Protein AF-0000000079001314 (afdb_homodimer)

Solvent-accessible surface area (backbone atoms only — not comparable to full-atom values): 26825 Å² total; per-residue (Å²): 100,40,27,44,71,84,37,84,48,52,70,33,57,57,55,19,25,17,44,61,21,8,33,34,30,48,52,64,33,30,22,50,70,30,35,58,54,63,48,69,60,52,53,49,49,49,47,51,37,23,56,69,69,70,30,73,66,70,63,62,67,59,51,51,50,52,53,44,58,62,20,52,87,32,61,68,25,26,41,36,39,38,42,26,35,18,52,51,60,88,71,52,57,62,71,84,38,78,56,52,38,44,36,42,34,42,47,78,53,71,70,63,51,61,54,33,44,73,70,30,32,34,27,32,72,43,92,54,43,38,39,38,30,58,84,54,26,31,41,51,48,16,56,32,51,62,39,29,51,33,36,52,56,40,71,75,50,90,43,74,44,29,38,26,28,31,66,85,48,30,40,42,29,35,61,84,32,38,49,38,36,24,48,88,60,37,31,38,30,43,48,39,64,37,29,49,57,64,44,67,33,52,52,51,49,51,56,55,36,75,73,48,91,45,46,74,44,72,38,83,39,50,64,70,58,62,75,69,34,44,24,40,35,34,22,21,61,76,46,48,64,27,45,34,37,24,48,73,80,47,72,33,83,52,57,64,65,55,65,68,44,51,81,76,59,111,100,42,26,44,72,85,36,83,48,53,70,33,56,58,55,18,25,17,45,63,21,9,31,35,30,48,50,66,34,28,23,48,71,31,36,58,55,61,48,68,59,49,53,48,48,49,46,52,38,22,57,69,68,69,31,74,68,70,62,62,67,60,50,51,49,54,53,44,59,62,22,52,87,31,60,66,24,26,40,37,39,37,41,25,38,17,50,51,60,86,72,53,57,62,71,86,38,77,56,51,39,44,36,40,35,44,48,79,50,71,71,62,50,61,53,32,42,73,70,28,34,35,27,33,72,44,92,53,43,38,38,37,30,58,84,54,25,31,41,51,48,16,55,32,53,61,39,29,50,33,37,52,54,40,71,76,49,91,42,75,44,29,37,26,28,30,65,86,50,30,40,42,28,36,60,83,32,39,49,39,37,25,47,88,61,38,31,38,31,43,47,37,66,39,30,50,59,64,44,67,34,51,54,53,49,51,56,54,37,73,74,50,92,45,45,71,45,72,38,83,39,49,65,68,59,61,74,68,32,44,25,39,34,33,23,22,60,75,44,48,63,27,44,33,37,25,48,74,80,47,71,33,84,52,54,65,67,55,64,67,47,51,81,75,60,111

pLDDT: mean 97.27, std 2.68, range [77.88, 98.94]

Structure (mmCIF, N/CA/C/O backbone):
data_AF-0000000079001314-model_v1
#
loop_
_entity.id
_entity.type
_entity.pdbx_description
1 polymer 'Aminodeoxychorismate lyase'
#
loop_
_atom_site.group_PDB
_atom_site.id
_atom_site.type_symbol
_atom_site.label_atom_id
_atom_site.label_alt_id
_atom_site.label_comp_id
_atom_site.label_asym_id
_atom_site.label_entity_id
_atom_site.label_seq_id
_atom_site.pdbx_PDB_ins_code
_atom_site.Cartn_x
_atom_site.Cartn_y
_atom_site.Cartn_z
_atom_site.occupancy
_atom_site.B_iso_or_equiv
_atom_site.auth_seq_id
_atom_site.auth_comp_id
_atom_site.auth_asym_id
_atom_site.auth_atom_id
_atom_site.pdbx_PDB_model_num
ATOM 1 N N . MET A 1 1 ? 23.062 -11.195 -10.227 1 90.19 1 MET A N 1
ATOM 2 C CA . MET A 1 1 ? 23 -10.125 -11.219 1 90.19 1 MET A CA 1
ATOM 3 C C . MET A 1 1 ? 21.875 -9.141 -10.891 1 90.19 1 MET A C 1
ATOM 5 O O . MET A 1 1 ? 20.797 -9.547 -10.469 1 90.19 1 MET A O 1
ATOM 9 N N . LEU A 1 2 ? 22.203 -7.91 -11 1 95.12 2 LEU A N 1
ATOM 10 C CA . LEU A 1 2 ? 21.234 -6.832 -10.805 1 95.12 2 LEU A CA 1
ATOM 11 C C . LEU A 1 2 ? 21.484 -5.707 -11.812 1 95.12 2 LEU A C 1
ATOM 13 O O . LEU A 1 2 ? 22.578 -5.152 -11.883 1 95.12 2 LEU A O 1
ATOM 17 N N . LEU A 1 3 ? 20.484 -5.492 -12.602 1 97.75 3 LEU A N 1
ATOM 18 C CA . LEU A 1 3 ? 20.531 -4.422 -13.594 1 97.75 3 LEU A CA 1
ATOM 19 C C . LEU A 1 3 ? 19.578 -3.293 -13.219 1 97.75 3 LEU A C 1
ATOM 21 O O . LEU A 1 3 ? 18.406 -3.541 -12.891 1 97.75 3 LEU A O 1
ATOM 25 N N . ILE A 1 4 ? 20.094 -2.113 -13.258 1 97.94 4 ILE A N 1
ATOM 26 C CA . ILE A 1 4 ? 19.25 -0.919 -13.164 1 97.94 4 ILE A CA 1
ATOM 27 C C . ILE A 1 4 ? 19.375 -0.107 -14.453 1 97.94 4 ILE A C 1
ATOM 29 O O . ILE A 1 4 ? 20.453 0.367 -14.797 1 97.94 4 ILE A O 1
ATOM 33 N N . ASN A 1 5 ? 18.344 -0.019 -15.141 1 97.56 5 ASN A N 1
ATOM 34 C CA . ASN A 1 5 ? 18.328 0.616 -16.453 1 97.56 5 ASN A CA 1
ATOM 35 C C . ASN A 1 5 ? 19.422 0.059 -17.375 1 97.56 5 ASN A C 1
ATOM 37 O O . ASN A 1 5 ? 20.141 0.82 -18.016 1 97.56 5 ASN A O 1
ATOM 41 N N . GLY A 1 6 ? 19.547 -1.183 -17.281 1 97.31 6 GLY A N 1
ATOM 42 C CA . GLY A 1 6 ? 20.422 -1.881 -18.203 1 97.31 6 GLY A CA 1
ATOM 43 C C . GLY A 1 6 ? 21.875 -1.896 -17.75 1 97.31 6 GLY A C 1
ATOM 44 O O . GLY A 1 6 ? 22.734 -2.482 -18.422 1 97.31 6 GLY A O 1
ATOM 45 N N . ILE A 1 7 ? 22.109 -1.28 -16.609 1 97.19 7 ILE A N 1
ATOM 46 C CA . ILE A 1 7 ? 23.484 -1.191 -16.109 1 97.19 7 ILE A CA 1
ATOM 47 C C . ILE A 1 7 ? 23.625 -2.047 -14.852 1 97.19 7 ILE A C 1
ATOM 49 O O . ILE A 1 7 ? 22.797 -1.968 -13.945 1 97.19 7 ILE A O 1
ATOM 53 N N . GLU A 1 8 ? 24.703 -2.824 -14.812 1 96.94 8 GLU A N 1
ATOM 54 C CA . GLU A 1 8 ? 24.953 -3.629 -13.617 1 96.94 8 GLU A CA 1
ATOM 55 C C . GLU A 1 8 ? 25.359 -2.75 -12.438 1 96.94 8 GLU A C 1
ATOM 57 O O . GLU A 1 8 ? 26.469 -2.234 -12.398 1 96.94 8 GLU A O 1
ATOM 62 N N . GLN A 1 9 ? 24.453 -2.518 -11.523 1 95.62 9 GLN A N 1
ATOM 63 C CA . GLN A 1 9 ? 24.609 -1.728 -10.305 1 95.62 9 GLN A CA 1
ATOM 64 C C . GLN A 1 9 ? 23.5 -2.025 -9.305 1 95.62 9 GLN A C 1
ATOM 66 O O . GLN A 1 9 ? 22.484 -2.627 -9.656 1 95.62 9 GLN A O 1
ATOM 71 N N . ASP A 1 10 ? 23.719 -1.596 -8.148 1 92.38 10 ASP A N 1
ATOM 72 C CA . ASP A 1 10 ? 22.703 -1.897 -7.152 1 92.38 10 ASP A CA 1
ATOM 73 C C . ASP A 1 10 ? 22.219 -0.626 -6.453 1 92.38 10 ASP A C 1
ATOM 75 O O . ASP A 1 10 ? 21.438 -0.689 -5.512 1 92.38 10 ASP A O 1
ATOM 79 N N . CYS A 1 11 ? 22.641 0.53 -6.938 1 91.62 11 CYS A N 1
ATOM 80 C CA . CYS A 1 11 ? 22.328 1.81 -6.309 1 91.62 11 CYS A CA 1
ATOM 81 C C . CYS A 1 11 ? 21.125 2.471 -6.98 1 91.62 11 CYS A C 1
ATOM 83 O O . CYS A 1 11 ? 21.141 2.688 -8.195 1 91.62 11 CYS A O 1
ATOM 85 N N . LEU A 1 12 ? 20.172 2.729 -6.254 1 94.38 12 LEU A N 1
ATOM 86 C CA . LEU A 1 12 ? 18.984 3.467 -6.672 1 94.38 12 LEU A CA 1
ATOM 87 C C . LEU A 1 12 ? 18.875 4.793 -5.922 1 94.38 12 LEU A C 1
ATOM 89 O O . LEU A 1 12 ? 19.25 4.879 -4.75 1 94.38 12 LEU A O 1
ATOM 93 N N . SER A 1 13 ? 18.438 5.832 -6.582 1 94.81 13 SER A N 1
ATOM 94 C CA . SER A 1 13 ? 18.234 7.102 -5.898 1 94.81 13 SER A CA 1
ATOM 95 C C . SER A 1 13 ? 17.219 6.961 -4.766 1 94.81 13 SER A C 1
ATOM 97 O O . SER A 1 13 ? 16.172 6.316 -4.93 1 94.81 13 SER A O 1
ATOM 99 N N . ALA A 1 14 ? 17.5 7.566 -3.633 1 95.44 14 ALA A N 1
ATOM 100 C CA . ALA A 1 14 ? 16.562 7.555 -2.51 1 95.44 14 ALA A CA 1
ATOM 101 C C . ALA A 1 14 ? 15.297 8.336 -2.842 1 95.44 14 ALA A C 1
ATOM 103 O O . ALA A 1 14 ? 14.281 8.219 -2.148 1 95.44 14 ALA A O 1
ATOM 104 N N . THR A 1 15 ? 15.336 9.141 -3.916 1 95.12 15 THR A N 1
ATOM 105 C CA . THR A 1 15 ? 14.172 9.938 -4.297 1 95.12 15 THR A CA 1
ATOM 106 C C . THR A 1 15 ? 13.305 9.18 -5.297 1 95.12 15 THR A C 1
ATOM 108 O O . THR A 1 15 ? 12.242 9.664 -5.688 1 95.12 15 THR A O 1
ATOM 111 N N . ASP A 1 16 ? 13.812 7.988 -5.738 1 97.38 16 ASP A N 1
ATOM 112 C CA . ASP A 1 16 ? 12.961 7.145 -6.57 1 97.38 16 ASP A CA 1
ATOM 113 C C . ASP A 1 16 ? 11.625 6.867 -5.883 1 97.38 16 ASP A C 1
ATOM 115 O O . ASP A 1 16 ? 11.586 6.594 -4.68 1 97.38 16 ASP A O 1
ATOM 119 N N . ARG A 1 17 ? 10.633 6.863 -6.59 1 98.19 17 ARG A N 1
ATOM 120 C CA . ARG A 1 17 ? 9.289 6.805 -6.016 1 98.19 17 ARG A CA 1
ATOM 121 C C . ARG A 1 17 ? 8.945 5.391 -5.57 1 98.19 17 ARG A C 1
ATOM 123 O O . ARG A 1 17 ? 7.977 5.184 -4.832 1 98.19 17 ARG A O 1
ATOM 130 N N . ALA A 1 18 ? 9.688 4.352 -5.992 1 98.25 18 ALA A N 1
ATOM 131 C CA . ALA A 1 18 ? 9.586 3.057 -5.328 1 98.25 18 ALA A CA 1
ATOM 132 C C . ALA A 1 18 ? 9.969 3.164 -3.855 1 98.25 18 ALA A C 1
ATOM 134 O O . ALA A 1 18 ? 9.359 2.514 -3.002 1 98.25 18 ALA A O 1
ATOM 135 N N . VAL A 1 19 ? 10.953 4.008 -3.564 1 97.94 19 VAL A N 1
ATOM 136 C CA . VAL A 1 19 ? 11.422 4.207 -2.197 1 97.94 19 VAL A CA 1
ATOM 137 C C . VAL A 1 19 ? 10.414 5.066 -1.429 1 97.94 19 VAL A C 1
ATOM 139 O O . VAL A 1 19 ? 10.133 4.801 -0.259 1 97.94 19 VAL A O 1
ATOM 142 N N . GLN A 1 20 ? 9.852 6.027 -2.1 1 97.81 20 GLN A N 1
ATOM 143 C CA . GLN A 1 20 ? 9.07 7.07 -1.445 1 97.81 20 GLN A CA 1
ATOM 144 C C . GLN A 1 20 ? 7.641 6.598 -1.18 1 97.81 20 GLN A C 1
ATOM 146 O O . GLN A 1 20 ? 7.031 6.977 -0.175 1 97.81 20 GLN A O 1
ATOM 151 N N . PHE A 1 21 ? 7.113 5.734 -2.115 1 98.62 21 PHE A N 1
ATOM 152 C CA . PHE A 1 21 ? 5.68 5.488 -2.064 1 98.62 21 PHE A CA 1
ATOM 153 C C . PHE A 1 21 ? 5.355 4.074 -2.523 1 98.62 21 PHE A C 1
ATOM 155 O O . PHE A 1 21 ? 4.184 3.711 -2.652 1 98.62 21 PHE A O 1
ATOM 162 N N . GLY A 1 22 ? 6.352 3.225 -2.793 1 98.62 22 GLY A N 1
ATOM 163 C CA . GLY A 1 22 ? 6.074 1.957 -3.449 1 98.62 22 GLY A CA 1
ATOM 164 C C . GLY A 1 22 ? 5.434 2.119 -4.812 1 98.62 22 GLY A C 1
ATOM 165 O O . GLY A 1 22 ? 4.594 1.309 -5.211 1 98.62 22 GLY A O 1
ATOM 166 N N . ASP A 1 23 ? 5.789 3.141 -5.484 1 98.75 23 ASP A N 1
ATOM 167 C CA . ASP A 1 23 ? 5.168 3.51 -6.754 1 98.75 23 ASP A CA 1
ATOM 168 C C . ASP A 1 23 ? 5.801 2.746 -7.914 1 98.75 23 ASP A C 1
ATOM 170 O O . ASP A 1 23 ? 6.758 3.219 -8.531 1 98.75 23 ASP A O 1
ATOM 174 N N . GLY A 1 24 ? 5.176 1.602 -8.172 1 98.88 24 GLY A N 1
ATOM 175 C CA . GLY A 1 24 ? 5.664 0.711 -9.211 1 98.88 24 GLY A CA 1
ATOM 176 C C . GLY A 1 24 ? 4.949 -0.626 -9.234 1 98.88 24 GLY A C 1
ATOM 177 O O . GLY A 1 24 ? 4.012 -0.849 -8.469 1 98.88 24 GLY A O 1
ATOM 178 N N . CYS A 1 25 ? 5.375 -1.468 -10.141 1 98.94 25 CYS A N 1
ATOM 179 C CA . CYS A 1 25 ? 4.867 -2.828 -10.289 1 98.94 25 CYS A CA 1
ATOM 180 C C . CYS A 1 25 ? 6 -3.801 -10.594 1 98.94 25 CYS A C 1
ATOM 182 O O . CYS A 1 25 ? 7.133 -3.381 -10.852 1 98.94 25 CYS A O 1
ATOM 184 N N . PHE A 1 26 ? 5.711 -5.109 -10.492 1 98.88 26 PHE A N 1
ATOM 185 C CA . PHE A 1 26 ? 6.801 -6.059 -10.688 1 98.88 26 PHE A CA 1
ATOM 186 C C . PHE A 1 26 ? 6.273 -7.395 -11.195 1 98.88 26 PHE A C 1
ATOM 188 O O . PHE A 1 26 ? 5.059 -7.598 -11.273 1 98.88 26 PHE A O 1
ATOM 195 N N . THR A 1 27 ? 7.129 -8.203 -11.602 1 98.75 27 THR A N 1
ATOM 196 C CA . THR A 1 27 ? 6.883 -9.602 -11.953 1 98.75 27 THR A CA 1
ATOM 197 C C . THR A 1 27 ? 8.055 -10.477 -11.523 1 98.75 27 THR A C 1
ATOM 199 O O . THR A 1 27 ? 9.164 -9.984 -11.312 1 98.75 27 THR A O 1
ATOM 202 N N . THR A 1 28 ? 7.781 -11.664 -11.273 1 98.31 28 THR A N 1
ATOM 203 C CA . THR A 1 28 ? 8.773 -12.688 -10.953 1 98.31 28 THR A CA 1
ATOM 204 C C . THR A 1 28 ? 8.594 -13.914 -11.844 1 98.31 28 THR A C 1
ATOM 206 O O . THR A 1 28 ? 7.531 -14.531 -11.852 1 98.31 28 THR A O 1
ATOM 209 N N . ALA A 1 29 ? 9.641 -14.258 -12.555 1 98.25 29 ALA A N 1
ATOM 210 C CA . ALA A 1 29 ? 9.555 -15.312 -13.562 1 98.25 29 ALA A CA 1
ATOM 211 C C . ALA A 1 29 ? 10.484 -16.469 -13.211 1 98.25 29 ALA A C 1
ATOM 213 O O . ALA A 1 29 ? 11.555 -16.266 -12.648 1 98.25 29 ALA A O 1
ATOM 214 N N . ARG A 1 30 ? 10.086 -17.625 -13.625 1 97.5 30 ARG A N 1
ATOM 215 C CA . ARG A 1 30 ? 10.914 -18.812 -13.523 1 97.5 30 ARG A CA 1
ATOM 216 C C . ARG A 1 30 ? 11.852 -18.922 -14.719 1 97.5 30 ARG A C 1
ATOM 218 O O . ARG A 1 30 ? 11.461 -18.641 -15.859 1 97.5 30 ARG A O 1
ATOM 225 N N . VAL A 1 31 ? 13.047 -19.281 -14.438 1 97.81 31 VAL A N 1
ATOM 226 C CA . VAL A 1 31 ? 14.023 -19.578 -15.484 1 97.81 31 VAL A CA 1
ATOM 227 C C . VAL A 1 31 ? 14.367 -21.062 -15.477 1 97.81 31 VAL A C 1
ATOM 229 O O . VAL A 1 31 ? 14.656 -21.641 -14.422 1 97.81 31 VAL A O 1
ATOM 232 N N . ARG A 1 32 ? 14.281 -21.688 -16.609 1 95.88 32 ARG A N 1
ATOM 233 C CA . ARG A 1 32 ? 14.703 -23.062 -16.812 1 95.88 32 ARG A CA 1
ATOM 234 C C . ARG A 1 32 ? 15.578 -23.172 -18.062 1 95.88 32 ARG A C 1
ATOM 236 O O . ARG A 1 32 ? 15.156 -22.812 -19.156 1 95.88 32 ARG A O 1
ATOM 243 N N . ASP A 1 33 ? 16.734 -23.672 -17.891 1 97.12 33 ASP A N 1
ATOM 244 C CA . ASP A 1 33 ? 17.688 -23.891 -18.984 1 97.12 33 ASP A CA 1
ATOM 245 C C . ASP A 1 33 ? 17.844 -22.641 -19.828 1 97.12 33 ASP A C 1
ATOM 247 O O . ASP A 1 33 ? 17.719 -22.688 -21.062 1 97.12 33 ASP A O 1
ATOM 251 N N . GLY A 1 34 ? 17.984 -21.547 -19.172 1 97.25 34 GLY A N 1
ATOM 252 C CA . GLY A 1 34 ? 18.312 -20.281 -19.797 1 97.25 34 GLY A CA 1
ATOM 253 C C . GLY A 1 34 ? 17.109 -19.578 -20.406 1 97.25 34 GLY A C 1
ATOM 254 O O . GLY A 1 34 ? 17.266 -18.516 -21.031 1 97.25 34 GLY A O 1
ATOM 255 N N . VAL A 1 35 ? 15.977 -20.188 -20.156 1 97.69 35 VAL A N 1
ATOM 256 C CA . VAL A 1 35 ? 14.781 -19.641 -20.797 1 97.69 35 VAL A CA 1
ATOM 257 C C . VAL A 1 35 ? 13.828 -19.094 -19.734 1 9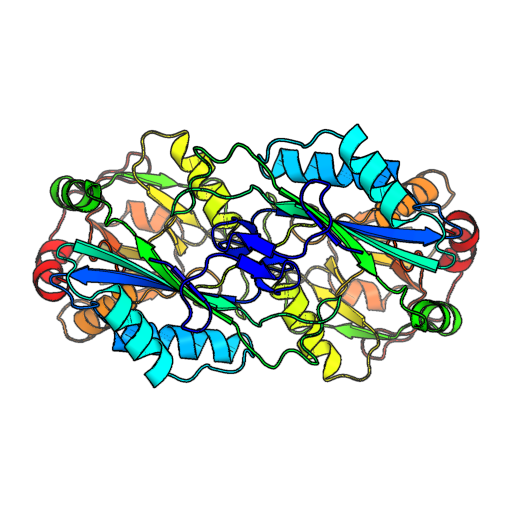7.69 35 VAL A C 1
ATOM 259 O O . VAL A 1 35 ? 13.562 -19.75 -18.734 1 97.69 35 VAL A O 1
ATOM 262 N N . VAL A 1 36 ? 13.352 -17.844 -19.938 1 98.38 36 VAL A N 1
ATOM 263 C CA . VAL A 1 36 ? 12.336 -17.266 -19.062 1 98.38 36 VAL A CA 1
ATOM 264 C C . VAL A 1 36 ? 10.969 -17.844 -19.406 1 98.38 36 VAL A C 1
ATOM 266 O O . VAL A 1 36 ? 10.438 -17.594 -20.5 1 98.38 36 VAL A O 1
ATOM 269 N N . HIS A 1 37 ? 10.406 -18.578 -18.5 1 96.81 37 HIS A N 1
ATOM 270 C CA . HIS A 1 37 ? 9.078 -19.156 -18.703 1 96.81 37 HIS A CA 1
ATOM 271 C C . HIS A 1 37 ? 8 -18.078 -18.688 1 96.81 37 HIS A C 1
ATOM 273 O O . HIS A 1 37 ? 7.996 -17.203 -17.812 1 96.81 37 HIS A O 1
ATOM 279 N N . LEU A 1 38 ? 7.062 -18.094 -19.734 1 97.31 38 LEU A N 1
ATOM 280 C CA . LEU A 1 38 ? 5.949 -17.156 -19.859 1 97.31 38 LEU A CA 1
ATOM 281 C C . LEU A 1 38 ? 6.457 -15.734 -20.062 1 97.31 38 LEU A C 1
ATOM 283 O O . LEU A 1 38 ? 5.852 -14.781 -19.562 1 97.31 38 LEU A O 1
ATOM 287 N N . LEU A 1 39 ? 7.535 -15.594 -20.75 1 98.44 39 LEU A N 1
ATOM 288 C CA . LEU A 1 39 ? 8.203 -14.305 -20.922 1 98.44 39 LEU A CA 1
ATOM 289 C C . LEU A 1 39 ? 7.23 -13.258 -21.469 1 98.44 39 LEU A C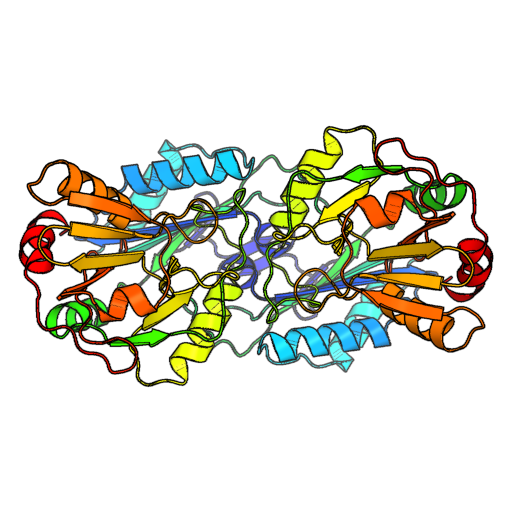 1
ATOM 291 O O . LEU A 1 39 ? 7.098 -12.18 -20.891 1 98.44 39 LEU A O 1
ATOM 295 N N . GLU A 1 40 ? 6.52 -13.57 -22.516 1 98.5 40 GLU A N 1
ATOM 296 C CA . GLU A 1 40 ? 5.617 -12.602 -23.125 1 98.5 40 GLU A CA 1
ATOM 297 C C . GLU A 1 40 ? 4.484 -12.219 -22.188 1 98.5 40 GLU A C 1
ATOM 299 O O . GLU A 1 40 ? 4.051 -11.062 -22.156 1 98.5 40 GLU A O 1
ATOM 304 N N . ALA A 1 41 ? 3.971 -13.18 -21.422 1 98.56 41 ALA A N 1
ATOM 305 C CA . ALA A 1 41 ? 2.922 -12.906 -20.453 1 98.56 41 ALA A CA 1
ATOM 306 C C . ALA A 1 41 ? 3.428 -11.977 -19.344 1 98.56 41 ALA A C 1
ATOM 308 O O . ALA A 1 41 ? 2.701 -11.086 -18.891 1 98.56 41 ALA A O 1
ATOM 309 N N . HIS A 1 42 ? 4.648 -12.188 -18.922 1 98.81 42 HIS A N 1
ATOM 310 C CA . HIS A 1 42 ? 5.246 -11.312 -17.922 1 98.81 42 HIS A CA 1
ATOM 311 C C . HIS A 1 42 ? 5.395 -9.891 -18.453 1 98.81 42 HIS A C 1
ATOM 313 O O . HIS A 1 42 ? 5.109 -8.922 -17.734 1 98.81 42 HIS A O 1
ATOM 319 N N . LEU A 1 43 ? 5.879 -9.781 -19.672 1 98.88 43 LEU A N 1
ATOM 320 C CA . LEU A 1 43 ? 6.031 -8.469 -20.281 1 98.88 43 LEU A CA 1
ATOM 321 C C . LEU A 1 43 ? 4.68 -7.773 -20.422 1 98.88 43 LEU A C 1
ATOM 323 O O . LEU A 1 43 ? 4.562 -6.578 -20.141 1 98.88 43 LEU A O 1
ATOM 327 N N . ALA A 1 44 ? 3.697 -8.516 -20.812 1 98.75 44 ALA A N 1
ATOM 328 C CA . ALA A 1 44 ? 2.35 -7.961 -20.938 1 98.75 44 ALA A CA 1
ATOM 329 C C . ALA A 1 44 ? 1.818 -7.492 -19.594 1 98.75 44 ALA A C 1
ATOM 331 O O . ALA A 1 44 ? 1.179 -6.441 -19.5 1 98.75 44 ALA A O 1
ATOM 332 N N . ARG A 1 45 ? 2.053 -8.281 -18.594 1 98.69 45 ARG A N 1
ATOM 333 C CA . ARG A 1 45 ? 1.613 -7.906 -17.25 1 98.69 45 ARG A CA 1
ATOM 334 C C . ARG A 1 45 ? 2.258 -6.598 -16.797 1 98.69 45 ARG A C 1
ATOM 336 O O . ARG A 1 45 ? 1.604 -5.758 -16.188 1 98.69 45 ARG A O 1
ATOM 343 N N . LEU A 1 46 ? 3.555 -6.477 -17.031 1 98.81 46 LEU A N 1
ATOM 344 C CA . LEU A 1 46 ? 4.25 -5.246 -16.672 1 98.81 46 LEU A CA 1
ATOM 345 C C . LEU A 1 46 ? 3.662 -4.055 -17.422 1 98.81 46 LEU A C 1
ATOM 347 O O . LEU A 1 46 ? 3.467 -2.984 -16.859 1 98.81 46 LEU A O 1
ATOM 351 N N . HIS A 1 47 ? 3.416 -4.297 -18.688 1 98.75 47 HIS A N 1
ATOM 352 C CA . HIS A 1 47 ? 2.787 -3.264 -19.5 1 98.75 47 HIS A CA 1
ATOM 353 C C . HIS A 1 47 ? 1.441 -2.846 -18.906 1 98.75 47 HIS A C 1
ATOM 355 O O . HIS A 1 47 ? 1.172 -1.652 -18.75 1 98.75 47 HIS A O 1
ATOM 361 N N . GLU A 1 48 ? 0.603 -3.814 -18.594 1 98.62 48 GLU A N 1
ATOM 362 C CA . GLU A 1 48 ? -0.712 -3.561 -18.016 1 98.62 48 GLU A CA 1
ATOM 363 C C . GLU A 1 48 ? -0.594 -2.814 -16.688 1 98.62 48 GLU A C 1
ATOM 365 O O . GLU A 1 48 ? -1.342 -1.868 -16.438 1 98.62 48 GLU A O 1
ATOM 370 N N . GLY A 1 49 ? 0.296 -3.252 -15.828 1 98.75 49 GLY A N 1
ATOM 371 C CA . GLY A 1 49 ? 0.522 -2.58 -14.562 1 98.75 49 GLY A CA 1
ATOM 372 C C . GLY A 1 49 ? 0.915 -1.124 -14.719 1 98.75 49 GLY A C 1
ATOM 373 O O . GLY A 1 49 ? 0.374 -0.253 -14.031 1 98.75 49 GLY A O 1
ATOM 374 N N . CYS A 1 50 ? 1.836 -0.872 -15.633 1 98.69 50 CYS A N 1
ATOM 375 C CA . CYS A 1 50 ? 2.271 0.494 -15.906 1 98.69 50 CYS A CA 1
ATOM 376 C C . CYS A 1 50 ? 1.106 1.353 -16.391 1 98.69 50 CYS A C 1
ATOM 378 O O . CYS A 1 50 ? 0.913 2.469 -15.898 1 98.69 50 CYS A O 1
ATOM 380 N N . GLU A 1 51 ? 0.328 0.833 -17.281 1 98.56 51 GLU A N 1
ATOM 381 C CA . GLU A 1 51 ? -0.805 1.585 -17.812 1 98.56 51 GLU A CA 1
ATOM 382 C C . GLU A 1 51 ? -1.791 1.951 -16.703 1 98.56 51 GLU A C 1
ATOM 384 O O . GLU A 1 51 ? -2.219 3.104 -16.594 1 98.56 51 GLU A O 1
ATOM 389 N N . ARG A 1 52 ? -2.1 1.058 -15.906 1 98.5 52 ARG A N 1
ATOM 390 C CA . ARG A 1 52 ? -3.1 1.274 -14.867 1 98.5 52 ARG A CA 1
ATOM 391 C C . ARG A 1 52 ? -2.564 2.199 -13.781 1 98.5 52 ARG A C 1
ATOM 393 O O . ARG A 1 52 ? -3.33 2.934 -13.148 1 98.5 52 ARG A O 1
ATOM 400 N N . LEU A 1 53 ? -1.278 2.205 -13.594 1 98.62 53 LEU A N 1
ATOM 401 C CA . LEU A 1 53 ? -0.666 3.064 -12.586 1 98.62 53 LEU A CA 1
ATOM 402 C C . LEU A 1 53 ? -0.226 4.391 -13.195 1 98.62 53 LEU A C 1
ATOM 404 O O . LEU A 1 53 ? 0.357 5.23 -12.508 1 98.62 53 LEU A O 1
ATOM 408 N N . LEU A 1 54 ? -0.438 4.512 -14.5 1 98.06 54 LEU A N 1
ATOM 409 C CA . LEU A 1 54 ? -0.096 5.727 -15.234 1 98.06 54 LEU A CA 1
ATOM 410 C C . LEU A 1 54 ? 1.411 5.965 -15.219 1 98.06 54 LEU A C 1
ATOM 412 O O . LEU A 1 54 ? 1.863 7.102 -15.078 1 98.06 54 LEU A O 1
ATOM 416 N N . ILE A 1 55 ? 2.16 4.93 -15.242 1 98.5 55 ILE A N 1
ATOM 417 C CA . ILE A 1 55 ? 3.607 4.969 -15.422 1 98.5 55 ILE A CA 1
ATOM 418 C C . ILE A 1 55 ? 3.947 4.832 -16.906 1 98.5 55 ILE A C 1
ATOM 420 O O . ILE A 1 55 ? 3.414 3.957 -17.594 1 98.5 55 ILE A O 1
ATOM 424 N N . PRO A 1 56 ? 4.758 5.75 -17.406 1 97.69 56 PRO A N 1
ATOM 425 C CA . PRO A 1 56 ? 5.18 5.523 -18.797 1 97.69 56 PRO A CA 1
ATOM 426 C C . PRO A 1 56 ? 5.766 4.129 -19.016 1 97.69 56 PRO A C 1
ATOM 428 O O . PRO A 1 56 ? 6.641 3.697 -18.266 1 97.69 56 PRO A O 1
ATOM 431 N N . VAL A 1 57 ? 5.293 3.436 -20 1 97.38 57 VAL A N 1
ATOM 432 C CA . VAL A 1 57 ? 5.688 2.053 -20.25 1 97.38 57 VAL A CA 1
ATOM 433 C C . VAL A 1 57 ? 7.098 2.018 -20.844 1 97.38 57 VAL A C 1
ATOM 435 O O . VAL A 1 57 ? 7.367 2.664 -21.859 1 97.38 57 VAL A O 1
ATOM 438 N N . PRO A 1 58 ? 7.945 1.309 -20.203 1 97.5 58 PRO A N 1
ATOM 439 C CA . PRO A 1 58 ? 9.273 1.159 -20.797 1 97.5 58 PRO A CA 1
ATOM 440 C C . PRO A 1 58 ? 9.234 0.391 -22.125 1 97.5 58 PRO A C 1
ATOM 442 O O . PRO A 1 58 ? 8.242 -0.27 -22.422 1 97.5 58 PRO A O 1
ATOM 445 N N . ASP A 1 59 ? 10.32 0.542 -22.844 1 97.62 59 ASP A N 1
ATOM 446 C CA . ASP A 1 59 ? 10.453 -0.207 -24.094 1 97.62 59 ASP A CA 1
ATOM 447 C C . ASP A 1 59 ? 10.438 -1.712 -23.828 1 97.62 59 ASP A C 1
ATOM 449 O O . ASP A 1 59 ? 11.328 -2.242 -23.156 1 97.62 59 ASP A O 1
ATOM 453 N N . ILE A 1 60 ? 9.539 -2.328 -24.422 1 97.19 60 ILE A N 1
ATOM 454 C CA . ILE A 1 60 ? 9.281 -3.736 -24.141 1 97.19 60 ILE A CA 1
ATOM 455 C C . ILE A 1 60 ? 10.445 -4.586 -24.641 1 97.19 60 ILE A C 1
ATOM 457 O O . ILE A 1 60 ? 10.805 -5.59 -24.031 1 97.19 60 ILE A O 1
ATOM 461 N N . ASP A 1 61 ? 10.977 -4.23 -25.734 1 98.31 61 ASP A N 1
ATOM 462 C CA . ASP A 1 61 ? 12.102 -4.984 -26.297 1 98.31 61 ASP A CA 1
ATOM 463 C C . ASP A 1 61 ? 13.328 -4.891 -25.391 1 98.31 61 ASP A C 1
ATOM 465 O O . ASP A 1 61 ? 14.039 -5.875 -25.203 1 98.31 61 ASP A O 1
ATOM 469 N N . THR A 1 62 ? 13.523 -3.727 -24.859 1 98.25 62 THR A N 1
ATOM 470 C CA . THR A 1 62 ? 14.609 -3.549 -23.906 1 98.25 62 THR A CA 1
ATOM 471 C C . THR A 1 62 ? 14.414 -4.438 -22.688 1 98.25 62 THR A C 1
ATOM 473 O O . THR A 1 62 ? 15.344 -5.113 -22.25 1 98.25 62 THR A O 1
ATOM 476 N N . LEU A 1 63 ? 13.234 -4.473 -22.172 1 98.31 63 LEU A N 1
ATOM 477 C CA . LEU A 1 63 ? 12.922 -5.309 -21.016 1 98.31 63 LEU A CA 1
ATOM 478 C C . LEU A 1 63 ? 13.109 -6.785 -21.344 1 98.31 63 LEU A C 1
ATOM 480 O O . LEU A 1 63 ? 13.672 -7.535 -20.547 1 98.31 63 LEU A O 1
ATOM 484 N N . ARG A 1 64 ? 12.602 -7.168 -22.5 1 98.56 64 ARG A N 1
ATOM 485 C CA . ARG A 1 64 ? 12.773 -8.539 -22.984 1 98.56 64 ARG A CA 1
ATOM 486 C C . ARG A 1 64 ? 14.242 -8.938 -22.969 1 98.56 64 ARG A C 1
ATOM 488 O O . ARG A 1 64 ? 14.602 -9.992 -22.438 1 98.56 64 ARG A O 1
ATOM 495 N N . ASP A 1 65 ? 15.047 -8.07 -23.531 1 98.5 65 ASP A N 1
ATOM 496 C CA . ASP A 1 65 ? 16.469 -8.352 -23.641 1 98.5 65 ASP A CA 1
ATOM 497 C C . ASP A 1 65 ? 17.125 -8.438 -22.266 1 98.5 65 ASP A C 1
ATOM 499 O O . ASP A 1 65 ? 17.969 -9.297 -22.031 1 98.5 65 ASP A O 1
ATOM 503 N N . GLU A 1 66 ? 16.766 -7.566 -21.406 1 98.56 66 GLU A N 1
ATOM 504 C CA . GLU A 1 66 ? 17.312 -7.578 -20.047 1 98.56 66 GLU A CA 1
ATOM 505 C C . GLU A 1 66 ? 16.922 -8.844 -19.297 1 98.56 66 GLU A C 1
ATOM 507 O O . GLU A 1 66 ? 17.734 -9.438 -18.594 1 98.56 66 GLU A O 1
ATOM 512 N N . MET A 1 67 ? 15.703 -9.305 -19.453 1 98.69 67 MET A N 1
ATOM 513 C CA . MET A 1 67 ? 15.242 -10.531 -18.812 1 98.69 67 MET A CA 1
ATOM 514 C C . MET A 1 67 ? 15.969 -11.75 -19.375 1 98.69 67 MET A C 1
ATOM 516 O O . MET A 1 67 ? 16.375 -12.641 -18.625 1 98.69 67 MET A O 1
ATOM 520 N N . ARG A 1 68 ? 16.141 -11.742 -20.672 1 98.38 68 ARG A N 1
ATOM 521 C CA . ARG A 1 68 ? 16.875 -12.836 -21.312 1 98.38 68 ARG A CA 1
ATOM 522 C C . ARG A 1 68 ? 18.312 -12.875 -20.828 1 98.38 68 ARG A C 1
ATOM 524 O O . ARG A 1 68 ? 18.859 -13.953 -20.578 1 98.38 68 ARG A O 1
ATOM 531 N N . GLN A 1 69 ? 18.859 -11.695 -20.766 1 98.06 69 GLN A N 1
ATOM 532 C CA . GLN A 1 69 ? 20.219 -11.609 -20.266 1 98.06 69 GLN A CA 1
ATOM 533 C C . GLN A 1 69 ? 20.328 -12.18 -18.859 1 98.06 69 GLN A C 1
ATOM 535 O O . GLN A 1 69 ? 21.281 -12.914 -18.547 1 98.06 69 GLN A O 1
ATOM 540 N N . ALA A 1 70 ? 19.406 -11.867 -18.031 1 97.75 70 ALA A N 1
ATOM 541 C CA . ALA A 1 70 ? 19.406 -12.336 -16.656 1 97.75 70 ALA A CA 1
ATOM 542 C C . ALA A 1 70 ? 19.234 -13.859 -16.594 1 97.75 70 ALA A C 1
ATOM 544 O O . ALA A 1 70 ? 19.734 -14.5 -15.664 1 97.75 70 ALA A O 1
ATOM 545 N N . ALA A 1 71 ? 18.609 -14.422 -17.562 1 98 71 ALA A N 1
ATOM 546 C CA . ALA A 1 71 ? 18.297 -15.852 -17.578 1 98 71 ALA A CA 1
ATOM 547 C C . ALA A 1 71 ? 19.438 -16.656 -18.203 1 98 71 ALA A C 1
ATOM 549 O O . ALA A 1 71 ? 19.516 -17.875 -18 1 98 71 ALA A O 1
ATOM 550 N N . GLN A 1 72 ? 20.25 -16.016 -18.969 1 96.31 72 GLN A N 1
ATOM 551 C CA . GLN A 1 72 ? 21.25 -16.703 -19.797 1 96.31 72 GLN A CA 1
ATOM 552 C C . GLN A 1 72 ? 22.156 -17.578 -18.953 1 96.31 72 GLN A C 1
ATOM 554 O O . GLN A 1 72 ? 22.672 -17.125 -17.922 1 96.31 72 GLN A O 1
ATOM 559 N N . GLY A 1 73 ? 22.297 -18.844 -19.375 1 96.25 73 GLY A N 1
ATOM 560 C CA . GLY A 1 73 ? 23.234 -19.766 -18.766 1 96.25 73 GLY A CA 1
ATOM 561 C C . GLY A 1 73 ? 22.75 -20.344 -17.453 1 96.25 73 GLY A C 1
ATOM 562 O O . GLY A 1 73 ? 23.469 -21.094 -16.781 1 96.25 73 GLY A O 1
ATOM 563 N N . GLN A 1 74 ? 21.562 -20.047 -17.047 1 96.5 74 GLN A N 1
ATOM 564 C CA . GLN A 1 74 ? 21.031 -20.516 -15.773 1 96.5 74 GLN A CA 1
ATOM 565 C C . GLN A 1 74 ? 20.203 -21.781 -15.953 1 96.5 74 GLN A C 1
ATOM 567 O O . GLN A 1 74 ? 19.266 -21.812 -16.75 1 96.5 74 GLN A O 1
ATOM 572 N N . GLY A 1 75 ? 20.547 -22.875 -15.266 1 96.25 75 GLY A N 1
ATOM 573 C CA . GLY A 1 75 ? 19.719 -24.078 -15.258 1 96.25 75 GLY A CA 1
ATOM 574 C C . GLY A 1 75 ? 18.359 -23.859 -14.602 1 96.25 75 GLY A C 1
ATOM 575 O O . GLY A 1 75 ? 17.328 -24.156 -15.195 1 96.25 75 GLY A O 1
ATOM 576 N N . SER A 1 76 ? 18.406 -23.422 -13.383 1 96.38 76 SER A N 1
ATOM 577 C CA . SER A 1 76 ? 17.234 -23.078 -12.578 1 96.38 76 SER A CA 1
ATOM 578 C C . SER A 1 76 ? 17.469 -21.766 -11.82 1 96.38 76 SER A C 1
ATOM 580 O O . SER A 1 76 ? 18.438 -21.641 -11.07 1 96.38 76 SER A O 1
ATOM 582 N N . ALA A 1 77 ? 16.578 -20.766 -12.047 1 97.38 77 ALA A N 1
ATOM 583 C CA . ALA A 1 77 ? 16.719 -19.453 -11.414 1 97.38 77 ALA A CA 1
ATOM 584 C C . ALA A 1 77 ? 15.391 -18.688 -11.445 1 97.38 77 ALA A C 1
ATOM 586 O O . ALA A 1 77 ? 14.375 -19.219 -11.898 1 97.38 77 ALA A O 1
ATOM 587 N N . VAL A 1 78 ? 15.398 -17.578 -10.797 1 97.81 78 VAL A N 1
ATOM 588 C CA . VAL A 1 78 ? 14.289 -16.625 -10.82 1 97.81 78 VAL A CA 1
ATOM 589 C C . VAL A 1 78 ? 14.766 -15.281 -11.359 1 97.81 78 VAL A C 1
ATOM 591 O O . VAL A 1 78 ? 15.883 -14.844 -11.07 1 97.81 78 VAL A O 1
ATOM 594 N N . VAL A 1 79 ? 13.961 -14.695 -12.188 1 98.38 79 VAL A N 1
ATOM 595 C CA . VAL A 1 79 ? 14.195 -13.32 -12.625 1 98.38 79 VAL A CA 1
ATOM 596 C C . VAL A 1 79 ? 13.062 -12.422 -12.133 1 98.38 79 VAL A C 1
ATOM 598 O O . VAL A 1 79 ? 11.891 -12.68 -12.422 1 98.38 79 VAL A O 1
ATOM 601 N N . LYS A 1 80 ? 13.406 -11.461 -11.383 1 98.44 80 LYS A N 1
ATOM 602 C CA . LYS A 1 80 ? 12.438 -10.453 -10.945 1 98.44 80 LYS A CA 1
ATOM 603 C C . LYS A 1 80 ? 12.664 -9.125 -11.672 1 98.44 80 LYS A C 1
ATOM 605 O O . LYS A 1 80 ? 13.805 -8.68 -11.82 1 98.44 80 LYS A O 1
ATOM 610 N N . VAL A 1 81 ? 11.602 -8.508 -12.125 1 98.81 81 VAL A N 1
ATOM 611 C CA . VAL A 1 81 ? 11.633 -7.184 -12.742 1 98.81 81 VAL A CA 1
ATOM 612 C C . VAL A 1 81 ? 10.742 -6.223 -11.961 1 98.81 81 VAL A C 1
ATOM 614 O O . VAL A 1 81 ? 9.594 -6.539 -11.656 1 98.81 81 VAL A O 1
ATOM 617 N N . ILE A 1 82 ? 11.281 -5.117 -11.602 1 98.81 82 ILE A N 1
ATOM 618 C CA . ILE A 1 82 ? 10.523 -4.008 -11.039 1 98.81 82 ILE A CA 1
ATOM 619 C C . ILE A 1 82 ? 10.555 -2.82 -12 1 98.81 82 ILE A C 1
ATOM 621 O O . ILE A 1 82 ? 11.609 -2.471 -12.531 1 98.81 82 ILE A O 1
ATOM 625 N N . ILE A 1 83 ? 9.414 -2.232 -12.266 1 98.88 83 ILE A N 1
ATOM 626 C CA . ILE A 1 83 ? 9.32 -0.914 -12.883 1 98.88 83 ILE A CA 1
ATOM 627 C C . ILE A 1 83 ? 8.836 0.105 -11.852 1 98.88 83 ILE A C 1
ATOM 629 O O . ILE A 1 83 ? 7.719 -0.003 -11.336 1 98.88 83 ILE A O 1
ATOM 633 N N . SER A 1 84 ? 9.688 1.006 -11.523 1 98.62 84 SER A N 1
ATOM 634 C CA . SER A 1 84 ? 9.266 2.125 -10.688 1 98.62 84 SER A CA 1
ATOM 635 C C . SER A 1 84 ? 8.953 3.357 -11.531 1 98.62 84 SER A C 1
ATOM 637 O O . SER A 1 84 ? 9.391 3.461 -12.68 1 98.62 84 SER A O 1
ATOM 639 N N . ARG A 1 85 ? 8.18 4.277 -10.992 1 98.31 85 ARG A N 1
ATOM 640 C CA . ARG A 1 85 ? 7.887 5.52 -11.695 1 98.31 85 ARG A CA 1
ATOM 641 C C . ARG A 1 85 ? 9.156 6.344 -11.906 1 98.31 85 ARG A C 1
ATOM 643 O O . ARG A 1 85 ? 9.203 7.199 -12.789 1 98.31 85 ARG A O 1
ATOM 650 N N . GLY A 1 86 ? 10.188 6.102 -11.133 1 97.25 86 GLY A N 1
ATOM 651 C CA . GLY A 1 86 ? 11.398 6.895 -11.203 1 97.25 86 GLY A CA 1
ATOM 652 C C . GLY A 1 86 ? 11.438 8.031 -10.195 1 97.25 86 GLY A C 1
ATOM 653 O O . GLY A 1 86 ? 10.531 8.148 -9.359 1 97.25 86 GLY A O 1
ATOM 654 N N . ALA A 1 87 ? 12.445 8.781 -10.258 1 93.19 87 ALA A N 1
ATOM 655 C CA . ALA A 1 87 ? 12.633 9.883 -9.312 1 93.19 87 ALA A CA 1
ATOM 656 C C . ALA A 1 87 ? 11.695 11.039 -9.641 1 93.19 87 ALA A C 1
ATOM 658 O O . ALA A 1 87 ? 11.398 11.297 -10.812 1 93.19 87 ALA A O 1
ATOM 659 N N . GLY A 1 88 ? 11.188 11.672 -8.641 1 84.88 88 GLY A N 1
ATOM 660 C CA . GLY A 1 88 ? 10.32 12.828 -8.812 1 84.88 88 GLY A CA 1
ATOM 661 C C . GLY A 1 88 ? 10.453 13.844 -7.695 1 84.88 88 GLY A C 1
ATOM 662 O O . GLY A 1 88 ? 11.375 13.758 -6.883 1 84.88 88 GLY A O 1
ATOM 663 N N . LYS A 1 89 ? 9.617 14.789 -7.809 1 82.94 89 LYS A N 1
ATOM 664 C CA . LYS A 1 89 ? 9.578 15.82 -6.777 1 82.94 89 LYS A CA 1
ATOM 665 C C . LYS A 1 89 ? 8.875 15.32 -5.52 1 82.94 89 LYS A C 1
ATOM 667 O O . LYS A 1 89 ? 8.383 14.188 -5.484 1 82.94 89 LYS A O 1
ATOM 672 N N . ARG A 1 90 ? 8.992 16.156 -4.527 1 85.5 90 ARG A N 1
ATOM 673 C CA . ARG A 1 90 ? 8.297 15.82 -3.285 1 85.5 90 ARG A CA 1
ATOM 674 C C . ARG A 1 90 ? 6.785 15.828 -3.486 1 85.5 90 ARG A C 1
ATOM 676 O O . ARG A 1 90 ? 6.266 16.578 -4.312 1 85.5 90 ARG A O 1
ATOM 683 N N . GLY A 1 91 ? 6.176 14.945 -2.656 1 92.56 91 GLY A N 1
ATOM 684 C CA . GLY A 1 91 ? 4.723 14.898 -2.721 1 92.56 91 GLY A CA 1
ATOM 685 C C . GLY A 1 91 ? 4.199 13.781 -3.602 1 92.56 91 GLY A C 1
ATOM 686 O O . GLY A 1 91 ? 4.98 13.07 -4.242 1 92.56 91 GLY A O 1
ATOM 687 N N . TYR A 1 92 ? 2.873 13.695 -3.721 1 97.31 92 TYR A N 1
ATOM 688 C CA . TYR A 1 92 ? 2.23 12.539 -4.348 1 97.31 92 TYR A CA 1
ATOM 689 C C . TYR A 1 92 ? 2.01 12.781 -5.836 1 97.31 92 TYR A C 1
ATOM 691 O O . TYR A 1 92 ? 1.639 11.867 -6.57 1 97.31 92 TYR A O 1
ATOM 699 N N . SER A 1 93 ? 2.287 14.008 -6.316 1 96.81 93 SER A N 1
ATOM 700 C CA . SER A 1 93 ? 2.07 14.328 -7.723 1 96.81 93 SER A CA 1
ATOM 701 C C . SER A 1 93 ? 3.021 13.547 -8.625 1 96.81 93 SER A C 1
ATOM 703 O O . SER A 1 93 ? 4.207 13.406 -8.312 1 96.81 93 SER A O 1
ATOM 705 N N . ILE A 1 94 ? 2.482 13.102 -9.711 1 95.19 94 ILE A N 1
ATOM 706 C CA . ILE A 1 94 ? 3.328 12.367 -10.641 1 95.19 94 ILE A CA 1
ATOM 707 C C . ILE A 1 94 ? 3.895 13.32 -11.695 1 95.19 94 ILE A C 1
ATOM 709 O O . ILE A 1 94 ? 4.637 12.906 -12.586 1 95.19 94 ILE A O 1
ATOM 713 N N . ALA A 1 95 ? 3.539 14.57 -11.547 1 92.44 95 ALA A N 1
ATOM 714 C CA . ALA A 1 95 ? 4.012 15.555 -12.516 1 92.44 95 ALA A CA 1
ATOM 715 C C . ALA A 1 95 ? 5.539 15.602 -12.547 1 92.44 95 ALA A C 1
ATOM 717 O O . ALA A 1 95 ? 6.188 15.633 -11.5 1 92.44 95 ALA A O 1
ATOM 718 N N . GLY A 1 96 ? 6.062 15.492 -13.734 1 89.25 96 GLY A N 1
ATOM 719 C CA . GLY A 1 96 ? 7.5 15.602 -13.914 1 89.25 96 GLY A CA 1
ATOM 720 C C . GLY A 1 96 ? 8.211 14.258 -13.852 1 89.25 96 GLY A C 1
ATOM 721 O O . GLY A 1 96 ? 9.422 14.18 -14.102 1 89.25 96 GLY A O 1
ATOM 722 N N . CYS A 1 97 ? 7.555 13.266 -13.461 1 91.44 97 CYS A N 1
ATOM 723 C CA . CYS A 1 97 ? 8.156 11.938 -13.414 1 91.44 97 CYS A CA 1
ATOM 724 C C . CYS A 1 97 ? 8 11.219 -14.75 1 91.44 97 CYS A C 1
ATOM 726 O O . CYS A 1 97 ? 7.004 10.523 -14.977 1 91.44 97 CYS A O 1
ATOM 728 N N . SER A 1 98 ? 8.922 11.328 -15.555 1 89.5 98 SER A N 1
ATOM 729 C CA . SER A 1 98 ? 8.734 10.82 -16.906 1 89.5 98 SER A CA 1
ATOM 730 C C . SER A 1 98 ? 9.734 9.711 -17.219 1 89.5 98 SER A C 1
ATOM 732 O O . SER A 1 98 ? 9.703 9.133 -18.312 1 89.5 98 SER A O 1
ATOM 734 N N . ALA A 1 99 ? 10.602 9.391 -16.281 1 95.12 99 ALA A N 1
ATOM 735 C CA . ALA A 1 99 ? 11.648 8.406 -16.562 1 95.12 99 ALA A CA 1
ATOM 736 C C . ALA A 1 99 ? 11.562 7.23 -15.594 1 95.12 99 ALA A C 1
ATOM 738 O O . ALA A 1 99 ? 12.289 7.188 -14.602 1 95.12 99 ALA A O 1
ATOM 739 N N . PRO A 1 100 ? 10.773 6.27 -15.969 1 97.94 100 PRO A N 1
ATOM 740 C CA . PRO A 1 100 ? 10.68 5.086 -15.109 1 97.94 100 PRO A CA 1
ATOM 741 C C . PRO A 1 100 ? 12.016 4.359 -14.961 1 97.94 100 PRO A C 1
ATOM 743 O O . PRO A 1 100 ? 12.883 4.465 -15.828 1 97.94 100 PRO A O 1
ATOM 746 N N . THR A 1 101 ? 12.172 3.721 -13.859 1 98.19 101 THR A N 1
ATOM 747 C CA . THR A 1 101 ? 13.359 2.918 -13.586 1 98.19 101 THR A CA 1
ATOM 748 C C . THR A 1 101 ? 13.062 1.434 -13.766 1 98.19 101 THR A C 1
ATOM 750 O O . THR A 1 101 ? 12.039 0.938 -13.289 1 98.19 101 THR A O 1
ATOM 753 N N . ARG A 1 102 ? 13.852 0.729 -14.547 1 98.56 102 ARG A N 1
ATOM 754 C CA . ARG A 1 102 ? 13.805 -0.722 -14.688 1 98.56 102 ARG A CA 1
ATOM 755 C C . ARG A 1 102 ? 14.828 -1.397 -13.789 1 98.56 102 ARG A C 1
ATOM 757 O O . ARG A 1 102 ? 16.016 -1.056 -13.82 1 98.56 102 ARG A O 1
ATOM 764 N N . ILE A 1 103 ? 14.406 -2.271 -12.938 1 98.5 103 ILE A N 1
ATOM 765 C CA . ILE A 1 103 ? 15.273 -3.078 -12.086 1 98.5 103 ILE A CA 1
ATOM 766 C C . ILE A 1 103 ? 15.086 -4.559 -12.414 1 98.5 103 ILE A C 1
ATOM 768 O O . ILE A 1 103 ? 13.992 -5.098 -12.266 1 98.5 103 ILE A O 1
ATOM 772 N N . VAL A 1 104 ? 16.109 -5.207 -12.891 1 98.44 104 VAL A N 1
ATOM 773 C CA . VAL A 1 104 ? 16.062 -6.625 -13.234 1 98.44 104 VAL A CA 1
ATOM 774 C C . VAL A 1 104 ? 17.078 -7.387 -12.383 1 98.44 104 VAL A C 1
ATOM 776 O O . VAL A 1 104 ? 18.266 -7.047 -12.367 1 98.44 104 VAL A O 1
ATOM 779 N N . SER A 1 105 ? 16.625 -8.359 -11.695 1 97.44 105 SER A N 1
ATOM 780 C CA . SER A 1 105 ? 17.516 -9.109 -10.812 1 97.44 105 SER A CA 1
ATOM 781 C C . SER A 1 105 ? 17.328 -10.609 -10.984 1 97.44 105 SER A C 1
ATOM 783 O O . SER A 1 105 ? 16.234 -11.07 -11.336 1 97.44 105 SER A O 1
ATOM 785 N N . ARG A 1 106 ? 18.375 -11.297 -10.797 1 97.19 106 ARG A N 1
ATOM 786 C CA . ARG A 1 106 ? 18.375 -12.758 -10.797 1 97.19 106 ARG A CA 1
ATOM 787 C C . ARG A 1 106 ? 18.531 -13.312 -9.391 1 97.19 106 ARG A C 1
ATOM 789 O O . ARG A 1 106 ? 19.328 -12.789 -8.594 1 97.19 106 ARG A O 1
ATOM 796 N N . GLY A 1 107 ? 17.797 -14.352 -9.078 1 95.31 107 GLY A N 1
ATOM 797 C CA . GLY A 1 107 ? 17.891 -15.023 -7.785 1 95.31 107 GLY A CA 1
ATOM 798 C C . GLY A 1 107 ? 17.766 -16.531 -7.887 1 95.31 107 GLY A C 1
ATOM 799 O O . GLY A 1 107 ? 17.578 -17.062 -8.984 1 95.31 107 GLY A O 1
ATOM 800 N N . THR A 1 108 ? 17.875 -17.156 -6.742 1 94.5 108 THR A N 1
ATOM 801 C CA . THR A 1 108 ? 17.797 -18.609 -6.676 1 94.5 108 THR A CA 1
ATOM 802 C C . THR A 1 108 ? 16.344 -19.078 -6.691 1 94.5 108 THR A C 1
ATOM 804 O O . THR A 1 108 ? 15.484 -18.469 -6.059 1 94.5 108 THR A O 1
ATOM 807 N N . TYR A 1 109 ? 16.156 -20.094 -7.473 1 95.75 109 TYR A N 1
ATOM 808 C CA . TYR A 1 109 ? 14.844 -20.734 -7.445 1 95.75 109 TYR A CA 1
ATOM 809 C C . TYR A 1 109 ? 14.633 -21.484 -6.137 1 95.75 109 TYR A C 1
ATOM 811 O O . TYR A 1 109 ? 15.516 -22.234 -5.691 1 95.75 109 TYR A O 1
ATOM 819 N N . PRO A 1 110 ? 13.469 -21.312 -5.473 1 92.88 110 PRO A N 1
ATOM 820 C CA . PRO A 1 110 ? 13.234 -22.016 -4.215 1 92.88 110 PRO A CA 1
ATOM 821 C C . PRO A 1 110 ? 13.086 -23.531 -4.41 1 92.88 110 PRO A C 1
ATOM 823 O O . PRO A 1 110 ? 12.102 -23.984 -4.98 1 92.88 110 PRO A O 1
ATOM 826 N N . ASP A 1 111 ? 13.891 -24.281 -3.799 1 89.81 111 ASP A N 1
ATOM 827 C CA . ASP A 1 111 ? 13.945 -25.719 -3.98 1 89.81 111 ASP A CA 1
ATOM 828 C C . ASP A 1 111 ? 12.75 -26.406 -3.318 1 89.81 111 ASP A C 1
ATOM 830 O O . ASP A 1 111 ? 12.312 -27.469 -3.764 1 89.81 111 ASP A O 1
ATOM 834 N N . PHE A 1 112 ? 12.203 -25.734 -2.359 1 92.25 112 PHE A N 1
ATOM 835 C CA . PHE A 1 112 ? 11.164 -26.391 -1.565 1 92.25 112 PHE A CA 1
ATOM 836 C C . PHE A 1 112 ? 9.859 -26.469 -2.344 1 92.25 112 PHE A C 1
ATOM 838 O O . PHE A 1 112 ? 8.938 -27.172 -1.943 1 92.25 112 PHE A O 1
ATOM 845 N N . TYR A 1 113 ? 9.742 -25.859 -3.469 1 92.75 113 TYR A N 1
ATOM 846 C CA . TYR A 1 113 ? 8.531 -25.938 -4.277 1 92.75 113 TYR A CA 1
ATOM 847 C C . TYR A 1 113 ? 8.305 -27.359 -4.777 1 92.75 113 TYR A C 1
ATOM 849 O O . TYR A 1 113 ? 7.16 -27.797 -4.93 1 92.75 113 TYR A O 1
ATOM 857 N N . SER A 1 114 ? 9.375 -28.062 -5.035 1 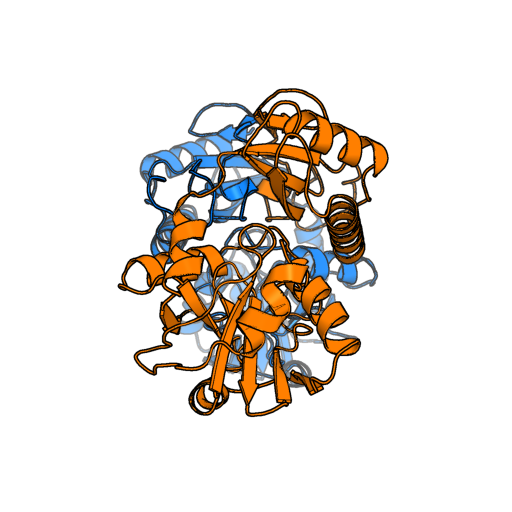91.88 114 SER A N 1
ATOM 858 C CA . SER A 1 114 ? 9.234 -29.453 -5.438 1 91.88 114 SER A CA 1
ATOM 859 C C . SER A 1 114 ? 8.617 -30.297 -4.324 1 91.88 114 SER A C 1
ATOM 861 O O . SER A 1 114 ? 7.77 -31.156 -4.586 1 91.88 114 SER A O 1
ATOM 863 N N . GLU A 1 115 ? 9.039 -30.016 -3.199 1 95.5 115 GLU A N 1
ATOM 864 C CA . GLU A 1 115 ? 8.477 -30.719 -2.047 1 95.5 115 GLU A CA 1
ATOM 865 C C . GLU A 1 115 ? 7.004 -30.375 -1.854 1 95.5 115 GLU A C 1
ATOM 867 O O . GLU A 1 115 ? 6.188 -31.234 -1.553 1 95.5 115 GLU A O 1
ATOM 872 N N . TRP A 1 116 ? 6.676 -29.141 -1.961 1 96.56 116 TRP A N 1
ATOM 873 C CA . TRP A 1 116 ? 5.293 -28.688 -1.868 1 96.56 116 TRP A CA 1
ATOM 874 C C . TRP A 1 116 ? 4.41 -29.406 -2.875 1 96.56 116 TRP A C 1
ATOM 876 O O . TRP A 1 116 ? 3.291 -29.812 -2.551 1 96.56 116 TRP A O 1
ATOM 886 N N . ARG A 1 117 ? 4.906 -29.594 -4.035 1 94.25 117 ARG A N 1
ATOM 887 C CA . ARG A 1 117 ? 4.141 -30.25 -5.094 1 94.25 117 ARG A CA 1
ATOM 888 C C . ARG A 1 117 ? 3.869 -31.703 -4.754 1 94.25 117 ARG A C 1
ATOM 890 O O . ARG A 1 117 ? 2.764 -32.219 -4.973 1 94.25 117 ARG A O 1
ATOM 897 N N . GLU A 1 118 ? 4.809 -32.344 -4.262 1 93.25 118 GLU A N 1
ATOM 898 C CA . GLU A 1 118 ? 4.707 -33.75 -3.977 1 93.25 118 GLU A CA 1
ATOM 899 C C . GLU A 1 118 ? 3.775 -34.031 -2.797 1 93.25 118 GLU A C 1
ATOM 901 O O . GLU A 1 118 ? 2.85 -34.844 -2.9 1 93.25 118 GLU A O 1
ATOM 906 N N . ARG A 1 119 ? 3.967 -33.375 -1.774 1 94.75 119 ARG A N 1
ATOM 907 C CA . ARG A 1 119 ? 3.242 -33.688 -0.553 1 94.75 119 ARG A CA 1
ATOM 908 C C . ARG A 1 119 ? 1.963 -32.875 -0.434 1 94.75 119 ARG A C 1
ATOM 910 O O . ARG A 1 119 ? 1.059 -33.219 0.324 1 94.75 119 ARG A O 1
ATOM 917 N N . GLY A 1 120 ? 1.894 -31.766 -1.124 1 97.5 120 GLY A N 1
ATOM 918 C CA . GLY A 1 120 ? 0.823 -30.797 -0.902 1 97.5 120 GLY A CA 1
ATOM 919 C C . GLY A 1 120 ? 1.104 -29.844 0.244 1 97.5 120 GLY A C 1
ATOM 920 O O . GLY A 1 120 ? 1.949 -30.125 1.098 1 97.5 120 GLY A O 1
ATOM 921 N N . VAL A 1 121 ? 0.4 -28.719 0.221 1 98.56 121 VAL A N 1
ATOM 922 C CA . VAL A 1 121 ? 0.686 -27.703 1.231 1 98.56 121 VAL A CA 1
ATOM 923 C C . VAL A 1 121 ? -0.49 -27.594 2.199 1 98.56 121 VAL A C 1
ATOM 925 O O . VAL A 1 121 ? -1.629 -27.906 1.84 1 98.56 121 VAL A O 1
ATOM 928 N N . SER A 1 122 ? -0.192 -27.172 3.381 1 98.69 122 SER A N 1
ATOM 929 C CA . SER A 1 122 ? -1.195 -26.766 4.359 1 98.69 122 SER A CA 1
ATOM 930 C C . SER A 1 122 ? -1.319 -25.25 4.422 1 98.69 122 SER A C 1
ATOM 932 O O . SER A 1 122 ? -0.317 -24.531 4.336 1 98.69 122 SER A O 1
ATOM 934 N N . LEU A 1 123 ? -2.533 -24.797 4.52 1 98.88 123 LEU A N 1
ATOM 935 C CA . LEU A 1 123 ? -2.777 -23.359 4.641 1 98.88 123 LEU A CA 1
ATOM 936 C C . LEU A 1 123 ? -3.371 -23.031 6.008 1 98.88 123 LEU A C 1
ATOM 938 O O . LEU A 1 123 ? -4.152 -23.812 6.555 1 98.88 123 LEU A O 1
ATOM 942 N N . ALA A 1 124 ? -2.994 -21.922 6.516 1 98.81 124 ALA A N 1
ATOM 943 C CA . ALA A 1 124 ? -3.645 -21.297 7.664 1 98.81 124 ALA A CA 1
ATOM 944 C C . ALA A 1 124 ? -4.27 -19.953 7.281 1 98.81 124 ALA A C 1
ATOM 946 O O . ALA A 1 124 ? -3.643 -19.141 6.59 1 98.81 124 ALA A O 1
ATOM 947 N N . THR A 1 125 ? -5.512 -19.781 7.691 1 98.81 125 THR A N 1
ATOM 948 C CA . THR A 1 125 ? -6.164 -18.516 7.391 1 98.81 125 THR A CA 1
ATOM 949 C C . THR A 1 125 ? -5.48 -17.359 8.125 1 98.81 125 THR A C 1
ATOM 951 O O . THR A 1 125 ? -5.301 -17.422 9.344 1 98.81 125 THR A O 1
ATOM 954 N N . SER A 1 126 ? -5.098 -16.375 7.41 1 98.88 126 SER A N 1
ATOM 955 C CA . SER A 1 126 ? -4.383 -15.227 7.969 1 98.88 126 SER A CA 1
ATOM 956 C C . SER A 1 126 ? -5.324 -14.305 8.734 1 98.88 126 SER A C 1
ATOM 958 O O . SER A 1 126 ? -6.441 -14.039 8.289 1 98.88 126 SER A O 1
ATOM 960 N N . PRO A 1 127 ? -4.883 -13.758 9.883 1 98.44 127 PRO A N 1
ATOM 961 C CA . PRO A 1 127 ? -5.652 -12.695 10.523 1 98.44 127 PRO A CA 1
ATOM 962 C C . PRO A 1 127 ? -5.551 -11.359 9.789 1 98.44 127 PRO A C 1
ATOM 964 O O . PRO A 1 127 ? -6.32 -10.438 10.062 1 98.44 127 PRO A O 1
ATOM 967 N N . VAL A 1 128 ? -4.562 -11.203 8.93 1 98.62 128 VAL A N 1
ATOM 968 C CA . VAL A 1 128 ? -4.391 -9.992 8.133 1 98.62 128 VAL A CA 1
ATOM 969 C C . VAL A 1 128 ? -5.242 -10.078 6.867 1 98.62 128 VAL A C 1
ATOM 971 O O . VAL A 1 128 ? -5.133 -11.039 6.105 1 98.62 128 VAL A O 1
ATOM 974 N N . ARG A 1 129 ? -6.031 -9.117 6.625 1 98.38 129 ARG A N 1
ATOM 975 C CA . ARG A 1 129 ? -6.902 -9.062 5.457 1 98.38 129 ARG A CA 1
ATOM 976 C C . ARG A 1 129 ? -6.375 -8.07 4.426 1 98.38 129 ARG A C 1
ATOM 978 O O . ARG A 1 129 ? -5.598 -7.172 4.766 1 98.38 129 ARG A O 1
ATOM 985 N N . LEU A 1 130 ? -6.777 -8.289 3.232 1 98.81 130 LEU A N 1
ATOM 986 C CA . LEU A 1 130 ? -6.414 -7.348 2.182 1 98.81 130 LEU A CA 1
ATOM 987 C C . LEU A 1 130 ? -7.441 -6.227 2.08 1 98.81 130 LEU A C 1
ATOM 989 O O . LEU A 1 130 ? -8.648 -6.473 2.15 1 98.81 130 LEU A O 1
ATOM 993 N N . GLY A 1 131 ? -6.891 -5.043 1.957 1 98.75 131 GLY A N 1
ATOM 994 C CA . GLY A 1 131 ? -7.785 -3.943 1.626 1 98.75 131 GLY A CA 1
ATOM 995 C C . GLY A 1 131 ? -8.328 -4.02 0.212 1 98.75 131 GLY A C 1
ATOM 996 O O . GLY A 1 131 ? -7.633 -4.469 -0.703 1 98.75 131 GLY A O 1
ATOM 997 N N . ARG A 1 132 ? -9.57 -3.514 0.043 1 98.56 132 ARG A N 1
ATOM 998 C CA . ARG A 1 132 ? -10.227 -3.502 -1.263 1 98.56 132 ARG A CA 1
ATOM 999 C C . ARG A 1 132 ? -10.016 -2.166 -1.968 1 98.56 132 ARG A C 1
ATOM 1001 O O . ARG A 1 132 ? -10.328 -1.109 -1.412 1 98.56 132 ARG A O 1
ATOM 1008 N N . ASN A 1 133 ? -9.562 -2.238 -3.178 1 98.5 133 ASN A N 1
ATOM 1009 C CA . ASN A 1 133 ? -9.398 -1.08 -4.051 1 98.5 133 ASN A CA 1
ATOM 1010 C C . ASN A 1 133 ? -9.398 -1.484 -5.523 1 98.5 133 ASN A C 1
ATOM 1012 O O . ASN A 1 133 ? -8.398 -1.984 -6.031 1 98.5 133 ASN A O 1
ATOM 1016 N N . PRO A 1 134 ? -10.453 -1.218 -6.223 1 98.25 134 PRO A N 1
ATOM 1017 C CA . PRO A 1 134 ? -10.555 -1.686 -7.605 1 98.25 134 PRO A CA 1
ATOM 1018 C C . PRO A 1 134 ? -9.508 -1.061 -8.523 1 98.25 134 PRO A C 1
ATOM 1020 O O . PRO A 1 134 ? -9.203 -1.607 -9.586 1 98.25 134 PRO A O 1
ATOM 1023 N N . HIS A 1 135 ? -8.914 0.078 -8.148 1 98.38 135 HIS A N 1
ATOM 1024 C CA . HIS A 1 135 ? -7.902 0.725 -8.977 1 98.38 135 HIS A CA 1
ATOM 1025 C C . HIS A 1 135 ? -6.57 -0.013 -8.898 1 98.38 135 HIS A C 1
ATOM 1027 O O . HIS A 1 135 ? -5.711 0.151 -9.766 1 98.38 135 HIS A O 1
ATOM 1033 N N . LEU A 1 136 ? -6.398 -0.786 -7.844 1 98.75 136 LEU A N 1
ATOM 1034 C CA . LEU A 1 136 ? -5.121 -1.456 -7.633 1 98.75 136 LEU A CA 1
ATOM 1035 C C . LEU A 1 136 ? -5.281 -2.971 -7.727 1 98.75 136 LEU A C 1
ATOM 1037 O O . LEU A 1 136 ? -4.293 -3.693 -7.879 1 98.75 136 LEU A O 1
ATOM 1041 N N . ALA A 1 137 ? -6.555 -3.445 -7.637 1 98.81 137 ALA A N 1
ATOM 1042 C CA . ALA A 1 137 ? -6.836 -4.879 -7.664 1 98.81 137 ALA A CA 1
ATOM 1043 C C . ALA A 1 137 ? -6.348 -5.512 -8.961 1 98.81 137 ALA A C 1
ATOM 1045 O O . ALA A 1 137 ? -6.508 -4.934 -10.039 1 98.81 137 ALA A O 1
ATOM 1046 N N . GLY A 1 138 ? -5.746 -6.676 -8.82 1 98.75 138 GLY A N 1
ATOM 1047 C CA . GLY A 1 138 ? -5.27 -7.41 -9.977 1 98.75 138 GLY A CA 1
ATOM 1048 C C . GLY A 1 138 ? -3.846 -7.062 -10.359 1 98.75 138 GLY A C 1
ATOM 1049 O O . GLY A 1 138 ? -3.191 -7.812 -11.086 1 98.75 138 GLY A O 1
ATOM 1050 N N . ILE A 1 139 ? -3.348 -5.926 -9.938 1 98.94 139 ILE A N 1
ATOM 1051 C CA . ILE A 1 139 ? -2.012 -5.469 -10.305 1 98.94 139 ILE A CA 1
ATOM 1052 C C . ILE A 1 139 ? -0.991 -6.012 -9.305 1 98.94 139 ILE A C 1
ATOM 1054 O O . ILE A 1 139 ? -1.205 -5.945 -8.094 1 98.94 139 ILE A O 1
ATOM 1058 N N . LYS A 1 140 ? 0.063 -6.594 -9.781 1 98.88 140 LYS A N 1
ATOM 1059 C CA . LYS A 1 140 ? 1.191 -6.926 -8.922 1 98.88 140 LYS A CA 1
ATOM 1060 C C . LYS A 1 140 ? 2.088 -5.711 -8.688 1 98.88 140 LYS A C 1
ATOM 1062 O O . LYS A 1 140 ? 3.172 -5.617 -9.273 1 98.88 140 LYS A O 1
ATOM 1067 N N . HIS A 1 141 ? 1.614 -4.809 -7.801 1 98.88 141 HIS A N 1
ATOM 1068 C CA . HIS A 1 141 ? 2.291 -3.547 -7.527 1 98.88 141 HIS A CA 1
ATOM 1069 C C . HIS A 1 141 ? 3.197 -3.66 -6.309 1 98.88 141 HIS A C 1
ATOM 1071 O O . HIS A 1 141 ? 3.244 -4.707 -5.66 1 98.88 141 HIS A O 1
ATOM 1077 N N . LEU A 1 142 ? 3.863 -2.551 -5.945 1 98.81 142 LEU A N 1
ATOM 1078 C CA . LEU A 1 142 ? 4.941 -2.586 -4.961 1 98.81 142 LEU A CA 1
ATOM 1079 C C . LEU A 1 142 ? 4.406 -2.295 -3.562 1 98.81 142 LEU A C 1
ATOM 1081 O O . LEU A 1 142 ? 5.16 -2.332 -2.588 1 98.81 142 LEU A O 1
ATOM 1085 N N . ASN A 1 143 ? 3.164 -1.921 -3.381 1 98.88 143 ASN A N 1
ATOM 1086 C CA . ASN A 1 143 ? 2.58 -1.798 -2.049 1 98.88 143 ASN A CA 1
ATOM 1087 C C . ASN A 1 143 ? 2.24 -3.162 -1.458 1 98.88 143 ASN A C 1
ATOM 1089 O O . ASN A 1 143 ? 1.11 -3.639 -1.595 1 98.88 143 ASN A O 1
ATOM 1093 N N . ARG A 1 144 ? 3.223 -3.73 -0.705 1 98.81 144 ARG A N 1
ATOM 1094 C CA . ARG A 1 144 ? 3.078 -5.121 -0.294 1 98.81 144 ARG A CA 1
ATOM 1095 C C . ARG A 1 144 ? 3.182 -5.258 1.222 1 98.81 144 ARG A C 1
ATOM 1097 O O . ARG A 1 144 ? 3.52 -6.328 1.731 1 98.81 144 ARG A O 1
ATOM 1104 N N . LEU A 1 145 ? 2.924 -4.215 1.978 1 98.88 145 LEU A N 1
ATOM 1105 C CA . LEU A 1 145 ? 2.998 -4.32 3.43 1 98.88 145 LEU A CA 1
ATOM 1106 C C . LEU A 1 145 ? 2.02 -5.371 3.949 1 98.88 145 LEU A C 1
ATOM 1108 O O . LEU A 1 145 ? 2.314 -6.074 4.918 1 98.88 145 LEU A O 1
ATOM 1112 N N . GLU A 1 146 ? 0.836 -5.5 3.303 1 98.88 146 GLU A N 1
ATOM 1113 C CA . GLU A 1 146 ? -0.113 -6.527 3.717 1 98.88 146 GLU A CA 1
ATOM 1114 C C . GLU A 1 146 ? 0.487 -7.922 3.57 1 98.88 146 GLU A C 1
ATOM 1116 O O . GLU A 1 146 ? 0.359 -8.758 4.469 1 98.88 146 GLU A O 1
ATOM 1121 N N . GLN A 1 147 ? 1.176 -8.164 2.473 1 98.75 147 GLN A N 1
ATOM 1122 C CA . GLN A 1 147 ? 1.801 -9.461 2.242 1 98.75 147 GLN A CA 1
ATOM 1123 C C . GLN A 1 147 ? 2.924 -9.719 3.244 1 98.75 147 GLN A C 1
ATOM 1125 O O . GLN A 1 147 ? 3.115 -10.852 3.693 1 98.75 147 GLN A O 1
ATOM 1130 N N . VAL A 1 148 ? 3.674 -8.648 3.537 1 98.75 148 VAL A N 1
ATOM 1131 C CA . VAL A 1 148 ? 4.734 -8.773 4.535 1 98.75 148 VAL A CA 1
ATOM 1132 C C . VAL A 1 148 ? 4.133 -9.172 5.883 1 98.75 148 VAL A C 1
ATOM 1134 O O . VAL A 1 148 ? 4.648 -10.062 6.555 1 98.75 148 VAL A O 1
ATOM 1137 N N . LEU A 1 149 ? 3.039 -8.547 6.281 1 98.81 149 LEU A N 1
ATOM 1138 C CA . LEU A 1 149 ? 2.379 -8.859 7.543 1 98.81 149 LEU A CA 1
ATOM 1139 C C . LEU A 1 149 ? 1.779 -10.258 7.512 1 98.81 149 LEU A C 1
ATOM 1141 O O . LEU A 1 149 ? 1.858 -10.992 8.492 1 98.81 149 LEU A O 1
ATOM 1145 N N . VAL A 1 150 ? 1.16 -10.656 6.391 1 98.88 150 VAL A N 1
ATOM 1146 C CA . VAL A 1 150 ? 0.618 -12 6.219 1 98.88 150 VAL A CA 1
ATOM 1147 C C . VAL A 1 150 ? 1.726 -13.031 6.414 1 98.88 150 VAL A C 1
ATOM 1149 O O . VAL A 1 150 ? 1.554 -14 7.16 1 98.88 150 VAL A O 1
ATOM 1152 N N . ARG A 1 151 ? 2.85 -12.797 5.77 1 98.62 151 ARG A N 1
ATOM 1153 C CA . ARG A 1 151 ? 3.975 -13.719 5.867 1 98.62 151 ARG A CA 1
ATOM 1154 C C . ARG A 1 151 ? 4.496 -13.797 7.301 1 98.62 151 ARG A C 1
ATOM 1156 O O . ARG A 1 151 ? 4.805 -14.883 7.793 1 98.62 151 ARG A O 1
ATOM 1163 N N . THR A 1 152 ? 4.582 -12.672 7.922 1 98.12 152 THR A N 1
ATOM 1164 C CA . THR A 1 152 ? 5.07 -12.625 9.297 1 98.12 152 THR A CA 1
ATOM 1165 C C . THR A 1 152 ? 4.188 -13.469 10.211 1 98.12 152 THR A C 1
ATOM 1167 O O . THR A 1 152 ? 4.688 -14.234 11.039 1 98.12 152 THR A O 1
ATOM 1170 N N . HIS A 1 153 ? 2.891 -13.367 10.094 1 98.19 153 HIS A N 1
ATOM 1171 C CA . HIS A 1 153 ? 1.967 -14.172 10.883 1 98.19 153 HIS A CA 1
ATOM 1172 C C . HIS A 1 153 ? 2.086 -15.648 10.523 1 98.19 153 HIS A C 1
ATOM 1174 O O . HIS A 1 153 ? 2.109 -16.516 11.406 1 98.19 153 HIS A O 1
ATOM 1180 N N . LEU A 1 154 ? 2.178 -15.922 9.25 1 98.56 154 LEU A N 1
ATOM 1181 C CA . LEU A 1 154 ? 2.293 -17.281 8.758 1 98.56 154 LEU A CA 1
ATOM 1182 C C . LEU A 1 154 ? 3.488 -18 9.391 1 98.56 154 LEU A C 1
ATOM 1184 O O . LEU A 1 154 ? 3.391 -19.156 9.781 1 98.56 154 LEU A O 1
ATOM 1188 N N . GLU A 1 155 ? 4.539 -17.266 9.5 1 97.75 155 GLU A N 1
ATOM 1189 C CA . GLU A 1 155 ? 5.789 -17.828 9.992 1 97.75 155 GLU A CA 1
ATOM 1190 C C . GLU A 1 155 ? 5.699 -18.156 11.477 1 97.75 155 GLU A C 1
ATOM 1192 O O . GLU A 1 155 ? 6.578 -18.828 12.031 1 97.75 155 GLU A O 1
ATOM 1197 N N . GLN A 1 156 ? 4.586 -17.734 12.109 1 97.38 156 GLN A N 1
ATOM 1198 C CA . GLN A 1 156 ? 4.332 -18.109 13.492 1 97.38 156 GLN A CA 1
ATOM 1199 C C . GLN A 1 156 ? 3.475 -19.375 13.57 1 97.38 156 GLN A C 1
ATOM 1201 O O . GLN A 1 156 ? 3.119 -19.828 14.656 1 97.38 156 GLN A O 1
ATOM 1206 N N . THR A 1 157 ? 3.119 -19.953 12.461 1 97.75 157 THR A N 1
ATOM 1207 C CA . THR A 1 157 ? 2.326 -21.172 12.383 1 97.75 157 THR A CA 1
ATOM 1208 C C . THR A 1 157 ? 3.137 -22.297 11.75 1 97.75 157 THR A C 1
ATOM 1210 O O . THR A 1 157 ? 4.262 -22.078 11.297 1 97.75 157 THR A O 1
ATOM 1213 N N . SER A 1 158 ? 2.559 -23.469 11.695 1 97.75 158 SER A N 1
ATOM 1214 C CA . SER A 1 158 ? 3.199 -24.609 11.062 1 97.75 158 SER A CA 1
ATOM 1215 C C . SER A 1 158 ? 2.748 -24.766 9.617 1 97.75 158 SER A C 1
ATOM 1217 O O . SER A 1 158 ? 3.186 -25.688 8.922 1 97.75 158 SER A O 1
ATOM 1219 N N . ALA A 1 159 ? 1.918 -23.875 9.172 1 98.56 159 ALA A N 1
ATOM 1220 C CA . ALA A 1 159 ? 1.382 -24 7.82 1 98.56 159 ALA A CA 1
ATOM 1221 C C . ALA A 1 159 ? 2.42 -23.578 6.781 1 98.56 159 ALA A C 1
ATOM 1223 O O . ALA A 1 159 ? 3.334 -22.812 7.086 1 98.56 159 ALA A O 1
ATOM 1224 N N . ASP A 1 160 ? 2.279 -24.047 5.602 1 98.19 160 ASP A N 1
ATOM 1225 C CA . ASP A 1 160 ? 3.201 -23.781 4.504 1 98.19 160 ASP A CA 1
ATOM 1226 C C . ASP A 1 160 ? 2.885 -22.438 3.846 1 98.19 160 ASP A C 1
ATOM 1228 O O . ASP A 1 160 ? 3.779 -21.766 3.324 1 98.19 160 ASP A O 1
ATOM 1232 N N . GLU A 1 161 ? 1.637 -22.125 3.775 1 98.44 161 GLU A N 1
ATOM 1233 C CA . GLU A 1 161 ? 1.118 -20.922 3.113 1 98.44 161 GLU A CA 1
ATOM 1234 C C . GLU A 1 161 ? -0.106 -20.375 3.84 1 98.44 161 GLU A C 1
ATOM 1236 O O . GLU A 1 161 ? -0.608 -21 4.777 1 98.44 161 GLU A O 1
ATOM 1241 N N . ALA A 1 162 ? -0.539 -19.203 3.461 1 98.88 162 ALA A N 1
ATOM 1242 C CA . ALA A 1 162 ? -1.669 -18.562 4.129 1 98.88 162 ALA A CA 1
ATOM 1243 C C . ALA A 1 162 ? -2.869 -18.438 3.195 1 98.88 162 ALA A C 1
ATOM 1245 O O . ALA A 1 162 ? -2.715 -18.141 2.01 1 98.88 162 ALA A O 1
ATOM 1246 N N . LEU A 1 163 ? -4.043 -18.734 3.676 1 98.94 163 LEU A N 1
ATOM 1247 C CA . LEU A 1 163 ? -5.281 -18.266 3.051 1 98.94 163 LEU A CA 1
ATOM 1248 C C . LEU A 1 163 ? -5.594 -16.828 3.459 1 98.94 163 LEU A C 1
ATOM 1250 O O . LEU A 1 163 ? -5.648 -16.516 4.648 1 98.94 163 LEU A O 1
ATOM 1254 N N . VAL A 1 164 ? -5.812 -15.992 2.516 1 98.94 164 VAL A N 1
ATOM 1255 C CA . VAL A 1 164 ? -5.988 -14.578 2.818 1 98.94 164 VAL A CA 1
ATOM 1256 C C . VAL A 1 164 ? -7.348 -14.109 2.307 1 98.94 164 VAL A C 1
ATOM 1258 O O . VAL A 1 164 ? -7.684 -14.312 1.138 1 98.94 164 VAL A O 1
ATOM 1261 N N . LEU A 1 165 ? -8.102 -13.562 3.135 1 98.88 165 LEU A N 1
ATOM 1262 C CA . LEU A 1 165 ? -9.383 -12.945 2.799 1 98.88 165 LEU A CA 1
ATOM 1263 C C . LEU A 1 165 ? -9.227 -11.445 2.623 1 98.88 165 LEU A C 1
ATOM 1265 O O . LEU A 1 165 ? -8.219 -10.867 3.027 1 98.88 165 LEU A O 1
ATOM 1269 N N . ASP A 1 166 ? -10.164 -10.828 1.953 1 98.62 166 ASP A N 1
ATOM 1270 C CA . ASP A 1 166 ? -10.148 -9.367 1.922 1 98.62 166 ASP A CA 1
ATOM 1271 C C . ASP A 1 166 ? -10.938 -8.781 3.094 1 98.62 166 ASP A C 1
ATOM 1273 O O . ASP A 1 166 ? -11.406 -9.523 3.961 1 98.62 166 ASP A O 1
ATOM 1277 N N . SER A 1 167 ? -11.023 -7.477 3.146 1 98.12 167 SER A N 1
ATOM 1278 C CA . SER A 1 167 ? -11.586 -6.773 4.293 1 98.12 167 SER A CA 1
ATOM 1279 C C . SER A 1 167 ? -13.078 -7.07 4.449 1 98.12 167 SER A C 1
ATOM 1281 O O . SER A 1 167 ? -13.664 -6.777 5.492 1 98.12 167 SER A O 1
ATOM 1283 N N . GLU A 1 168 ? -13.703 -7.637 3.43 1 97.5 168 GLU A N 1
ATOM 1284 C CA . GLU A 1 168 ? -15.109 -7.996 3.525 1 97.5 168 GLU A CA 1
ATOM 1285 C C . GLU A 1 168 ? -15.281 -9.484 3.83 1 97.5 168 GLU A C 1
ATOM 1287 O O . GLU A 1 168 ? -16.406 -9.984 3.908 1 97.5 168 GLU A O 1
ATOM 1292 N N . GLY A 1 169 ? -14.203 -10.195 3.885 1 98.06 169 GLY A N 1
ATOM 1293 C CA . GLY A 1 169 ? -14.25 -11.586 4.309 1 98.06 169 GLY A CA 1
ATOM 1294 C C . GLY A 1 169 ? -14.32 -12.562 3.146 1 98.06 169 GLY A C 1
ATOM 1295 O O . GLY A 1 169 ? -14.602 -13.75 3.34 1 98.06 169 GLY A O 1
ATOM 1296 N N . TRP A 1 170 ? -14.078 -12.094 1.951 1 98.69 170 TRP A N 1
ATOM 1297 C CA . TRP A 1 170 ? -14.102 -12.961 0.783 1 98.69 170 TRP A CA 1
ATOM 1298 C C . TRP A 1 170 ? -12.734 -13.609 0.561 1 98.69 170 TRP A C 1
ATOM 1300 O O . TRP A 1 170 ? -11.703 -12.953 0.674 1 98.69 170 TRP A O 1
ATOM 1310 N N . VAL A 1 171 ? -12.75 -14.883 0.225 1 98.88 171 VAL A N 1
ATOM 1311 C CA . VAL A 1 171 ? -11.539 -15.57 -0.206 1 98.88 171 VAL A CA 1
ATOM 1312 C C . VAL A 1 171 ? -10.906 -14.828 -1.379 1 98.88 171 VAL A C 1
ATOM 1314 O O . VAL A 1 171 ? -11.586 -14.516 -2.363 1 98.88 171 VAL A O 1
ATOM 1317 N N . THR A 1 172 ? -9.617 -14.562 -1.248 1 98.88 172 THR A N 1
ATOM 1318 C CA . THR A 1 172 ? -9.016 -13.727 -2.281 1 98.88 172 THR A CA 1
ATOM 1319 C C . THR A 1 172 ? -7.781 -14.406 -2.877 1 98.88 172 THR A C 1
ATOM 1321 O O . THR A 1 172 ? -7.668 -14.539 -4.098 1 98.88 172 THR A O 1
ATOM 1324 N N . GLU A 1 173 ? -6.871 -14.812 -2.061 1 98.88 173 GLU A N 1
ATOM 1325 C CA . GLU A 1 173 ? -5.617 -15.414 -2.498 1 98.88 173 GLU A CA 1
ATOM 1326 C C . GLU A 1 173 ? -4.844 -16 -1.317 1 98.88 173 GLU A C 1
ATOM 1328 O O . GLU A 1 173 ? -5.418 -16.25 -0.256 1 98.88 173 GLU A O 1
ATOM 1333 N N . CYS A 1 174 ? -3.631 -16.406 -1.538 1 98.81 174 CYS A N 1
ATOM 1334 C CA . CYS A 1 174 ? -2.68 -16.781 -0.497 1 98.81 174 CYS A CA 1
ATOM 1335 C C . CYS A 1 174 ? -1.686 -15.656 -0.241 1 98.81 174 CYS A C 1
ATOM 1337 O O . CYS A 1 174 ? -1.948 -14.5 -0.584 1 98.81 174 CYS A O 1
ATOM 1339 N N . CYS A 1 175 ? -0.632 -15.922 0.511 1 98.62 175 CYS A N 1
ATOM 1340 C CA . CYS A 1 175 ? 0.402 -14.914 0.71 1 98.62 175 CYS A CA 1
ATOM 1341 C C . CYS A 1 175 ? 1.119 -14.602 -0.598 1 98.62 175 CYS A C 1
ATOM 1343 O O . CYS A 1 175 ? 1.319 -13.438 -0.938 1 98.62 175 CYS A O 1
ATOM 1345 N N . ALA A 1 176 ? 1.406 -15.633 -1.359 1 97.94 176 ALA A N 1
ATOM 1346 C CA . ALA A 1 176 ? 2.184 -15.422 -2.578 1 97.94 176 ALA A CA 1
ATOM 1347 C C . ALA A 1 176 ? 1.644 -16.266 -3.725 1 97.94 176 ALA A C 1
ATOM 1349 O O . ALA A 1 176 ? 2.396 -16.672 -4.617 1 97.94 176 ALA A O 1
ATOM 1350 N N . ALA A 1 177 ? 0.363 -16.625 -3.717 1 98.62 177 ALA A N 1
ATOM 1351 C CA . ALA A 1 177 ? -0.221 -17.484 -4.738 1 98.62 177 ALA A CA 1
ATOM 1352 C C . ALA A 1 177 ? -1.705 -17.188 -4.93 1 98.62 177 ALA A C 1
ATOM 1354 O O . ALA A 1 177 ? -2.324 -16.531 -4.09 1 98.62 177 ALA A O 1
ATOM 1355 N N . ASN A 1 178 ? -2.217 -17.625 -6.07 1 98.88 178 ASN A N 1
ATOM 1356 C CA . ASN A 1 178 ? -3.66 -17.703 -6.273 1 98.88 178 ASN A CA 1
ATOM 1357 C C . ASN A 1 178 ? -4.219 -19.047 -5.828 1 98.88 178 ASN A C 1
ATOM 1359 O O . ASN A 1 178 ? -3.459 -19.969 -5.52 1 98.88 178 ASN A O 1
ATOM 1363 N N . LEU A 1 179 ? -5.523 -19.125 -5.793 1 98.62 179 LEU A N 1
ATOM 1364 C CA . LEU A 1 179 ? -6.117 -20.375 -5.336 1 98.62 179 LEU A CA 1
ATOM 1365 C C . LEU A 1 179 ? -7.348 -20.719 -6.164 1 98.62 179 LEU A C 1
ATOM 1367 O O . LEU A 1 179 ? -8.039 -19.828 -6.668 1 98.62 179 LEU A O 1
ATOM 1371 N N . PHE A 1 180 ? -7.609 -22.031 -6.336 1 98.88 180 PHE A N 1
ATOM 1372 C CA . PHE A 1 180 ? -8.781 -22.641 -6.953 1 98.88 180 PHE A CA 1
ATOM 1373 C C . PHE A 1 180 ? -9.367 -23.719 -6.055 1 98.88 180 PHE A C 1
ATOM 1375 O O . PHE A 1 180 ? -8.641 -24.344 -5.277 1 98.88 180 PHE A O 1
ATOM 1382 N N . TRP A 1 181 ? -10.617 -23.906 -6.152 1 98.88 181 TRP A N 1
ATOM 1383 C CA . TRP A 1 181 ? -11.219 -25.062 -5.508 1 98.88 181 TRP A CA 1
ATOM 1384 C C . TRP A 1 181 ? -12.305 -25.688 -6.391 1 98.88 181 TRP A C 1
ATOM 1386 O O . TRP A 1 181 ? -12.805 -25.031 -7.312 1 98.88 181 TRP A O 1
ATOM 1396 N N . ARG A 1 182 ? -12.57 -26.953 -6.113 1 98.69 182 ARG A N 1
ATOM 1397 C CA . ARG A 1 182 ? -13.469 -27.734 -6.953 1 98.69 182 ARG A CA 1
ATOM 1398 C C . ARG A 1 182 ? -14.531 -28.438 -6.113 1 98.69 182 ARG A C 1
ATOM 1400 O O . ARG A 1 182 ? -14.234 -28.953 -5.035 1 98.69 182 ARG A O 1
ATOM 1407 N N . LYS A 1 183 ? -15.727 -28.469 -6.574 1 98 183 LYS A N 1
ATOM 1408 C CA . LYS A 1 183 ? -16.828 -29.312 -6.117 1 98 183 LYS A CA 1
ATOM 1409 C C . LYS A 1 183 ? -17.469 -30.062 -7.281 1 98 183 LYS A C 1
ATOM 1411 O O . LYS A 1 183 ? -18.219 -29.469 -8.07 1 98 183 LYS A O 1
ATOM 1416 N N . GLY A 1 184 ? -17.281 -31.359 -7.328 1 96.94 184 GLY A N 1
ATOM 1417 C CA . GLY A 1 184 ? -17.688 -32.062 -8.523 1 96.94 184 GLY A CA 1
ATOM 1418 C C . GLY A 1 184 ? -17 -31.578 -9.781 1 96.94 184 GLY A C 1
ATOM 1419 O O . GLY A 1 184 ? -15.773 -31.547 -9.844 1 96.94 184 GLY A O 1
ATOM 1420 N N . LYS A 1 185 ? -17.781 -31.156 -10.773 1 97.56 185 LYS A N 1
ATOM 1421 C CA . LYS A 1 185 ? -17.219 -30.641 -12.023 1 97.56 185 LYS A CA 1
ATOM 1422 C C . LYS A 1 185 ? -17.141 -29.109 -12.008 1 97.56 185 LYS A C 1
ATOM 1424 O O . LYS A 1 185 ? -16.562 -28.516 -12.914 1 97.56 185 LYS A O 1
ATOM 1429 N N . ALA A 1 186 ? -17.625 -28.547 -10.906 1 98.5 186 ALA A N 1
ATOM 1430 C CA . ALA A 1 186 ? -17.562 -27.094 -10.773 1 98.5 186 ALA A CA 1
ATOM 1431 C C . ALA A 1 186 ? -16.219 -26.641 -10.188 1 98.5 186 ALA A C 1
ATOM 1433 O O . ALA A 1 186 ? -15.773 -27.188 -9.172 1 98.5 186 ALA A O 1
ATOM 1434 N N . VAL A 1 187 ? -15.578 -25.703 -10.875 1 98.88 187 VAL A N 1
ATOM 1435 C CA . VAL A 1 187 ? -14.312 -25.125 -10.43 1 98.88 187 VAL A CA 1
ATOM 1436 C C . VAL A 1 187 ? -14.484 -23.641 -10.148 1 98.88 187 VAL A C 1
ATOM 1438 O O . VAL A 1 187 ? -15.172 -22.938 -10.891 1 98.88 187 VAL A O 1
ATOM 1441 N N . PHE A 1 188 ? -13.898 -23.219 -9.039 1 98.94 188 PHE A N 1
ATOM 1442 C CA . PHE A 1 188 ? -14.062 -21.828 -8.617 1 98.94 188 PHE A CA 1
ATOM 1443 C C . PHE A 1 188 ? -12.711 -21.172 -8.359 1 98.94 188 PHE A C 1
ATOM 1445 O O . PHE A 1 188 ? -11.758 -21.844 -7.961 1 98.94 188 PHE A O 1
ATOM 1452 N N . THR A 1 189 ? -12.617 -19.938 -8.609 1 98.94 189 THR A N 1
ATOM 1453 C CA . THR A 1 189 ? -11.523 -19.078 -8.18 1 98.94 189 THR A CA 1
ATOM 1454 C C . THR A 1 189 ? -12.039 -17.688 -7.801 1 98.94 189 THR A C 1
ATOM 1456 O O . THR A 1 189 ? -13.078 -17.25 -8.297 1 98.94 189 THR A O 1
ATOM 1459 N N . PRO A 1 190 ? -11.391 -17.016 -6.965 1 98.88 190 PRO A N 1
ATOM 1460 C CA . PRO A 1 190 ? -11.898 -15.727 -6.496 1 98.88 190 PRO A CA 1
ATOM 1461 C C . PRO A 1 190 ? -11.961 -14.68 -7.605 1 98.88 190 PRO A C 1
ATOM 1463 O O . PRO A 1 190 ? -11.086 -14.648 -8.469 1 98.88 190 PRO A O 1
ATOM 1466 N N . ARG A 1 191 ? -13.016 -13.883 -7.523 1 98.62 191 ARG A N 1
ATOM 1467 C CA . ARG A 1 191 ? -12.969 -12.625 -8.266 1 98.62 191 ARG A CA 1
ATOM 1468 C C . ARG A 1 191 ? -11.875 -11.711 -7.715 1 98.62 191 ARG A C 1
ATOM 1470 O O . ARG A 1 191 ? -11.719 -11.586 -6.496 1 98.62 191 ARG A O 1
ATOM 1477 N N . LEU A 1 192 ? -11.141 -11.109 -8.617 1 98.56 192 LEU A N 1
ATOM 1478 C CA . LEU A 1 192 ? -10.023 -10.297 -8.156 1 98.56 192 LEU A CA 1
ATOM 1479 C C . LEU A 1 192 ? -10.188 -8.844 -8.602 1 98.56 192 LEU A C 1
ATOM 1481 O O . LEU A 1 192 ? -9.195 -8.133 -8.797 1 98.56 192 LEU A O 1
ATOM 1485 N N . ASP A 1 193 ? -11.383 -8.359 -8.773 1 98.38 193 ASP A N 1
ATOM 1486 C CA . ASP A 1 193 ? -11.648 -6.992 -9.219 1 98.38 193 ASP A CA 1
ATOM 1487 C C . ASP A 1 193 ? -11.594 -6.016 -8.039 1 98.38 193 ASP A C 1
ATOM 1489 O O . ASP A 1 193 ? -11.555 -4.801 -8.242 1 98.38 193 ASP A O 1
ATOM 1493 N N . GLN A 1 194 ? -11.531 -6.52 -6.801 1 98.44 194 GLN A N 1
ATOM 1494 C CA . GLN A 1 194 ? -11.531 -5.637 -5.637 1 98.44 194 GLN A CA 1
ATOM 1495 C C . GLN A 1 194 ? -10.234 -5.766 -4.848 1 98.44 194 GLN A C 1
ATOM 1497 O O . GLN A 1 194 ? -9.828 -4.832 -4.152 1 98.44 194 GLN A O 1
ATOM 1502 N N . ALA A 1 195 ? -9.594 -6.867 -4.914 1 98.69 195 ALA A N 1
ATOM 1503 C CA . ALA A 1 195 ? -8.359 -7.137 -4.184 1 98.69 195 ALA A CA 1
ATOM 1504 C C . ALA A 1 195 ? -7.621 -8.336 -4.777 1 98.69 195 ALA A C 1
ATOM 1506 O O . ALA A 1 195 ? -8.211 -9.141 -5.496 1 98.69 195 ALA A O 1
ATOM 1507 N N . GLY A 1 196 ? -6.316 -8.375 -4.445 1 98.75 196 GLY A N 1
ATOM 1508 C CA . GLY A 1 196 ? -5.527 -9.516 -4.871 1 98.75 196 GLY A CA 1
ATOM 1509 C C . GLY A 1 196 ? -4.77 -9.273 -6.164 1 98.75 196 GLY A C 1
ATOM 1510 O O . GLY A 1 196 ? -4.914 -8.219 -6.781 1 98.75 196 GLY A O 1
ATOM 1511 N N . VAL A 1 197 ? -3.98 -10.211 -6.551 1 98.88 197 VAL A N 1
ATOM 1512 C CA . VAL A 1 197 ? -3.162 -10.156 -7.758 1 98.88 197 VAL A CA 1
ATOM 1513 C C . VAL A 1 197 ? -3.711 -11.125 -8.797 1 98.88 197 VAL A C 1
ATOM 1515 O O . VAL A 1 197 ? -3.961 -12.297 -8.492 1 98.88 197 VAL A O 1
ATOM 1518 N N . ASP A 1 198 ? -3.939 -10.656 -9.969 1 98.81 198 ASP A N 1
ATOM 1519 C CA . ASP A 1 198 ? -4.312 -11.531 -11.078 1 98.81 198 ASP A CA 1
ATOM 1520 C C . ASP A 1 198 ? -3.084 -12.211 -11.68 1 98.81 198 ASP A C 1
ATOM 1522 O O . ASP A 1 198 ? -2.518 -11.727 -12.656 1 98.81 198 ASP A O 1
ATOM 1526 N N . GLY A 1 199 ? -2.723 -13.367 -11.086 1 98.62 199 GLY A N 1
ATOM 1527 C CA . GLY A 1 199 ? -1.477 -14.039 -11.406 1 98.62 199 GLY A CA 1
ATOM 1528 C C . GLY A 1 199 ? -1.452 -14.609 -12.812 1 98.62 199 GLY A C 1
ATOM 1529 O O . GLY A 1 199 ? -2.492 -14.992 -13.352 1 98.62 199 GLY A O 1
ATOM 1530 N N . LEU A 1 200 ? -0.286 -14.75 -13.336 1 98.56 200 LEU A N 1
ATOM 1531 C CA . LEU A 1 200 ? -0.128 -15.242 -14.703 1 98.56 200 LEU A CA 1
ATOM 1532 C C . LEU A 1 200 ? -0.513 -16.719 -14.797 1 98.56 200 LEU A C 1
ATOM 1534 O O . LEU A 1 200 ? -1.156 -17.141 -15.766 1 98.56 200 LEU A O 1
ATOM 1538 N N . MET A 1 201 ? -0.067 -17.484 -13.82 1 98.38 201 MET A N 1
ATOM 1539 C CA . MET A 1 201 ? -0.437 -18.906 -13.828 1 98.38 201 MET A CA 1
ATOM 1540 C C . MET A 1 201 ? -1.939 -19.078 -13.633 1 98.38 201 MET A C 1
ATOM 1542 O O . MET A 1 201 ? -2.547 -19.969 -14.211 1 98.38 201 MET A O 1
ATOM 1546 N N . ARG A 1 202 ? -2.57 -18.266 -12.781 1 98.69 202 ARG A N 1
ATOM 1547 C CA . ARG A 1 202 ? -4.023 -18.25 -12.672 1 98.69 202 ARG A CA 1
ATOM 1548 C C . ARG A 1 202 ? -4.676 -18.047 -14.039 1 98.69 202 ARG A C 1
ATOM 1550 O O . ARG A 1 202 ? -5.59 -18.781 -14.414 1 98.69 202 ARG A O 1
ATOM 1557 N N . ARG A 1 203 ? -4.191 -17.031 -14.766 1 98.44 203 ARG A N 1
ATOM 1558 C CA . ARG A 1 203 ? -4.723 -16.734 -16.094 1 98.44 203 ARG A CA 1
ATOM 1559 C C . ARG A 1 203 ? -4.57 -17.938 -17.016 1 98.44 203 ARG A C 1
ATOM 1561 O O . ARG A 1 203 ? -5.484 -18.266 -17.781 1 98.44 203 ARG A O 1
ATOM 1568 N N . HIS A 1 204 ? -3.41 -18.5 -16.969 1 98.12 204 HIS A N 1
ATOM 1569 C CA . HIS A 1 204 ? -3.141 -19.672 -17.797 1 98.12 204 HIS A CA 1
ATOM 1570 C C . HIS A 1 204 ? -4.117 -20.812 -17.484 1 98.12 204 HIS A C 1
ATOM 1572 O O . HIS A 1 204 ? -4.699 -21.391 -18.391 1 98.12 204 HIS A O 1
ATOM 1578 N N . ILE A 1 205 ? -4.332 -21.078 -16.234 1 98.44 205 ILE A N 1
ATOM 1579 C CA . ILE A 1 205 ? -5.211 -22.156 -15.781 1 98.44 205 ILE A CA 1
ATOM 1580 C C . ILE A 1 205 ? -6.648 -21.844 -16.188 1 98.44 205 ILE A C 1
ATOM 1582 O O . ILE A 1 205 ? -7.379 -22.734 -16.625 1 98.44 205 ILE A O 1
ATOM 1586 N N . ILE A 1 206 ? -7.07 -20.625 -16.031 1 98.69 206 ILE A N 1
ATOM 1587 C CA . ILE A 1 206 ? -8.398 -20.219 -16.469 1 98.69 206 ILE A CA 1
ATOM 1588 C C . ILE A 1 206 ? -8.578 -20.531 -17.953 1 98.69 206 ILE A C 1
ATOM 1590 O O . ILE A 1 206 ? -9.609 -21.062 -18.359 1 98.69 206 ILE A O 1
ATOM 1594 N N . GLY A 1 207 ? -7.578 -20.188 -18.766 1 98.06 207 GLY A N 1
ATOM 1595 C CA . GLY A 1 207 ? -7.625 -20.531 -20.172 1 98.06 207 GLY A CA 1
ATOM 1596 C C . GLY A 1 207 ? -7.797 -22.016 -20.438 1 98.06 207 GLY A C 1
ATOM 1597 O O . GLY A 1 207 ? -8.594 -22.422 -21.281 1 98.06 207 GLY A O 1
ATOM 1598 N N . LEU A 1 208 ? -7.023 -22.844 -19.703 1 97.81 208 LEU A N 1
ATOM 1599 C CA . LEU A 1 208 ? -7.098 -24.281 -19.844 1 97.81 208 LEU A CA 1
ATOM 1600 C C . LEU A 1 208 ? -8.484 -24.797 -19.469 1 97.81 208 LEU A C 1
ATOM 1602 O O . LEU A 1 208 ? -9.062 -25.625 -20.188 1 97.81 208 LEU A O 1
ATOM 1606 N N . LEU A 1 209 ? -9.016 -24.312 -18.391 1 98.25 209 LEU A N 1
ATOM 1607 C CA . LEU A 1 209 ? -10.305 -24.781 -17.875 1 98.25 209 LEU A CA 1
ATOM 1608 C C . LEU A 1 209 ? -11.438 -24.375 -18.812 1 98.25 209 LEU A C 1
ATOM 1610 O O . LEU A 1 209 ? -12.391 -25.141 -19 1 98.25 209 LEU A O 1
ATOM 1614 N N . ASN A 1 210 ? -11.305 -23.203 -19.422 1 97.94 210 ASN A N 1
ATOM 1615 C CA . ASN A 1 210 ? -12.328 -22.734 -20.344 1 97.94 210 ASN A CA 1
ATOM 1616 C C . ASN A 1 210 ? -12.406 -23.609 -21.594 1 97.94 210 ASN A C 1
ATOM 1618 O O . ASN A 1 210 ? -13.414 -23.594 -22.312 1 97.94 210 ASN A O 1
ATOM 1622 N N . GLN A 1 211 ? -11.391 -24.406 -21.812 1 96.94 211 GLN A N 1
ATOM 1623 C CA . GLN A 1 211 ? -11.344 -25.297 -22.969 1 96.94 211 GLN A CA 1
ATOM 1624 C C . GLN A 1 211 ? -11.539 -26.75 -22.562 1 96.94 211 GLN A C 1
ATOM 1626 O O . GLN A 1 211 ? -11.211 -27.656 -23.328 1 96.94 211 GLN A O 1
ATOM 1631 N N . SER A 1 212 ? -12.055 -26.938 -21.406 1 96.69 212 SER A N 1
ATOM 1632 C CA . SER A 1 212 ? -12.188 -28.297 -20.875 1 96.69 212 SER A CA 1
ATOM 1633 C C . SER A 1 212 ? -13.633 -28.594 -20.484 1 96.69 212 SER A C 1
ATOM 1635 O O . SER A 1 212 ? -14.539 -27.812 -20.797 1 96.69 212 SER A O 1
ATOM 1637 N N . VAL A 1 213 ? -13.82 -29.75 -19.828 1 96.38 213 VAL A N 1
ATOM 1638 C CA . VAL A 1 213 ? -15.148 -30.203 -19.422 1 96.38 213 VAL A CA 1
ATOM 1639 C C . VAL A 1 213 ? -15.508 -29.594 -18.062 1 96.38 213 VAL A C 1
ATOM 1641 O O . VAL A 1 213 ? -16.656 -29.672 -17.625 1 96.38 213 VAL A O 1
ATOM 1644 N N . TRP A 1 214 ? -14.555 -28.953 -17.469 1 97.56 214 TRP A N 1
ATOM 1645 C CA . TRP A 1 214 ? -14.781 -28.359 -16.172 1 97.56 214 TRP A CA 1
ATOM 1646 C C . TRP A 1 214 ? -15.523 -27.031 -16.297 1 97.56 214 TRP A C 1
ATOM 1648 O O . TRP A 1 214 ? -15.344 -26.312 -17.281 1 97.56 214 TRP A O 1
ATOM 1658 N N . ARG A 1 215 ? -16.344 -26.703 -15.266 1 98.25 215 ARG A N 1
ATOM 1659 C CA . ARG A 1 215 ? -17.125 -25.469 -15.273 1 98.25 215 ARG A CA 1
ATOM 1660 C C . ARG A 1 215 ? -16.516 -24.438 -14.344 1 98.25 215 ARG A C 1
ATOM 1662 O O . ARG A 1 215 ? -16.781 -24.438 -13.141 1 98.25 215 ARG A O 1
ATOM 1669 N N . LEU A 1 216 ? -15.797 -23.594 -14.93 1 98.75 216 LEU A N 1
ATOM 1670 C CA . LEU A 1 216 ? -15.078 -22.578 -14.156 1 98.75 216 LEU A CA 1
ATOM 1671 C C . LEU A 1 216 ? -15.961 -21.375 -13.883 1 98.75 216 LEU A C 1
ATOM 1673 O O . LEU A 1 216 ? -16.672 -20.906 -14.781 1 98.75 216 LEU A O 1
ATOM 1677 N N . SER A 1 217 ? -15.969 -20.859 -12.664 1 98.75 217 SER A N 1
ATOM 1678 C CA . SER A 1 217 ? -16.594 -19.594 -12.297 1 98.75 217 SER A CA 1
ATOM 1679 C C . SER A 1 217 ? -15.68 -18.75 -11.406 1 98.75 217 SER A C 1
ATOM 1681 O O . SER A 1 217 ? -15.086 -19.281 -10.461 1 98.75 217 SER A O 1
ATOM 1683 N N . GLU A 1 218 ? -15.492 -17.531 -11.734 1 98.75 218 GLU A N 1
ATOM 1684 C CA . GLU A 1 218 ? -14.906 -16.562 -10.82 1 98.75 218 GLU A CA 1
ATOM 1685 C C . GLU A 1 218 ? -15.961 -15.969 -9.891 1 98.75 218 GLU A C 1
ATOM 1687 O O . GLU A 1 218 ? -16.922 -15.352 -10.344 1 98.75 218 GLU A O 1
ATOM 1692 N N . ILE A 1 219 ? -15.734 -16.141 -8.555 1 98.75 219 ILE A N 1
ATOM 1693 C CA . ILE A 1 219 ? -16.828 -15.781 -7.66 1 98.75 219 ILE A CA 1
ATOM 1694 C C . ILE A 1 219 ? -16.281 -15.102 -6.414 1 98.75 219 ILE A C 1
ATOM 1696 O O . ILE A 1 219 ? -15.078 -15.18 -6.133 1 98.75 219 ILE A O 1
ATOM 1700 N N . ASN A 1 220 ? -17.109 -14.375 -5.742 1 98.69 220 ASN A N 1
ATOM 1701 C CA . ASN A 1 220 ? -16.906 -14.062 -4.332 1 98.69 220 ASN A CA 1
ATOM 1702 C C . ASN A 1 220 ? -17.438 -15.164 -3.428 1 98.69 220 ASN A C 1
ATOM 1704 O O . ASN A 1 220 ? -18.594 -15.594 -3.572 1 98.69 220 ASN A O 1
ATOM 1708 N N . ALA A 1 221 ? -16.609 -15.656 -2.545 1 98.69 221 ALA A N 1
ATOM 1709 C CA . ALA A 1 221 ? -17.031 -16.719 -1.643 1 98.69 221 ALA A CA 1
ATOM 1710 C C . ALA A 1 221 ? -16.422 -16.547 -0.257 1 98.69 221 ALA A C 1
ATOM 1712 O O . ALA A 1 221 ? -15.289 -16.078 -0.129 1 98.69 221 ALA A O 1
ATOM 1713 N N . PRO A 1 222 ? -17.219 -16.875 0.748 1 98.25 222 PRO A N 1
ATOM 1714 C CA . PRO A 1 222 ? -16.625 -16.906 2.088 1 98.25 222 PRO A CA 1
ATOM 1715 C C . PRO A 1 222 ? -15.68 -18.094 2.283 1 98.25 222 PRO A C 1
ATOM 1717 O O . PRO A 1 222 ? -15.633 -19 1.444 1 98.25 222 PRO A O 1
ATOM 1720 N N . ALA A 1 223 ? -14.953 -18.078 3.363 1 97.75 223 ALA A N 1
ATOM 1721 C CA . ALA A 1 223 ? -14.008 -19.141 3.66 1 97.75 223 ALA A CA 1
ATOM 1722 C C . ALA A 1 223 ? -14.719 -20.484 3.793 1 97.75 223 ALA A C 1
ATOM 1724 O O . ALA A 1 223 ? -14.148 -21.531 3.486 1 97.75 223 ALA A O 1
ATOM 1725 N N . SER A 1 224 ? -15.953 -20.5 4.219 1 97.5 224 SER A N 1
ATOM 1726 C CA . SER A 1 224 ? -16.719 -21.719 4.434 1 97.5 224 SER A CA 1
ATOM 1727 C C . SER A 1 224 ? -16.922 -22.484 3.125 1 97.5 224 SER A C 1
ATOM 1729 O O . SER A 1 224 ? -17.172 -23.688 3.133 1 97.5 224 SER A O 1
ATOM 1731 N N . ALA A 1 225 ? -16.875 -21.75 2.018 1 97.75 225 ALA A N 1
ATOM 1732 C CA . ALA A 1 225 ? -16.984 -22.406 0.714 1 97.75 225 ALA A CA 1
ATOM 1733 C C . ALA A 1 225 ? -15.875 -23.438 0.514 1 97.75 225 ALA A C 1
ATOM 1735 O O . ALA A 1 225 ? -16.078 -24.438 -0.161 1 97.75 225 ALA A O 1
ATOM 1736 N N . LEU A 1 226 ? -14.734 -23.234 1.115 1 98.5 226 LEU A N 1
ATOM 1737 C CA . LEU A 1 226 ? -13.594 -24.141 0.968 1 98.5 226 LEU A CA 1
ATOM 1738 C C . LEU A 1 226 ? -13.789 -25.406 1.787 1 98.5 226 LEU A C 1
ATOM 1740 O O . LEU A 1 226 ? -13.195 -26.438 1.484 1 98.5 226 LEU A O 1
ATOM 1744 N N . GLU A 1 227 ? -14.625 -25.328 2.795 1 96.88 227 GLU A N 1
ATOM 1745 C CA . GLU A 1 227 ? -14.891 -26.5 3.623 1 96.88 227 GLU A CA 1
ATOM 1746 C C . GLU A 1 227 ? -15.695 -27.547 2.855 1 96.88 227 GLU A C 1
ATOM 1748 O O . GLU A 1 227 ? -15.641 -28.734 3.174 1 96.88 227 GLU A O 1
ATOM 1753 N N . GLU A 1 228 ? -16.375 -27.062 1.88 1 95.69 228 GLU A N 1
ATOM 1754 C CA . GLU A 1 228 ? -17.25 -27.953 1.114 1 95.69 228 GLU A CA 1
ATOM 1755 C C . GLU A 1 228 ? -16.547 -28.469 -0.141 1 95.69 228 GLU A C 1
ATOM 1757 O O . GLU A 1 228 ? -17.094 -29.297 -0.873 1 95.69 228 GLU A O 1
ATOM 1762 N N . ALA A 1 229 ? -15.406 -28.047 -0.384 1 98.44 229 ALA A N 1
ATOM 1763 C CA . ALA A 1 229 ? -14.703 -28.359 -1.625 1 98.44 229 ALA A CA 1
ATOM 1764 C C . ALA A 1 229 ? -14.164 -29.797 -1.602 1 98.44 229 ALA A C 1
ATOM 1766 O O . ALA A 1 229 ? -13.742 -30.281 -0.554 1 98.44 229 ALA A O 1
ATOM 1767 N N . ASP A 1 230 ? -14.133 -30.406 -2.76 1 98.38 230 ASP A N 1
ATOM 1768 C CA . ASP A 1 230 ? -13.492 -31.719 -2.934 1 98.38 230 ASP A CA 1
ATOM 1769 C C . ASP A 1 230 ? -11.977 -31.562 -3.031 1 98.38 230 ASP A C 1
ATOM 1771 O O . ASP A 1 230 ? -11.234 -32.469 -2.66 1 98.38 230 ASP A O 1
ATOM 1775 N N . GLU A 1 231 ? -11.609 -30.516 -3.602 1 98.62 231 GLU A N 1
ATOM 1776 C CA . GLU A 1 231 ? -10.211 -30.25 -3.938 1 98.62 231 GLU A CA 1
ATOM 1777 C C . GLU A 1 231 ? -9.891 -28.766 -3.895 1 98.62 231 GLU A C 1
ATOM 1779 O O . GLU A 1 231 ? -10.734 -27.938 -4.234 1 98.62 231 GLU A O 1
ATOM 1784 N N . VAL A 1 232 ? -8.703 -28.438 -3.367 1 98.88 232 VAL A N 1
ATOM 1785 C CA . VAL A 1 232 ? -8.156 -27.094 -3.418 1 98.88 232 VAL A CA 1
ATOM 1786 C C . VAL A 1 232 ? -6.715 -27.141 -3.928 1 98.88 232 VAL A C 1
ATOM 1788 O O . VAL A 1 232 ? -5.957 -28.047 -3.584 1 98.88 232 VAL A O 1
ATOM 1791 N N . PHE A 1 233 ? -6.32 -26.25 -4.793 1 98.81 233 PHE A N 1
ATOM 1792 C CA . PHE A 1 233 ? -4.918 -26.094 -5.164 1 98.81 233 PHE A CA 1
ATOM 1793 C C . PHE A 1 233 ? -4.555 -24.625 -5.285 1 98.81 233 PHE A C 1
ATOM 1795 O O . PHE A 1 233 ? -5.434 -23.766 -5.383 1 98.81 233 PHE A O 1
ATOM 1802 N N . ILE A 1 234 ? -3.264 -24.328 -5.195 1 98.75 234 ILE A N 1
ATOM 1803 C CA . ILE A 1 234 ? -2.746 -22.969 -5.34 1 98.75 234 ILE A CA 1
ATOM 1804 C C . ILE A 1 234 ? -1.747 -22.922 -6.492 1 98.75 234 ILE A C 1
ATOM 1806 O O . ILE A 1 234 ? -1.265 -23.953 -6.949 1 98.75 234 ILE A O 1
ATOM 1810 N N . CYS A 1 235 ? -1.517 -21.672 -6.969 1 98.5 235 CYS A N 1
ATOM 1811 C CA . CYS A 1 235 ? -0.647 -21.562 -8.133 1 98.5 235 CYS A CA 1
ATOM 1812 C C . CYS A 1 235 ? 0.046 -20.219 -8.18 1 98.5 235 CYS A C 1
ATOM 1814 O O . CYS A 1 235 ? -0.467 -19.234 -7.645 1 98.5 235 CYS A O 1
ATOM 1816 N N . ASN A 1 236 ? 1.2 -20.188 -8.711 1 97.75 236 ASN A N 1
ATOM 1817 C CA . ASN A 1 236 ? 1.896 -19 -9.172 1 97.75 236 ASN A CA 1
ATOM 1818 C C . ASN A 1 236 ? 2.908 -19.312 -10.266 1 97.75 236 ASN A C 1
ATOM 1820 O O . ASN A 1 236 ? 3.041 -20.469 -10.672 1 97.75 236 ASN A O 1
ATOM 1824 N N . ALA A 1 237 ? 3.592 -18.359 -10.766 1 97.12 237 ALA A N 1
ATOM 1825 C CA . ALA A 1 237 ? 4.457 -18.531 -11.93 1 97.12 237 ALA A CA 1
ATOM 1826 C C . ALA A 1 237 ? 5.684 -19.359 -11.578 1 97.12 237 ALA A C 1
ATOM 1828 O O . ALA A 1 237 ? 6.273 -20.016 -12.453 1 97.12 237 ALA A O 1
ATOM 1829 N N . LEU A 1 238 ? 6.098 -19.391 -10.32 1 96.38 238 LEU A N 1
ATOM 1830 C CA . LEU A 1 238 ? 7.273 -20.156 -9.906 1 96.38 238 LEU A CA 1
ATOM 1831 C C . LEU A 1 238 ? 6.895 -21.578 -9.508 1 96.38 238 LEU A C 1
ATOM 1833 O O . LEU A 1 238 ? 7.695 -22.5 -9.664 1 96.38 238 LEU A O 1
ATOM 1837 N N . MET A 1 239 ? 5.766 -21.719 -8.992 1 92.94 239 MET A N 1
ATOM 1838 C CA . MET A 1 239 ? 5.188 -22.969 -8.492 1 92.94 239 MET A CA 1
ATOM 1839 C C . MET A 1 239 ? 3.824 -23.234 -9.117 1 92.94 239 MET A C 1
ATOM 1841 O O . MET A 1 239 ? 2.791 -23 -8.484 1 92.94 239 MET A O 1
ATOM 1845 N N . PRO A 1 240 ? 3.98 -23.656 -10.375 1 90.06 240 PRO A N 1
ATOM 1846 C CA . PRO A 1 240 ? 2.791 -23.453 -11.211 1 90.06 240 PRO A CA 1
ATOM 1847 C C . PRO A 1 240 ? 1.528 -24.047 -10.594 1 90.06 240 PRO A C 1
ATOM 1849 O O . PRO A 1 240 ? 0.437 -23.484 -10.758 1 90.06 240 PRO A O 1
ATOM 1852 N N . LEU A 1 241 ? 1.635 -25.172 -9.953 1 96.25 241 LEU A N 1
ATOM 1853 C CA . LEU A 1 241 ? 0.465 -25.812 -9.367 1 96.25 241 LEU A CA 1
ATOM 1854 C C . LEU A 1 241 ? 0.864 -26.688 -8.18 1 96.25 241 LEU A C 1
ATOM 1856 O O . LEU A 1 241 ? 1.773 -27.516 -8.289 1 96.25 241 LEU A O 1
ATOM 1860 N N . VAL A 1 242 ? 0.235 -26.406 -7.062 1 97.81 242 VAL A N 1
ATOM 1861 C CA . VAL A 1 242 ? 0.493 -27.156 -5.844 1 97.81 242 VAL A CA 1
ATOM 1862 C C . VAL A 1 242 ? -0.83 -27.562 -5.191 1 97.81 242 VAL A C 1
ATOM 1864 O O . VAL A 1 242 ? -1.673 -26.703 -4.914 1 97.81 242 VAL A O 1
ATOM 1867 N N . PRO A 1 243 ? -1.032 -28.875 -4.98 1 98.31 243 PRO A N 1
ATOM 1868 C CA . PRO A 1 243 ? -2.256 -29.266 -4.273 1 98.31 243 PRO A CA 1
ATOM 1869 C C . PRO A 1 243 ? -2.27 -28.812 -2.818 1 98.31 243 PRO A C 1
ATOM 1871 O O . PRO A 1 243 ? -1.213 -28.688 -2.195 1 98.31 243 PRO A O 1
ATOM 1874 N N . VAL A 1 244 ? -3.449 -28.516 -2.305 1 98.81 244 VAL A N 1
ATOM 1875 C CA . VAL A 1 244 ? -3.619 -28.172 -0.897 1 98.81 244 VAL A CA 1
ATOM 1876 C C . VAL A 1 244 ? -4.129 -29.391 -0.127 1 98.81 244 VAL A C 1
ATOM 1878 O O . VAL A 1 244 ? -5.184 -29.938 -0.448 1 98.81 244 VAL A O 1
ATOM 1881 N N . ARG A 1 245 ? -3.357 -29.781 0.812 1 98.12 245 ARG A N 1
ATOM 1882 C CA . ARG A 1 245 ? -3.732 -30.953 1.598 1 98.12 245 ARG A CA 1
ATOM 1883 C C . ARG A 1 245 ? -4.727 -30.578 2.691 1 98.12 245 ARG A C 1
ATOM 1885 O O . ARG A 1 245 ? -5.562 -31.406 3.08 1 98.12 245 ARG A O 1
ATOM 1892 N N . SER A 1 246 ? -4.602 -29.359 3.244 1 98.56 246 SER A N 1
ATOM 1893 C CA . SER A 1 246 ? -5.508 -28.953 4.312 1 98.56 246 SER A CA 1
ATOM 1894 C C . SER A 1 246 ? -5.523 -27.438 4.469 1 98.56 246 SER A C 1
ATOM 1896 O O . SER A 1 246 ? -4.543 -26.766 4.145 1 98.56 246 SER A O 1
ATOM 1898 N N . ILE A 1 247 ? -6.645 -26.969 4.922 1 98.75 247 ILE A N 1
ATOM 1899 C CA . ILE A 1 247 ? -6.793 -25.594 5.371 1 98.75 247 ILE A CA 1
ATOM 1900 C C . ILE A 1 247 ? -7.348 -25.578 6.793 1 98.75 247 ILE A C 1
ATOM 1902 O O . ILE A 1 247 ? -8.43 -26.094 7.051 1 98.75 247 ILE A O 1
ATOM 1906 N N . ASP A 1 248 ? -6.613 -24.984 7.66 1 98.25 248 ASP A N 1
ATOM 1907 C CA . ASP A 1 248 ? -7.023 -24.891 9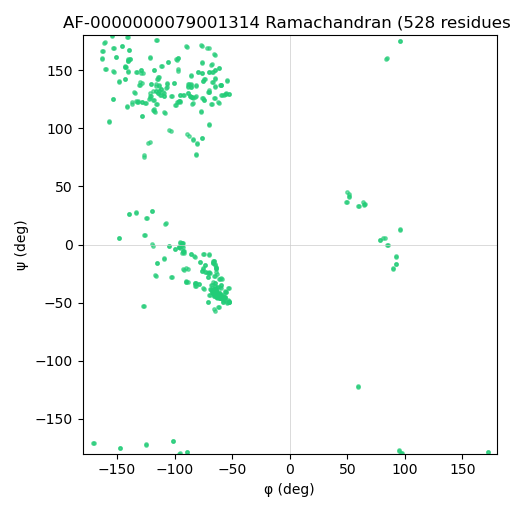.055 1 98.25 248 ASP A CA 1
ATOM 1908 C C . ASP A 1 248 ? -7.438 -26.25 9.594 1 98.25 248 ASP A C 1
ATOM 1910 O O . ASP A 1 248 ? -8.453 -26.375 10.281 1 98.25 248 ASP A O 1
ATOM 1914 N N . GLY A 1 249 ? -6.758 -27.25 9.164 1 97.12 249 GLY A N 1
ATOM 1915 C CA . GLY A 1 249 ? -6.984 -28.594 9.68 1 97.12 249 GLY A CA 1
ATOM 1916 C C . GLY A 1 249 ? -7.988 -29.375 8.859 1 97.12 249 GLY A C 1
ATOM 1917 O O . GLY A 1 249 ? -8.086 -30.594 9.008 1 97.12 249 GLY A O 1
ATOM 1918 N N . HIS A 1 250 ? -8.781 -28.719 8.023 1 98 250 HIS A N 1
ATOM 1919 C CA . HIS A 1 250 ? -9.703 -29.422 7.145 1 98 250 HIS A CA 1
ATOM 1920 C C . HIS A 1 250 ? -8.977 -30.047 5.961 1 98 250 HIS A C 1
ATOM 1922 O O . HIS A 1 250 ? -8.383 -29.328 5.148 1 98 250 HIS A O 1
ATOM 1928 N N . ALA A 1 251 ? -9.141 -31.297 5.742 1 97.94 251 ALA A N 1
ATOM 1929 C CA . ALA A 1 251 ? -8.344 -32.031 4.758 1 97.94 251 ALA A CA 1
ATOM 1930 C C . ALA A 1 251 ? -9.078 -32.156 3.432 1 97.94 251 ALA A C 1
ATOM 1932 O O . ALA A 1 251 ? -10.312 -32.188 3.402 1 97.94 251 ALA A O 1
ATOM 1933 N N . TYR A 1 252 ? -8.32 -32.188 2.406 1 97.69 252 TYR A N 1
ATOM 1934 C CA . TYR A 1 252 ? -8.812 -32.469 1.06 1 97.69 252 TYR A CA 1
ATOM 1935 C C . TYR A 1 252 ? -8.18 -33.719 0.473 1 97.69 252 TYR A C 1
ATOM 1937 O O . TYR A 1 252 ? -6.957 -33.812 0.403 1 97.69 252 TYR A O 1
ATOM 1945 N N . ALA A 1 253 ? -8.969 -34.562 -0.065 1 90.38 253 ALA A N 1
ATOM 1946 C CA . ALA A 1 253 ? -8.469 -35.875 -0.456 1 90.38 253 ALA A CA 1
ATOM 1947 C C . ALA A 1 253 ? -8.242 -35.969 -1.964 1 90.38 253 ALA A C 1
ATOM 1949 O O . ALA A 1 253 ? -7.336 -36.656 -2.43 1 90.38 253 ALA A O 1
ATOM 1950 N N . SER A 1 254 ? -8.992 -35.219 -2.631 1 95.88 254 SER A N 1
ATOM 1951 C CA . SER A 1 254 ? -8.984 -35.375 -4.082 1 95.88 254 SER A CA 1
ATOM 1952 C C . SER A 1 254 ? -7.863 -34.562 -4.723 1 95.88 254 SER A C 1
ATOM 1954 O O . SER A 1 254 ? -7.543 -33.469 -4.262 1 95.88 254 SER A O 1
ATOM 1956 N N . ARG A 1 255 ? -7.289 -35.094 -5.789 1 97.12 255 ARG A N 1
ATOM 1957 C CA . ARG A 1 255 ? -6.32 -34.406 -6.645 1 97.12 255 ARG A CA 1
ATOM 1958 C C . ARG A 1 255 ? -6.664 -34.594 -8.117 1 97.12 255 ARG A C 1
ATOM 1960 O O . ARG A 1 255 ? -5.77 -34.688 -8.961 1 97.12 255 ARG A O 1
ATOM 1967 N N . GLU A 1 256 ? -7.91 -34.781 -8.352 1 97.69 256 GLU A N 1
ATOM 1968 C CA . GLU A 1 256 ? -8.367 -35.062 -9.703 1 97.69 256 GLU A CA 1
ATOM 1969 C C . GLU A 1 256 ? -8.055 -33.906 -10.656 1 97.69 256 GLU A C 1
ATOM 1971 O O . GLU A 1 256 ? -7.469 -34.125 -11.719 1 97.69 256 GLU A O 1
ATOM 1976 N N . LEU A 1 257 ? -8.469 -32.781 -10.312 1 97.94 257 LEU A N 1
ATOM 1977 C CA . LEU A 1 257 ? -8.25 -31.641 -11.172 1 97.94 257 LEU A CA 1
ATOM 1978 C C . LEU A 1 257 ? -6.762 -31.312 -11.266 1 97.94 257 LEU A C 1
ATOM 1980 O O . LEU A 1 257 ? -6.27 -30.938 -12.328 1 97.94 257 LEU A O 1
ATOM 1984 N N . TYR A 1 258 ? -6.078 -31.422 -10.164 1 97.5 258 TYR A N 1
ATOM 1985 C CA . TYR A 1 258 ? -4.633 -31.234 -10.156 1 97.5 258 TYR A CA 1
ATOM 1986 C C . TYR A 1 258 ? -3.963 -32.125 -11.211 1 97.5 258 TYR A C 1
ATOM 1988 O O . TYR A 1 258 ? -3.166 -31.641 -12.016 1 97.5 258 TYR A O 1
ATOM 1996 N N . HIS A 1 259 ? -4.277 -33.344 -11.234 1 96.69 259 HIS A N 1
ATOM 1997 C CA . HIS A 1 259 ? -3.664 -34.312 -12.148 1 96.69 259 HIS A CA 1
ATOM 1998 C C . HIS A 1 259 ? -4.023 -33.969 -13.594 1 96.69 259 HIS A C 1
ATOM 2000 O O . HIS A 1 259 ? -3.215 -34.219 -14.5 1 96.69 259 HIS A O 1
ATOM 2006 N N . TYR A 1 260 ? -5.188 -33.5 -13.766 1 97.12 260 TYR A N 1
ATOM 2007 C CA . TYR A 1 260 ? -5.598 -33.094 -15.102 1 97.12 260 TYR A CA 1
ATOM 2008 C C . TYR A 1 260 ? -4.785 -31.891 -15.586 1 97.12 260 TYR A C 1
ATOM 2010 O O . TYR A 1 260 ? -4.383 -31.844 -16.75 1 97.12 260 TYR A O 1
ATOM 2018 N N . LEU A 1 261 ? -4.469 -30.922 -14.703 1 97.56 261 LEU A N 1
ATOM 2019 C CA . LEU A 1 261 ? -3.934 -29.625 -15.102 1 97.56 261 LEU A CA 1
ATOM 2020 C C . LEU A 1 261 ? -2.41 -29.656 -15.148 1 97.56 261 LEU A C 1
ATOM 2022 O O . LEU A 1 261 ? -1.794 -28.953 -15.945 1 97.56 261 LEU A O 1
ATOM 2026 N N . ILE A 1 262 ? -1.762 -30.422 -14.336 1 95.25 262 ILE A N 1
ATOM 2027 C CA . ILE A 1 262 ? -0.336 -30.297 -14.047 1 95.25 262 ILE A CA 1
ATOM 2028 C C . ILE A 1 262 ? 0.469 -30.547 -15.32 1 95.25 262 ILE A C 1
ATOM 2030 O O . ILE A 1 262 ? 1.481 -29.891 -15.562 1 95.25 262 ILE A O 1
ATOM 2034 N N . PRO A 1 263 ? 0.099 -31.469 -16.25 1 94.5 263 PRO A N 1
ATOM 2035 C CA . PRO A 1 263 ? 0.873 -31.672 -17.484 1 94.5 263 PRO A CA 1
ATOM 2036 C C . PRO A 1 263 ? 0.864 -30.453 -18.391 1 94.5 263 PRO A C 1
ATOM 2038 O O . PRO A 1 263 ? 1.734 -30.312 -19.25 1 94.5 263 PRO A O 1
ATOM 2041 N N . HIS A 1 264 ? -0.087 -29.562 -18.156 1 94.81 264 HIS A N 1
ATOM 2042 C CA . HIS A 1 264 ? -0.25 -28.422 -19.047 1 94.81 264 HIS A CA 1
ATOM 2043 C C . HIS A 1 264 ? 0.291 -27.141 -18.406 1 94.81 264 HIS A C 1
ATOM 2045 O O . HIS A 1 264 ? 0.212 -26.062 -18.984 1 94.81 264 HIS A O 1
ATOM 2051 N N . CYS A 1 265 ? 0.769 -27.203 -17.219 1 90.5 265 CYS A N 1
ATOM 2052 C CA . CYS A 1 265 ? 1.258 -26.031 -16.5 1 90.5 265 CYS A CA 1
ATOM 2053 C C . CYS A 1 265 ? 2.777 -26.062 -16.375 1 90.5 265 CYS A C 1
ATOM 2055 O O . CYS A 1 265 ? 3.393 -25.062 -16 1 90.5 265 CYS A O 1
ATOM 2057 N N . GLU A 1 266 ? 3.414 -27.094 -16.656 1 77.94 266 GLU A N 1
ATOM 2058 C CA . GLU A 1 266 ? 4.859 -27.234 -16.516 1 77.94 266 GLU A CA 1
ATOM 2059 C C . GLU A 1 266 ? 5.594 -26.719 -17.75 1 77.94 266 GLU A C 1
ATOM 2061 O O . GLU A 1 266 ? 5.055 -26.75 -18.859 1 77.94 266 GLU A O 1
ATOM 2066 N N . MET B 1 1 ? 19.766 18.609 1.108 1 90.25 1 MET B N 1
ATOM 2067 C CA . MET B 1 1 ? 20.453 17.656 1.974 1 90.25 1 MET B CA 1
ATOM 2068 C C . MET B 1 1 ? 19.719 16.328 2.025 1 90.25 1 MET B C 1
ATOM 2070 O O . MET B 1 1 ? 18.484 16.297 2.061 1 90.25 1 MET B O 1
ATOM 2074 N N . LEU B 1 2 ? 20.469 15.289 1.917 1 95.12 2 LEU B N 1
ATOM 2075 C CA . LEU B 1 2 ? 19.938 13.938 2.033 1 95.12 2 LEU B CA 1
ATOM 2076 C C . LEU B 1 2 ? 20.906 13.039 2.791 1 95.12 2 LEU B C 1
ATOM 2078 O O . LEU B 1 2 ? 22.062 12.906 2.4 1 95.12 2 LEU B O 1
ATOM 2082 N N . LEU B 1 3 ? 20.422 12.555 3.887 1 97.75 3 LEU B N 1
ATOM 2083 C CA . LEU B 1 3 ? 21.203 11.641 4.711 1 97.75 3 LEU B CA 1
ATOM 2084 C C . LEU B 1 3 ? 20.641 10.227 4.641 1 97.75 3 LEU B C 1
ATOM 2086 O O . LEU B 1 3 ? 19.438 10.023 4.793 1 97.75 3 LEU B O 1
ATOM 2090 N N . ILE B 1 4 ? 21.516 9.297 4.398 1 97.94 4 ILE B N 1
ATOM 2091 C CA . ILE B 1 4 ? 21.188 7.887 4.547 1 97.94 4 ILE B CA 1
ATOM 2092 C C . ILE B 1 4 ? 22.062 7.262 5.637 1 97.94 4 ILE B C 1
ATOM 2094 O O . ILE B 1 4 ? 23.281 7.227 5.512 1 97.94 4 ILE B O 1
ATOM 2098 N N . ASN B 1 5 ? 21.484 6.879 6.652 1 97.56 5 ASN B N 1
ATOM 2099 C CA . ASN B 1 5 ? 22.172 6.371 7.828 1 97.56 5 ASN B CA 1
ATOM 2100 C C . ASN B 1 5 ? 23.266 7.336 8.305 1 97.56 5 ASN B C 1
ATOM 2102 O O . ASN B 1 5 ? 24.391 6.922 8.57 1 97.56 5 ASN B O 1
ATOM 2106 N N . GLY B 1 6 ? 22.891 8.539 8.266 1 97.31 6 GLY B N 1
ATOM 2107 C CA . GLY B 1 6 ? 23.75 9.562 8.844 1 97.31 6 GLY B CA 1
ATOM 2108 C C . GLY B 1 6 ? 24.828 10.055 7.879 1 97.31 6 GLY B C 1
ATOM 2109 O O . GLY B 1 6 ? 25.594 10.953 8.211 1 97.31 6 GLY B O 1
ATOM 2110 N N . ILE B 1 7 ? 24.812 9.477 6.688 1 97.19 7 ILE B N 1
ATOM 2111 C CA . ILE B 1 7 ? 25.828 9.836 5.703 1 97.19 7 ILE B CA 1
ATOM 2112 C C . ILE B 1 7 ? 25.188 10.594 4.547 1 97.19 7 ILE B C 1
ATOM 2114 O O . ILE B 1 7 ? 24.156 10.164 4.016 1 97.19 7 ILE B O 1
ATOM 2118 N N . GLU B 1 8 ? 25.812 11.688 4.156 1 96.94 8 GLU B N 1
ATOM 2119 C CA . GLU B 1 8 ? 25.297 12.445 3.016 1 96.94 8 GLU B CA 1
ATOM 2120 C C . GLU B 1 8 ? 25.516 11.68 1.712 1 96.94 8 GLU B C 1
ATOM 2122 O O . GLU B 1 8 ? 26.625 11.594 1.207 1 96.94 8 GLU B O 1
ATOM 2127 N N . GLN B 1 9 ? 24.469 11.078 1.201 1 95.62 9 GLN B N 1
ATOM 2128 C CA . GLN B 1 9 ? 24.422 10.305 -0.037 1 95.62 9 GLN B CA 1
ATOM 2129 C C . GLN B 1 9 ? 22.984 10.125 -0.52 1 95.62 9 GLN B C 1
ATOM 2131 O O . GLN B 1 9 ? 22.047 10.352 0.234 1 95.62 9 GLN B O 1
ATOM 2136 N N . ASP B 1 10 ? 22.891 9.711 -1.713 1 92.44 10 ASP B N 1
ATOM 2137 C CA . ASP B 1 10 ? 21.531 9.57 -2.227 1 92.44 10 ASP B CA 1
ATOM 2138 C C . ASP B 1 10 ? 21.297 8.172 -2.787 1 92.44 10 ASP B C 1
ATOM 2140 O O . ASP B 1 10 ? 20.234 7.895 -3.354 1 92.44 10 ASP B O 1
ATOM 2144 N N . CYS B 1 11 ? 22.25 7.27 -2.578 1 91.75 11 CYS B N 1
ATOM 2145 C CA . CYS B 1 11 ? 22.188 5.926 -3.139 1 91.75 11 CYS B CA 1
ATOM 2146 C C . CYS B 1 11 ? 21.656 4.934 -2.117 1 91.75 11 CYS B C 1
ATOM 2148 O O . CYS B 1 11 ? 22.188 4.816 -1.015 1 91.75 11 CYS B O 1
ATOM 2150 N N . LEU B 1 12 ? 20.641 4.301 -2.449 1 94.44 12 LEU B N 1
ATOM 2151 C CA . LEU B 1 12 ? 20.047 3.225 -1.666 1 94.44 12 LEU B CA 1
ATOM 2152 C C . LEU B 1 12 ? 20.141 1.896 -2.41 1 94.44 12 LEU B C 1
ATOM 2154 O O . LEU B 1 12 ? 20.047 1.861 -3.641 1 94.44 12 LEU B O 1
ATOM 2158 N N . SER B 1 13 ? 20.375 0.824 -1.702 1 94.81 13 SER B N 1
ATOM 2159 C CA . SER B 1 13 ? 20.375 -0.487 -2.344 1 94.81 13 SER B CA 1
ATOM 2160 C C . SER B 1 13 ? 19.031 -0.788 -2.994 1 94.81 13 SER B C 1
ATOM 2162 O O . SER B 1 13 ? 17.984 -0.535 -2.404 1 94.81 13 SER B O 1
ATOM 2164 N N . ALA B 1 14 ? 19.047 -1.348 -4.195 1 95.44 14 ALA B N 1
ATOM 2165 C CA . ALA B 1 14 ? 17.828 -1.745 -4.875 1 95.44 14 ALA B CA 1
ATOM 2166 C C . ALA B 1 14 ? 17.141 -2.896 -4.145 1 95.44 14 ALA B C 1
ATOM 2168 O O . ALA B 1 14 ? 15.969 -3.191 -4.395 1 95.44 14 ALA B O 1
ATOM 2169 N N . THR B 1 15 ? 17.859 -3.549 -3.221 1 95.19 15 THR B N 1
ATOM 2170 C CA . THR B 1 15 ? 17.281 -4.672 -2.484 1 95.19 15 THR B CA 1
ATOM 2171 C C . THR B 1 15 ? 16.656 -4.195 -1.18 1 95.19 15 THR B C 1
ATOM 2173 O O . THR B 1 15 ? 16.062 -4.988 -0.449 1 95.19 15 THR B O 1
ATOM 2176 N N . ASP B 1 16 ? 16.844 -2.871 -0.887 1 97.44 16 ASP B N 1
ATOM 2177 C CA . ASP B 1 16 ? 16.125 -2.324 0.262 1 97.44 16 ASP B CA 1
ATOM 2178 C C . ASP B 1 16 ? 14.625 -2.582 0.149 1 97.44 16 ASP B C 1
ATOM 2180 O O . ASP B 1 16 ? 14.047 -2.428 -0.927 1 97.44 16 ASP B O 1
ATOM 2184 N N . ARG B 1 17 ? 14.031 -2.871 1.175 1 98.25 17 ARG B N 1
ATOM 2185 C CA . ARG B 1 17 ? 12.648 -3.326 1.157 1 98.25 17 ARG B CA 1
ATOM 2186 C C . ARG B 1 17 ? 11.688 -2.154 0.972 1 98.25 17 ARG B C 1
ATOM 2188 O O . ARG B 1 17 ? 10.508 -2.354 0.667 1 98.25 17 ARG B O 1
ATOM 2195 N N . ALA B 1 18 ? 12.125 -0.899 1.158 1 98.31 18 ALA B N 1
ATOM 2196 C CA . ALA B 1 18 ? 11.336 0.229 0.67 1 98.31 18 ALA B CA 1
ATOM 2197 C C . ALA B 1 18 ? 11.141 0.15 -0.841 1 98.31 18 ALA B C 1
ATOM 2199 O O . ALA B 1 18 ? 10.07 0.479 -1.354 1 98.31 18 ALA B O 1
ATOM 2200 N N . VAL B 1 19 ? 12.172 -0.306 -1.542 1 97.94 19 VAL B N 1
ATOM 2201 C CA . VAL B 1 19 ? 12.125 -0.433 -2.996 1 97.94 19 VAL B CA 1
ATOM 2202 C C . VAL B 1 19 ? 11.273 -1.64 -3.383 1 97.94 19 VAL B C 1
ATOM 2204 O O . VAL B 1 19 ? 10.492 -1.573 -4.332 1 97.94 19 VAL B O 1
ATOM 2207 N N . GLN B 1 20 ? 11.391 -2.689 -2.621 1 97.88 20 GLN B N 1
ATOM 2208 C CA . GLN B 1 20 ? 10.836 -3.984 -3.002 1 97.88 20 GLN B CA 1
ATOM 2209 C C . GLN B 1 20 ? 9.352 -4.062 -2.674 1 97.88 20 GLN B C 1
ATOM 2211 O O . GLN B 1 20 ? 8.586 -4.711 -3.393 1 97.88 20 GLN B O 1
ATOM 2216 N N . PHE B 1 21 ? 8.945 -3.367 -1.561 1 98.62 21 PHE B N 1
ATOM 2217 C CA . PHE B 1 21 ? 7.609 -3.645 -1.049 1 98.62 21 PHE B CA 1
ATOM 2218 C C . PHE B 1 21 ? 7.008 -2.4 -0.405 1 98.62 21 PHE B C 1
ATOM 2220 O O . PHE B 1 21 ? 5.926 -2.461 0.186 1 98.62 21 PHE B O 1
ATOM 2227 N N . GLY B 1 22 ? 7.664 -1.237 -0.474 1 98.62 22 GLY B N 1
ATOM 2228 C CA . GLY B 1 22 ? 7.227 -0.104 0.325 1 98.62 22 GLY B CA 1
ATOM 2229 C C . GLY B 1 22 ? 7.246 -0.383 1.816 1 98.62 22 GLY B C 1
ATOM 2230 O O . GLY B 1 22 ? 6.387 0.104 2.555 1 98.62 22 GLY B O 1
ATOM 2231 N N . ASP B 1 23 ? 8.156 -1.159 2.24 1 98.75 23 ASP B N 1
ATOM 2232 C CA . ASP B 1 23 ? 8.234 -1.632 3.619 1 98.75 23 ASP B CA 1
ATOM 2233 C C . ASP B 1 23 ? 8.938 -0.615 4.512 1 98.75 23 ASP B C 1
ATOM 2235 O O . ASP B 1 23 ? 10.156 -0.676 4.684 1 98.75 23 ASP B O 1
ATOM 2239 N N . GLY B 1 24 ? 8.109 0.256 5.062 1 98.88 24 GLY B N 1
ATOM 2240 C CA . GLY B 1 24 ? 8.609 1.33 5.906 1 98.88 24 GLY B CA 1
ATOM 2241 C C . GLY B 1 24 ? 7.535 2.33 6.297 1 98.88 24 GLY B C 1
ATOM 2242 O O . GLY B 1 24 ? 6.363 2.154 5.957 1 98.88 24 GLY B O 1
ATOM 2243 N N . CYS B 1 25 ? 7.949 3.32 7.023 1 98.94 25 CYS B N 1
ATOM 2244 C CA . CYS B 1 25 ? 7.098 4.426 7.445 1 98.94 25 CYS B CA 1
ATOM 2245 C C . CYS B 1 25 ? 7.844 5.75 7.371 1 98.94 25 CYS B C 1
ATOM 2247 O O . CYS B 1 25 ? 9.055 5.773 7.148 1 98.94 25 CYS B O 1
ATOM 2249 N N . PHE B 1 26 ? 7.098 6.875 7.484 1 98.88 26 PHE B N 1
ATOM 2250 C CA . PHE B 1 26 ? 7.773 8.156 7.316 1 98.88 26 PHE B CA 1
ATOM 2251 C C . PHE 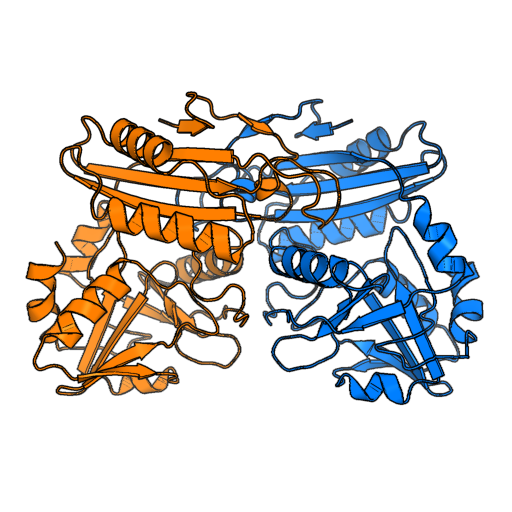B 1 26 ? 7.043 9.258 8.078 1 98.88 26 PHE B C 1
ATOM 2253 O O . PHE B 1 26 ? 5.965 9.023 8.625 1 98.88 26 PHE B O 1
ATOM 2260 N N . THR B 1 27 ? 7.648 10.344 8.18 1 98.75 27 THR B N 1
ATOM 2261 C CA . THR B 1 27 ? 7.078 11.586 8.695 1 98.75 27 THR B CA 1
ATOM 2262 C C . THR B 1 27 ? 7.613 12.789 7.926 1 98.75 27 THR B C 1
ATOM 2264 O O . THR B 1 27 ? 8.656 12.703 7.273 1 98.75 27 THR B O 1
ATOM 2267 N N . THR B 1 28 ? 6.879 13.789 7.883 1 98.31 28 THR B N 1
ATOM 2268 C CA . THR B 1 28 ? 7.258 15.07 7.285 1 98.31 28 THR B CA 1
ATOM 2269 C C . THR B 1 28 ? 7.012 16.219 8.266 1 98.31 28 THR B C 1
ATOM 2271 O O . THR B 1 28 ? 5.883 16.422 8.711 1 98.31 28 THR B O 1
ATOM 2274 N N . ALA B 1 29 ? 8.047 16.953 8.555 1 98.25 29 ALA B N 1
ATOM 2275 C CA . ALA B 1 29 ? 7.984 17.984 9.586 1 98.25 29 ALA B CA 1
ATOM 2276 C C . ALA B 1 29 ? 8.242 19.375 9 1 98.25 29 ALA B C 1
ATOM 2278 O O . ALA B 1 29 ? 9.016 19.516 8.047 1 98.25 29 ALA B O 1
ATOM 2279 N N . ARG B 1 30 ? 7.66 20.328 9.609 1 97.5 30 ARG B N 1
ATOM 2280 C CA . ARG B 1 30 ? 7.918 21.719 9.289 1 97.5 30 ARG B CA 1
ATOM 2281 C C . ARG B 1 30 ? 9.133 22.25 10.047 1 97.5 30 ARG B C 1
ATOM 2283 O O . ARG B 1 30 ? 9.328 21.922 11.219 1 97.5 30 ARG B O 1
ATOM 2290 N N . VAL B 1 31 ? 9.93 22.969 9.359 1 97.81 31 VAL B N 1
ATOM 2291 C CA . VAL B 1 31 ? 11.062 23.656 9.977 1 97.81 31 VAL B CA 1
ATOM 2292 C C . VAL B 1 31 ? 10.836 25.172 9.945 1 97.81 31 VAL B C 1
ATOM 2294 O O . VAL B 1 31 ? 10.492 25.734 8.898 1 97.81 31 VAL B O 1
ATOM 2297 N N . ARG B 1 32 ? 10.977 25.797 11.062 1 95.88 32 ARG B N 1
ATOM 2298 C CA . ARG B 1 32 ? 10.945 27.25 11.195 1 95.88 32 ARG B CA 1
ATOM 2299 C C . ARG B 1 32 ? 12.125 27.75 12.023 1 95.88 32 ARG B C 1
ATOM 2301 O O . ARG B 1 32 ? 12.297 27.344 13.172 1 95.88 32 ARG B O 1
ATOM 2308 N N . ASP B 1 33 ? 12.883 28.594 11.469 1 97.12 33 ASP B N 1
ATOM 2309 C CA . ASP B 1 33 ? 14.023 29.219 12.133 1 97.12 33 ASP B CA 1
ATOM 2310 C C . ASP B 1 33 ? 14.93 28.172 12.773 1 97.12 33 ASP B C 1
ATOM 2312 O O . ASP B 1 33 ? 15.258 28.266 13.961 1 97.12 33 ASP B O 1
ATOM 2316 N N . GLY B 1 34 ? 15.164 27.125 12.039 1 97.25 34 GLY B N 1
ATOM 2317 C CA . GLY B 1 34 ? 16.125 26.109 12.406 1 97.25 34 GLY B CA 1
ATOM 2318 C C . GLY B 1 34 ? 15.57 25.078 13.375 1 97.25 34 GLY B C 1
ATOM 2319 O O . GLY B 1 34 ? 16.297 24.188 13.828 1 97.25 34 GLY B O 1
ATOM 2320 N N . VAL B 1 35 ? 14.289 25.234 13.617 1 97.75 35 VAL B N 1
ATOM 2321 C CA . VAL B 1 35 ? 13.688 24.359 14.617 1 97.75 35 VAL B CA 1
ATOM 2322 C C . VAL B 1 35 ? 12.664 23.438 13.953 1 97.75 35 VAL B C 1
ATOM 2324 O O . VAL B 1 35 ? 11.828 23.891 13.172 1 97.75 35 VAL B O 1
ATOM 2327 N N . VAL B 1 36 ? 12.773 22.109 14.234 1 98.38 36 VAL B N 1
ATOM 2328 C CA . VAL B 1 36 ? 11.781 21.156 13.766 1 98.38 36 VAL B CA 1
ATOM 2329 C C . VAL B 1 36 ? 10.531 21.234 14.641 1 98.38 36 VAL B C 1
ATOM 2331 O O . VAL B 1 36 ? 10.57 20.906 15.828 1 98.38 36 VAL B O 1
ATOM 2334 N N . HIS B 1 37 ? 9.438 21.656 14.055 1 96.81 37 HIS B N 1
ATOM 2335 C CA . HIS B 1 37 ? 8.18 21.75 14.789 1 96.81 37 HIS B CA 1
ATOM 2336 C C . HIS B 1 37 ? 7.621 20.375 15.102 1 96.81 37 HIS B C 1
ATOM 2338 O O . HIS B 1 37 ? 7.586 19.5 14.234 1 96.81 37 HIS B O 1
ATOM 2344 N N . LEU B 1 38 ? 7.211 20.141 16.406 1 97.25 38 LEU B N 1
ATOM 2345 C CA . LEU B 1 38 ? 6.629 18.891 16.891 1 97.25 38 LEU B CA 1
ATOM 2346 C C . LEU B 1 38 ? 7.637 17.75 16.781 1 97.25 38 LEU B C 1
ATOM 2348 O O . LEU B 1 38 ? 7.262 16.609 16.484 1 97.25 38 LEU B O 1
ATOM 2352 N N . LEU B 1 39 ? 8.867 18.031 17.016 1 98.44 39 LEU B N 1
ATOM 2353 C CA . LEU B 1 39 ? 9.953 17.078 16.828 1 98.44 39 LEU B CA 1
ATOM 2354 C C . LEU B 1 39 ? 9.688 15.797 17.609 1 98.44 39 LEU B C 1
ATOM 2356 O O . LEU B 1 39 ? 9.734 14.703 17.047 1 98.44 39 LEU B O 1
ATOM 2360 N N . GLU B 1 40 ? 9.367 15.914 18.875 1 98.5 40 GLU B N 1
ATOM 2361 C CA . GLU B 1 40 ? 9.164 14.734 19.719 1 98.5 40 GLU B CA 1
ATOM 2362 C C . GLU B 1 40 ? 7.969 13.914 19.234 1 98.5 40 GLU B C 1
ATOM 2364 O O . GLU B 1 40 ? 7.988 12.688 19.281 1 98.5 40 GLU B O 1
ATOM 2369 N N . ALA B 1 41 ? 6.906 14.578 18.797 1 98.56 41 ALA B N 1
ATOM 2370 C CA . ALA B 1 41 ? 5.734 13.883 18.266 1 98.56 41 ALA B CA 1
ATOM 2371 C C . ALA B 1 41 ? 6.082 13.117 17 1 98.56 41 ALA B C 1
ATOM 2373 O O . ALA B 1 41 ? 5.598 12 16.797 1 98.56 41 ALA B O 1
ATOM 2374 N N . HIS B 1 42 ? 6.895 13.711 16.156 1 98.81 42 HIS B N 1
ATOM 2375 C CA . HIS B 1 42 ? 7.34 13.031 14.945 1 98.81 42 HIS B CA 1
ATOM 2376 C C . HIS B 1 42 ? 8.156 11.789 15.281 1 98.81 42 HIS B C 1
ATOM 2378 O O . HIS B 1 42 ? 7.984 10.742 14.664 1 98.81 42 HIS B O 1
ATOM 2384 N N . LEU B 1 43 ? 9.07 11.953 16.219 1 98.88 43 LEU B N 1
ATOM 2385 C CA . LEU B 1 43 ? 9.891 10.828 16.641 1 98.88 43 LEU B CA 1
ATOM 2386 C C . LEU B 1 43 ? 9.023 9.711 17.234 1 98.88 43 LEU B C 1
ATOM 2388 O O . LEU B 1 43 ? 9.234 8.531 16.938 1 98.88 43 LEU B O 1
ATOM 2392 N N . ALA B 1 44 ? 8.062 10.086 18 1 98.75 44 ALA B N 1
ATOM 2393 C CA . ALA B 1 44 ? 7.152 9.109 18.594 1 98.75 44 ALA B CA 1
ATOM 2394 C C . ALA B 1 44 ? 6.352 8.383 17.516 1 98.75 44 ALA B C 1
ATOM 2396 O O . ALA B 1 44 ? 6.137 7.176 17.594 1 98.75 44 ALA B O 1
ATOM 2397 N N . ARG B 1 45 ? 5.902 9.125 16.547 1 98.69 45 ARG B N 1
ATOM 2398 C CA . ARG B 1 45 ? 5.152 8.531 15.445 1 98.69 45 ARG B CA 1
ATOM 2399 C C . ARG B 1 45 ? 5.996 7.504 14.703 1 98.69 45 ARG B C 1
ATOM 2401 O O . ARG B 1 45 ? 5.496 6.445 14.32 1 98.69 45 ARG B O 1
ATOM 2408 N N . LEU B 1 46 ? 7.23 7.863 14.414 1 98.81 46 LEU B N 1
ATOM 2409 C CA . LEU B 1 46 ? 8.125 6.93 13.742 1 98.81 46 LEU B CA 1
ATOM 2410 C C . LEU B 1 46 ? 8.32 5.668 14.578 1 98.81 46 LEU B C 1
ATOM 2412 O O . LEU B 1 46 ? 8.312 4.555 14.047 1 98.81 46 LEU B O 1
ATOM 2416 N N . HIS B 1 47 ? 8.5 5.891 15.852 1 98.75 47 HIS B N 1
ATOM 2417 C CA . HIS B 1 47 ? 8.633 4.766 16.766 1 98.75 47 HIS B CA 1
ATOM 2418 C C . HIS B 1 47 ? 7.402 3.861 16.703 1 98.75 47 HIS B C 1
ATOM 2420 O O . HIS B 1 47 ? 7.531 2.643 16.578 1 98.75 47 HIS B O 1
ATOM 2426 N N . GLU B 1 48 ? 6.223 4.449 16.797 1 98.62 48 GLU B N 1
ATOM 2427 C CA . GLU B 1 48 ? 4.965 3.709 16.734 1 98.62 48 GLU B CA 1
ATOM 2428 C C . GLU B 1 48 ? 4.828 2.961 15.414 1 98.62 48 GLU B C 1
ATOM 2430 O O . GLU B 1 48 ? 4.422 1.796 15.391 1 98.62 48 GLU B O 1
ATOM 2435 N N . GLY B 1 49 ? 5.117 3.617 14.312 1 98.75 49 GLY B N 1
ATOM 2436 C CA . GLY B 1 49 ? 5.07 2.977 13.008 1 98.75 49 GLY B CA 1
ATOM 2437 C C . GLY B 1 49 ? 5.977 1.765 12.906 1 98.75 49 GLY B C 1
ATOM 2438 O O . GLY B 1 49 ? 5.559 0.713 12.414 1 98.75 49 GLY B O 1
ATOM 2439 N N . CYS B 1 50 ? 7.199 1.921 13.391 1 98.69 50 CYS B N 1
ATOM 2440 C CA . CYS B 1 50 ? 8.156 0.816 13.383 1 98.69 50 CYS B CA 1
ATOM 2441 C C . CYS B 1 50 ? 7.633 -0.359 14.203 1 98.69 50 CYS B C 1
ATOM 2443 O O . CYS B 1 50 ? 7.676 -1.504 13.75 1 98.69 50 CYS B O 1
ATOM 2445 N N . GLU B 1 51 ? 7.113 -0.087 15.359 1 98.56 51 GLU B N 1
ATOM 2446 C CA . GLU B 1 51 ? 6.605 -1.148 16.219 1 98.56 51 GLU B CA 1
ATOM 2447 C C . GLU B 1 51 ? 5.473 -1.914 15.539 1 98.56 51 GLU B C 1
ATOM 2449 O O . GLU B 1 51 ? 5.473 -3.146 15.523 1 98.56 51 GLU B O 1
ATOM 2454 N N . ARG B 1 52 ? 4.602 -1.246 14.984 1 98.5 52 ARG B N 1
ATOM 2455 C CA . ARG B 1 52 ? 3.428 -1.872 14.383 1 98.5 52 ARG B CA 1
ATOM 2456 C C . ARG B 1 52 ? 3.803 -2.627 13.117 1 98.5 52 ARG B C 1
ATOM 2458 O O . ARG B 1 52 ? 3.17 -3.627 12.773 1 98.5 52 ARG B O 1
ATOM 2465 N N . LEU B 1 53 ? 4.832 -2.195 12.453 1 98.62 53 LEU B N 1
ATOM 2466 C CA . LEU B 1 53 ? 5.277 -2.854 11.227 1 98.62 53 LEU B CA 1
ATOM 2467 C C . LEU B 1 53 ? 6.352 -3.896 11.539 1 98.62 53 LEU B C 1
ATOM 2469 O O . LEU B 1 53 ? 6.891 -4.523 10.625 1 98.62 53 LEU B O 1
ATOM 2473 N N . LEU B 1 54 ? 6.703 -3.98 12.812 1 98.12 54 LEU B N 1
ATOM 2474 C CA . LEU B 1 54 ? 7.695 -4.945 13.273 1 98.12 54 LEU B CA 1
ATOM 2475 C C . LEU B 1 54 ? 9.062 -4.641 12.68 1 98.12 54 LEU B C 1
ATOM 2477 O O . LEU B 1 54 ? 9.797 -5.555 12.297 1 98.12 54 LEU B O 1
ATOM 2481 N N . ILE B 1 55 ? 9.359 -3.42 12.508 1 98.5 55 ILE B N 1
ATOM 2482 C CA . ILE B 1 55 ? 10.68 -2.938 12.125 1 98.5 55 ILE B CA 1
ATOM 2483 C C . ILE B 1 55 ? 11.484 -2.586 13.375 1 98.5 55 ILE B C 1
ATOM 2485 O O . ILE B 1 55 ? 10.977 -1.91 14.273 1 98.5 55 ILE B O 1
ATOM 2489 N N . PRO B 1 56 ? 12.68 -3.1 13.469 1 97.69 56 PRO B N 1
ATOM 2490 C CA . PRO B 1 56 ? 13.484 -2.643 14.602 1 97.69 56 PRO B CA 1
ATOM 2491 C C . PRO B 1 56 ? 13.586 -1.121 14.688 1 97.69 56 PRO B C 1
ATOM 2493 O O . PRO B 1 56 ? 13.891 -0.465 13.688 1 97.69 56 PRO B O 1
ATOM 2496 N N . VAL B 1 57 ? 13.312 -0.575 15.812 1 97.38 57 VAL B N 1
ATOM 2497 C CA . VAL B 1 57 ? 13.266 0.872 16 1 97.38 57 VAL B CA 1
ATOM 2498 C C . VAL B 1 57 ? 14.688 1.439 16.016 1 97.38 57 VAL B C 1
ATOM 2500 O O . VAL B 1 57 ? 15.523 1.005 16.797 1 97.38 57 VAL B O 1
ATOM 2503 N N . PRO B 1 58 ? 14.922 2.361 15.156 1 97.56 58 PRO B N 1
ATOM 2504 C CA . PRO B 1 58 ? 16.234 3.008 15.227 1 97.56 58 PRO B CA 1
ATOM 2505 C C . PRO B 1 58 ? 16.438 3.807 16.516 1 97.56 58 PRO B C 1
ATOM 2507 O O . PRO B 1 58 ? 15.469 4.094 17.219 1 97.56 58 PRO B O 1
ATOM 2510 N N . ASP B 1 59 ? 17.688 4.105 16.75 1 97.62 59 ASP B N 1
ATOM 2511 C CA . ASP B 1 59 ? 18 4.938 17.906 1 97.62 59 ASP B CA 1
ATOM 2512 C C . ASP B 1 59 ? 17.359 6.32 17.781 1 97.62 59 ASP B C 1
ATOM 2514 O O . ASP B 1 59 ? 17.688 7.078 16.859 1 97.62 59 ASP B O 1
ATOM 2518 N N . ILE B 1 60 ? 16.609 6.617 18.703 1 97.25 60 ILE B N 1
ATOM 2519 C CA . ILE B 1 60 ? 15.781 7.82 18.641 1 97.25 60 ILE B CA 1
ATOM 2520 C C . ILE B 1 60 ? 16.672 9.055 18.734 1 97.25 60 ILE B C 1
ATOM 2522 O O . ILE B 1 60 ? 16.406 10.078 18.094 1 97.25 60 ILE B O 1
ATOM 2526 N N . ASP B 1 61 ? 17.656 8.992 19.516 1 98.31 61 ASP B N 1
ATOM 2527 C CA . ASP B 1 61 ? 18.562 10.125 19.656 1 98.31 61 ASP B CA 1
ATOM 2528 C C . ASP B 1 61 ? 19.312 10.406 18.359 1 98.31 61 ASP B C 1
ATOM 2530 O O . ASP B 1 61 ? 19.516 11.562 17.984 1 98.31 61 ASP B O 1
ATOM 2534 N N . THR B 1 62 ? 19.703 9.344 17.703 1 98.25 62 THR B N 1
ATOM 2535 C CA . THR B 1 62 ? 20.344 9.492 16.406 1 98.25 62 THR B CA 1
ATOM 2536 C C . THR B 1 62 ? 19.391 10.164 15.414 1 98.25 62 THR B C 1
ATOM 2538 O O . THR B 1 62 ? 19.781 11.094 14.703 1 98.25 62 THR B O 1
ATOM 2541 N N . LEU B 1 63 ? 18.172 9.75 15.398 1 98.31 63 LEU B N 1
ATOM 2542 C CA . LEU B 1 63 ? 17.172 10.344 14.508 1 98.31 63 LEU B CA 1
ATOM 2543 C C . LEU B 1 63 ? 16.953 11.812 14.844 1 98.31 63 LEU B C 1
ATOM 2545 O O . LEU B 1 63 ? 16.875 12.648 13.945 1 98.31 63 LEU B O 1
ATOM 2549 N N . ARG B 1 64 ? 16.828 12.07 16.141 1 98.56 64 ARG B N 1
ATOM 2550 C CA . ARG B 1 64 ? 16.672 13.445 16.609 1 98.56 64 ARG B CA 1
ATOM 2551 C C . ARG B 1 64 ? 17.797 14.336 16.078 1 98.56 64 ARG B C 1
ATOM 2553 O O . ARG B 1 64 ? 17.531 15.406 15.516 1 98.56 64 ARG B O 1
ATOM 2560 N N . ASP B 1 65 ? 18.984 13.836 16.219 1 98.5 65 ASP B N 1
ATOM 2561 C CA . ASP B 1 65 ? 20.156 14.609 15.805 1 98.5 65 ASP B CA 1
ATOM 2562 C C . ASP B 1 65 ? 20.156 14.812 14.289 1 98.5 65 ASP B C 1
ATOM 2564 O O . ASP B 1 65 ? 20.5 15.898 13.805 1 98.5 65 ASP B O 1
ATOM 2568 N N . GLU B 1 66 ? 19.828 13.82 13.555 1 98.56 66 GLU B N 1
ATOM 2569 C CA . GLU B 1 66 ? 19.797 13.922 12.102 1 98.56 66 GLU B CA 1
ATOM 2570 C C . GLU B 1 66 ? 18.734 14.914 11.648 1 98.56 66 GLU B C 1
ATOM 2572 O O . GLU B 1 66 ? 18.953 15.703 10.727 1 98.56 66 GLU B O 1
ATOM 2577 N N . MET B 1 67 ? 17.578 14.93 12.297 1 98.69 67 MET B N 1
ATOM 2578 C CA . MET B 1 67 ? 16.516 15.875 11.961 1 98.69 67 MET B CA 1
ATOM 2579 C C . MET B 1 67 ? 16.938 17.312 12.289 1 98.69 67 MET B C 1
ATOM 2581 O O . MET B 1 67 ? 16.688 18.219 11.508 1 98.69 67 MET B O 1
ATOM 2585 N N . ARG B 1 68 ? 17.562 17.453 13.422 1 98.38 68 ARG B N 1
ATOM 2586 C CA . ARG B 1 68 ? 18.047 18.766 13.805 1 98.38 68 ARG B CA 1
ATOM 2587 C C . ARG B 1 68 ? 19.109 19.281 12.828 1 98.38 68 ARG B C 1
ATOM 2589 O O . ARG B 1 68 ? 19.094 20.453 12.461 1 98.38 68 ARG B O 1
ATOM 2596 N N . GLN B 1 69 ? 19.938 18.359 12.469 1 98.06 69 GLN B N 1
ATOM 2597 C CA . GLN B 1 69 ? 20.953 18.719 11.484 1 98.06 69 GLN B CA 1
ATOM 2598 C C . GLN B 1 69 ? 20.328 19.188 10.18 1 98.06 69 GLN B C 1
ATOM 2600 O O . GLN B 1 69 ? 20.766 20.172 9.594 1 98.06 69 GLN B O 1
ATOM 2605 N N . ALA B 1 70 ? 19.328 18.5 9.758 1 97.75 70 ALA B N 1
ATOM 2606 C CA . ALA B 1 70 ? 18.641 18.844 8.516 1 97.75 70 ALA B CA 1
ATOM 2607 C C . ALA B 1 70 ? 17.953 20.203 8.625 1 97.75 70 ALA B C 1
ATOM 2609 O O . ALA B 1 70 ? 17.797 20.922 7.625 1 97.75 70 ALA B O 1
ATOM 2610 N N . ALA B 1 71 ? 17.594 20.594 9.797 1 98 71 ALA B N 1
ATOM 2611 C CA . ALA B 1 71 ? 16.828 21.812 10.023 1 98 71 ALA B CA 1
ATOM 2612 C C . ALA B 1 71 ? 17.75 23 10.234 1 98 71 ALA B C 1
ATOM 2614 O O . ALA B 1 71 ? 17.328 24.156 10.102 1 98 71 ALA B O 1
ATOM 2615 N N . GLN B 1 72 ? 18.969 22.75 10.586 1 96.31 72 GLN B N 1
ATOM 2616 C CA . GLN B 1 72 ? 19.891 23.781 11.023 1 96.31 72 GLN B CA 1
ATOM 2617 C C . GLN B 1 72 ? 20.047 24.859 9.953 1 96.31 72 GLN B C 1
ATOM 2619 O O . GLN B 1 72 ? 20.266 24.562 8.781 1 96.31 72 GLN B O 1
ATOM 2624 N N . GLY B 1 73 ? 19.875 26.125 10.383 1 96.25 73 GLY B N 1
ATOM 2625 C CA . GLY B 1 73 ? 20.125 27.281 9.531 1 96.25 73 GLY B CA 1
ATOM 2626 C C . GLY B 1 73 ? 19.016 27.562 8.547 1 96.25 73 GLY B C 1
ATOM 2627 O O . GLY B 1 73 ? 19.109 28.469 7.719 1 96.25 73 GLY B O 1
ATOM 2628 N N . GLN B 1 74 ? 17.953 26.828 8.602 1 96.62 74 GLN B N 1
ATOM 2629 C CA . GLN B 1 74 ? 16.844 27 7.66 1 96.62 74 GLN B CA 1
ATOM 2630 C C . GLN B 1 74 ? 15.766 27.906 8.234 1 96.62 74 GLN B C 1
ATOM 2632 O O . GLN B 1 74 ? 15.25 27.656 9.32 1 96.62 74 GLN B O 1
ATOM 2637 N N . GLY B 1 75 ? 15.422 29 7.539 1 96.38 75 GLY B N 1
ATOM 2638 C CA . GLY B 1 75 ? 14.297 29.828 7.938 1 96.38 75 GLY B CA 1
ATOM 2639 C C . GLY B 1 75 ? 12.961 29.109 7.824 1 96.38 75 GLY B C 1
ATOM 2640 O O . GLY B 1 75 ? 12.188 29.094 8.781 1 96.38 75 GLY B O 1
ATOM 2641 N N . SER B 1 76 ? 12.695 28.625 6.656 1 96.44 76 SER B N 1
ATOM 2642 C CA . SER B 1 76 ? 11.508 27.844 6.332 1 96.44 76 SER B CA 1
ATOM 2643 C C . SER B 1 76 ? 11.859 26.641 5.449 1 96.44 76 SER B C 1
ATOM 2645 O O . SER B 1 76 ? 12.453 26.812 4.383 1 96.44 76 SER B O 1
ATOM 2647 N N . ALA B 1 77 ? 11.547 25.406 5.922 1 97.38 77 ALA B N 1
ATOM 2648 C CA . ALA B 1 77 ? 11.875 24.188 5.199 1 97.38 77 ALA B CA 1
ATOM 2649 C C . ALA B 1 77 ? 11.016 23.016 5.676 1 97.38 77 ALA B C 1
ATOM 2651 O O . ALA B 1 77 ? 10.133 23.188 6.52 1 97.38 77 ALA B O 1
ATOM 2652 N N . VAL B 1 78 ? 11.172 21.922 4.992 1 97.81 78 VAL B N 1
ATOM 2653 C CA . VAL B 1 78 ? 10.562 20.656 5.367 1 97.81 78 VAL B CA 1
ATOM 2654 C C . VAL B 1 78 ? 11.648 19.594 5.598 1 97.81 78 VAL B C 1
ATOM 2656 O O . VAL B 1 78 ? 12.641 19.562 4.875 1 97.81 78 VAL B O 1
ATOM 2659 N N . VAL B 1 79 ? 11.461 18.828 6.617 1 98.38 79 VAL B N 1
ATOM 2660 C CA . VAL B 1 79 ? 12.305 17.656 6.836 1 98.38 79 VAL B CA 1
ATOM 2661 C C . VAL B 1 79 ? 11.461 16.391 6.746 1 98.38 79 VAL B C 1
ATOM 2663 O O . VAL B 1 79 ? 10.477 16.234 7.473 1 98.38 79 VAL B O 1
ATOM 2666 N N . LYS B 1 80 ? 11.82 15.555 5.852 1 98.38 80 LYS B N 1
ATOM 2667 C CA . LYS B 1 80 ? 11.18 14.242 5.738 1 98.38 80 LYS B CA 1
ATOM 2668 C C . LYS B 1 80 ? 12.109 13.133 6.227 1 98.38 80 LYS B C 1
ATOM 2670 O O . LYS B 1 80 ? 13.297 13.133 5.91 1 98.38 80 LYS B O 1
ATOM 2675 N N . VAL B 1 81 ? 11.578 12.227 7.012 1 98.81 81 VAL B N 1
ATOM 2676 C CA . VAL B 1 81 ? 12.305 11.047 7.477 1 98.81 81 VAL B CA 1
ATOM 2677 C C . VAL B 1 81 ? 11.578 9.781 7.02 1 98.81 81 VAL B C 1
ATOM 2679 O O . VAL B 1 81 ? 10.367 9.656 7.203 1 98.81 81 VAL B O 1
ATOM 2682 N N . ILE B 1 82 ? 12.289 8.906 6.402 1 98.81 82 ILE B N 1
ATOM 2683 C CA . ILE B 1 82 ? 11.82 7.566 6.09 1 98.81 82 ILE B CA 1
ATOM 2684 C C . ILE B 1 82 ? 12.617 6.539 6.883 1 98.81 82 ILE B C 1
ATOM 2686 O O . ILE B 1 82 ? 13.844 6.617 6.957 1 98.81 82 ILE B O 1
ATOM 2690 N N . ILE B 1 83 ? 11.938 5.609 7.516 1 98.88 83 ILE B N 1
ATOM 2691 C CA . ILE B 1 83 ? 12.555 4.391 8.031 1 98.88 83 ILE B CA 1
ATOM 2692 C C . ILE B 1 83 ? 12.102 3.195 7.191 1 98.88 83 ILE B C 1
ATOM 2694 O O . ILE B 1 83 ? 10.914 2.869 7.152 1 98.88 83 ILE B O 1
ATOM 2698 N N . SER B 1 84 ? 13.031 2.625 6.508 1 98.62 84 SER B N 1
ATOM 2699 C CA . SER B 1 84 ? 12.742 1.37 5.82 1 98.62 84 SER B CA 1
ATOM 2700 C C . SER B 1 84 ? 13.227 0.172 6.629 1 98.62 84 SER B C 1
ATOM 2702 O O . SER B 1 84 ? 14.07 0.316 7.512 1 98.62 84 SER B O 1
ATOM 2704 N N . ARG B 1 85 ? 12.68 -0.995 6.348 1 98.31 85 ARG B N 1
ATOM 2705 C CA . ARG B 1 85 ? 13.133 -2.207 7.027 1 98.31 85 ARG B CA 1
ATOM 2706 C C . ARG B 1 85 ? 14.586 -2.52 6.68 1 98.31 85 ARG B C 1
ATOM 2708 O O . ARG B 1 85 ? 15.266 -3.232 7.422 1 98.31 85 ARG B O 1
ATOM 2715 N N . GLY B 1 86 ? 15.102 -1.983 5.605 1 97.31 86 GLY B N 1
ATOM 2716 C CA . GLY B 1 86 ? 16.453 -2.293 5.16 1 97.31 86 GLY B CA 1
ATOM 2717 C C . GLY B 1 86 ? 16.5 -3.408 4.129 1 97.31 86 GLY B C 1
ATOM 2718 O O . GLY B 1 86 ? 15.453 -3.904 3.697 1 97.31 86 GLY B O 1
ATOM 2719 N N . ALA B 1 87 ? 17.656 -3.74 3.744 1 93.31 87 ALA B N 1
ATOM 2720 C CA . ALA B 1 87 ? 17.844 -4.766 2.723 1 93.31 87 ALA B CA 1
ATOM 2721 C C . ALA B 1 87 ? 17.562 -6.16 3.285 1 93.31 87 ALA B C 1
ATOM 2723 O O . ALA B 1 87 ? 17.812 -6.426 4.461 1 93.31 87 ALA B O 1
ATOM 2724 N N . GLY B 1 88 ? 16.969 -6.988 2.504 1 85.25 88 GLY B N 1
ATOM 2725 C CA . GLY B 1 88 ? 16.688 -8.359 2.902 1 85.25 88 GLY B CA 1
ATOM 2726 C C . GLY B 1 88 ? 16.734 -9.336 1.745 1 85.25 88 GLY B C 1
ATOM 2727 O O . GLY B 1 88 ? 17.188 -8.992 0.653 1 85.25 88 GLY B O 1
ATOM 2728 N N . LYS B 1 89 ? 16.391 -10.508 2.104 1 83 89 LYS B N 1
ATOM 2729 C CA . LYS B 1 89 ? 16.344 -11.562 1.093 1 83 89 LYS B CA 1
ATOM 2730 C C . LYS B 1 89 ? 15.086 -11.438 0.235 1 83 89 LYS B C 1
ATOM 2732 O O . LYS B 1 89 ? 14.258 -10.555 0.46 1 83 89 LYS B O 1
ATOM 2737 N N . ARG B 1 90 ? 15.094 -12.258 -0.784 1 85.81 90 ARG B N 1
ATOM 2738 C CA . ARG B 1 90 ? 13.914 -12.289 -1.642 1 85.81 90 ARG B CA 1
ATOM 2739 C C . ARG B 1 90 ? 12.695 -12.805 -0.88 1 85.81 90 ARG B C 1
ATOM 2741 O O . ARG B 1 90 ? 12.828 -13.625 0.031 1 85.81 90 ARG B O 1
ATOM 2748 N N . GLY B 1 91 ? 11.555 -12.266 -1.353 1 92.62 91 GLY B N 1
ATOM 2749 C CA . GLY B 1 91 ? 10.32 -12.727 -0.74 1 92.62 91 GLY B CA 1
ATOM 2750 C C . GLY B 1 91 ? 9.812 -11.805 0.352 1 92.62 91 GLY B C 1
ATOM 2751 O O . GLY B 1 91 ? 10.477 -10.82 0.699 1 92.62 91 GLY B O 1
ATOM 2752 N N . TYR B 1 92 ? 8.688 -12.18 0.97 1 97.25 92 TYR B N 1
ATOM 2753 C CA . TYR B 1 92 ? 7.969 -11.281 1.871 1 97.25 92 TYR B CA 1
ATOM 2754 C C . TYR B 1 92 ? 8.422 -11.484 3.312 1 97.25 92 TYR B C 1
ATOM 2756 O O . TYR B 1 92 ? 8.062 -10.703 4.195 1 97.25 92 TYR B O 1
ATOM 2764 N N . SER B 1 93 ? 9.281 -12.484 3.568 1 96.88 93 SER B N 1
ATOM 2765 C CA . SER B 1 93 ? 9.734 -12.758 4.926 1 96.88 93 SER B CA 1
ATOM 2766 C C . SER B 1 93 ? 10.617 -11.633 5.453 1 96.88 93 SER B C 1
ATOM 2768 O O . SER B 1 93 ? 11.469 -11.109 4.727 1 96.88 93 SER B O 1
ATOM 2770 N N . ILE B 1 94 ? 10.414 -11.328 6.688 1 95.31 94 ILE B N 1
ATOM 2771 C CA . ILE B 1 94 ? 11.234 -10.273 7.277 1 95.31 94 ILE B CA 1
ATOM 2772 C C . ILE B 1 94 ? 12.445 -10.891 7.965 1 95.31 94 ILE B C 1
ATOM 2774 O O . ILE B 1 94 ? 13.273 -10.18 8.531 1 95.31 94 ILE B O 1
ATOM 2778 N N . ALA B 1 95 ? 12.523 -12.188 7.883 1 92.56 95 ALA B N 1
ATOM 2779 C CA . ALA B 1 95 ? 13.648 -12.875 8.523 1 92.56 95 ALA B CA 1
ATOM 2780 C C . ALA B 1 95 ? 14.977 -12.383 7.965 1 92.56 95 ALA B C 1
ATOM 2782 O O . ALA B 1 95 ? 15.148 -12.266 6.75 1 92.56 95 ALA B O 1
ATOM 2783 N N . GLY B 1 96 ? 15.844 -12.016 8.859 1 89.69 96 GLY B N 1
ATOM 2784 C CA . GLY B 1 96 ? 17.172 -11.602 8.469 1 89.69 96 GLY B CA 1
ATOM 2785 C C . GLY B 1 96 ? 17.297 -10.102 8.242 1 89.69 96 GLY B C 1
ATOM 2786 O O . GLY B 1 96 ? 18.406 -9.594 8.031 1 89.69 96 GLY B O 1
ATOM 2787 N N . CYS B 1 97 ? 16.234 -9.43 8.219 1 91.62 97 CYS B N 1
ATOM 2788 C CA . CYS B 1 97 ? 16.281 -7.98 8.055 1 91.62 97 CYS B CA 1
ATOM 2789 C C . CYS B 1 97 ? 16.391 -7.281 9.406 1 91.62 97 CYS B C 1
ATOM 2791 O O . CYS B 1 97 ? 15.383 -6.996 10.055 1 91.62 97 CYS B O 1
ATOM 2793 N N . SER B 1 98 ? 17.531 -6.988 9.789 1 89.75 98 SER B N 1
ATOM 2794 C CA . SER B 1 98 ? 17.703 -6.484 11.148 1 89.75 98 SER B CA 1
ATOM 2795 C C . SER B 1 98 ? 18.297 -5.074 11.148 1 89.75 98 SER B C 1
ATOM 2797 O O . SER B 1 98 ? 18.484 -4.473 12.203 1 89.75 98 SER B O 1
ATOM 2799 N N . ALA B 1 99 ? 18.547 -4.535 9.977 1 95.12 99 ALA B N 1
ATOM 2800 C CA . ALA B 1 99 ? 19.203 -3.232 9.906 1 95.12 99 ALA B CA 1
ATOM 2801 C C . ALA B 1 99 ? 18.344 -2.234 9.125 1 95.12 99 ALA B C 1
ATOM 2803 O O . ALA B 1 99 ? 18.578 -2.01 7.934 1 95.12 99 ALA B O 1
ATOM 2804 N N . PRO B 1 100 ? 17.469 -1.595 9.828 1 97.94 100 PRO B N 1
ATOM 2805 C CA . PRO B 1 100 ? 16.656 -0.586 9.148 1 97.94 100 PRO B CA 1
ATOM 2806 C C . PRO B 1 100 ? 17.484 0.548 8.555 1 97.94 100 PRO B C 1
ATOM 2808 O O . PRO B 1 100 ? 18.594 0.815 9.031 1 97.94 100 PRO B O 1
ATOM 2811 N N . THR B 1 101 ? 16.984 1.127 7.531 1 98.25 101 THR B N 1
ATOM 2812 C CA . THR B 1 101 ? 17.625 2.271 6.883 1 98.25 101 THR B CA 1
ATOM 2813 C C . THR B 1 101 ? 16.906 3.568 7.266 1 98.25 101 THR B C 1
ATOM 2815 O O . THR B 1 101 ? 15.68 3.641 7.246 1 98.25 101 THR B O 1
ATOM 2818 N N . ARG B 1 102 ? 17.641 4.555 7.742 1 98.62 102 ARG B N 1
ATOM 2819 C CA . ARG B 1 102 ? 17.156 5.902 7.992 1 98.62 102 ARG B CA 1
ATOM 2820 C C . ARG B 1 102 ? 17.453 6.828 6.82 1 98.62 102 ARG B C 1
ATOM 2822 O O . ARG B 1 102 ? 18.609 6.926 6.383 1 98.62 102 ARG B O 1
ATOM 2829 N N . ILE B 1 103 ? 16.469 7.441 6.266 1 98.5 103 ILE B N 1
ATOM 2830 C CA . ILE B 1 103 ? 16.609 8.438 5.207 1 98.5 103 ILE B CA 1
ATOM 2831 C C . ILE B 1 103 ? 16.062 9.773 5.68 1 98.5 103 ILE B C 1
ATOM 2833 O O . ILE B 1 103 ? 14.867 9.891 5.984 1 98.5 103 ILE B O 1
ATOM 2837 N N . VAL B 1 104 ? 16.891 10.773 5.793 1 98.5 104 VAL B N 1
ATOM 2838 C CA . VAL B 1 104 ? 16.484 12.117 6.219 1 98.5 104 VAL B CA 1
ATOM 2839 C C . VAL B 1 104 ? 16.766 13.117 5.102 1 98.5 104 VAL B C 1
ATOM 2841 O O . VAL B 1 104 ? 17.891 13.211 4.613 1 98.5 104 VAL B O 1
ATOM 2844 N N . SER B 1 105 ? 15.773 13.812 4.703 1 97.44 105 SER B N 1
ATOM 2845 C CA . SER B 1 105 ? 15.938 14.758 3.604 1 97.44 105 SER B CA 1
ATOM 2846 C C . SER B 1 105 ? 15.32 16.109 3.941 1 97.44 105 SER B C 1
ATOM 2848 O O . SER B 1 105 ? 14.352 16.188 4.699 1 97.44 105 SER B O 1
ATOM 2850 N N . ARG B 1 106 ? 15.906 17.109 3.422 1 97.12 106 ARG B N 1
ATOM 2851 C CA . ARG B 1 106 ? 15.406 18.469 3.529 1 97.12 106 ARG B CA 1
ATOM 2852 C C . ARG B 1 106 ? 14.812 18.953 2.207 1 97.12 106 ARG B C 1
ATOM 2854 O O . ARG B 1 106 ? 15.367 18.672 1.14 1 97.12 106 ARG B O 1
ATOM 2861 N N . GLY B 1 107 ? 13.695 19.625 2.273 1 95.31 107 GLY B N 1
ATOM 2862 C CA . GLY B 1 107 ? 13.047 20.188 1.101 1 95.31 107 GLY B CA 1
ATOM 2863 C C . GLY B 1 107 ? 12.453 21.562 1.35 1 95.31 107 GLY B C 1
ATOM 2864 O O . GLY B 1 107 ? 12.531 22.078 2.465 1 95.31 107 GLY B O 1
ATOM 2865 N N . THR B 1 108 ? 11.891 22.109 0.296 1 94.5 108 THR B N 1
ATOM 2866 C CA . THR B 1 108 ? 11.289 23.438 0.368 1 94.5 108 THR B CA 1
ATOM 2867 C C . THR B 1 108 ? 9.891 23.359 0.966 1 94.5 108 THR B C 1
ATOM 2869 O O . THR B 1 108 ? 9.125 22.438 0.663 1 94.5 108 THR B O 1
ATOM 2872 N N . TYR B 1 109 ? 9.648 24.297 1.829 1 95.88 109 TYR B N 1
ATOM 2873 C CA . TYR B 1 109 ? 8.297 24.453 2.34 1 95.88 109 TYR B CA 1
ATOM 2874 C C . TYR B 1 109 ? 7.359 24.984 1.262 1 95.88 109 TYR B C 1
ATOM 2876 O O . TYR B 1 109 ? 7.688 25.953 0.57 1 95.88 109 TYR B O 1
ATOM 2884 N N . PRO B 1 110 ? 6.18 24.344 1.081 1 92.88 110 PRO B N 1
ATOM 2885 C CA . PRO B 1 110 ? 5.254 24.844 0.057 1 92.88 110 PRO B CA 1
ATOM 2886 C C . PRO B 1 110 ? 4.676 26.203 0.394 1 92.88 110 PRO B C 1
ATOM 2888 O O . PRO B 1 110 ? 3.877 26.328 1.327 1 92.88 110 PRO B O 1
ATOM 2891 N N . ASP B 1 111 ? 4.875 27.156 -0.417 1 89.88 111 ASP B N 1
ATOM 2892 C CA . ASP B 1 111 ? 4.48 28.531 -0.168 1 89.88 111 ASP B CA 1
ATOM 2893 C C . ASP B 1 111 ? 2.969 28.703 -0.288 1 89.88 111 ASP B C 1
ATOM 2895 O O . ASP B 1 111 ? 2.383 29.578 0.358 1 89.88 111 ASP B O 1
ATOM 2899 N N . PHE B 1 112 ? 2.385 27.828 -1.017 1 92.25 112 PHE B N 1
ATOM 2900 C CA . PHE B 1 112 ? 0.969 28.016 -1.318 1 92.25 112 PHE B CA 1
ATOM 2901 C C . PHE B 1 112 ? 0.11 27.688 -0.101 1 92.25 112 PHE B C 1
ATOM 2903 O O . PHE B 1 112 ? -1.081 28 -0.075 1 92.25 112 PHE B O 1
ATOM 2910 N N . TYR B 1 113 ? 0.653 27.156 0.951 1 92.88 113 TYR B N 1
ATOM 2911 C CA . TYR B 1 113 ? -0.111 26.875 2.16 1 92.88 113 TYR B CA 1
ATOM 2912 C C . TYR B 1 113 ? -0.614 28.156 2.805 1 92.88 113 TYR B C 1
ATOM 2914 O O . TYR B 1 113 ? -1.688 28.172 3.41 1 92.88 113 TYR B O 1
ATOM 2922 N N . SER B 1 114 ? 0.152 29.203 2.686 1 91.94 114 SER B N 1
ATOM 2923 C CA . SER B 1 114 ? -0.302 30.484 3.205 1 91.94 114 SER B CA 1
ATOM 2924 C C . SER B 1 114 ? -1.547 30.969 2.471 1 91.94 114 SER B C 1
ATOM 2926 O O . SER B 1 114 ? -2.477 31.5 3.09 1 91.94 114 SER B O 1
ATOM 2928 N N . GLU B 1 115 ? -1.515 30.781 1.241 1 95.5 115 GLU B N 1
ATOM 2929 C CA . GLU B 1 115 ? -2.676 31.156 0.438 1 95.5 115 GLU B CA 1
ATOM 2930 C C . GLU B 1 115 ? -3.887 30.297 0.791 1 95.5 115 GLU B C 1
ATOM 2932 O O . GLU B 1 115 ? -5.008 30.797 0.886 1 95.5 115 GLU B O 1
ATOM 2937 N N . TRP B 1 116 ? -3.697 29.047 0.931 1 96.62 116 TRP B N 1
ATOM 2938 C CA . TRP B 1 116 ? -4.754 28.125 1.336 1 96.62 116 TRP B CA 1
ATOM 2939 C C . TRP B 1 116 ? -5.391 28.562 2.648 1 96.62 116 TRP B C 1
ATOM 2941 O O . TRP B 1 116 ? -6.613 28.531 2.797 1 96.62 116 TRP B O 1
ATOM 2951 N N . ARG B 1 117 ? -4.594 29 3.551 1 94.31 117 ARG B N 1
ATOM 2952 C CA . ARG B 1 117 ? -5.074 29.422 4.863 1 94.31 117 ARG B CA 1
ATOM 2953 C C . ARG B 1 117 ? -5.949 30.656 4.758 1 94.31 117 ARG B C 1
ATOM 2955 O O . ARG B 1 117 ? -6.992 30.75 5.406 1 94.31 117 ARG B O 1
ATOM 2962 N N . GLU B 1 118 ? -5.559 31.547 3.994 1 93.44 118 GLU B N 1
ATOM 2963 C CA . GLU B 1 118 ? -6.25 32.812 3.869 1 93.44 118 GLU B CA 1
ATOM 2964 C C . GLU B 1 118 ? -7.59 32.656 3.152 1 93.44 118 GLU B C 1
ATOM 2966 O O . GLU B 1 118 ? -8.625 33.094 3.656 1 93.44 118 GLU B O 1
ATOM 2971 N N . ARG B 1 119 ? -7.574 32.031 2.082 1 94.81 119 ARG B N 1
ATOM 2972 C CA . ARG B 1 119 ? -8.773 32 1.253 1 94.81 119 ARG B CA 1
ATOM 2973 C C . ARG B 1 119 ? -9.625 30.781 1.568 1 94.81 119 ARG B C 1
ATOM 2975 O O . ARG B 1 119 ? -10.812 30.734 1.232 1 94.81 119 ARG B O 1
ATOM 2982 N N . GLY B 1 120 ? -9.031 29.766 2.156 1 97.5 120 GLY B N 1
ATOM 2983 C CA . GLY B 1 120 ? -9.695 28.469 2.287 1 97.5 120 GLY B CA 1
ATOM 2984 C C . GLY B 1 120 ? -9.547 27.594 1.059 1 97.5 120 GLY B C 1
ATOM 2985 O O . GLY B 1 120 ? -9.242 28.094 -0.029 1 97.5 120 GLY B O 1
ATOM 2986 N N . VAL B 1 121 ? -9.758 26.312 1.27 1 98.56 121 VAL B N 1
ATOM 2987 C CA . VAL B 1 121 ? -9.531 25.391 0.157 1 98.56 121 VAL B CA 1
ATOM 2988 C C . VAL B 1 121 ? -10.867 24.812 -0.302 1 98.56 121 VAL B C 1
ATOM 2990 O O . VAL B 1 121 ? -11.812 24.719 0.48 1 98.56 121 VAL B O 1
ATOM 2993 N N . SER B 1 122 ? -10.906 24.438 -1.54 1 98.69 122 SER B N 1
ATOM 2994 C CA . SER B 1 122 ? -11.992 23.625 -2.094 1 98.69 122 SER B CA 1
ATOM 2995 C C . SER B 1 122 ? -11.586 22.172 -2.211 1 98.69 122 SER B C 1
ATOM 2997 O O . SER B 1 122 ? -10.445 21.859 -2.557 1 98.69 122 SER B O 1
ATOM 2999 N N . LEU B 1 123 ? -12.508 21.297 -1.876 1 98.88 123 LEU B N 1
ATOM 3000 C CA . LEU B 1 123 ? -12.266 19.875 -1.999 1 98.88 123 LEU B CA 1
ATOM 3001 C C . LEU B 1 123 ? -13.172 19.25 -3.061 1 98.88 123 LEU B C 1
ATOM 3003 O O . LEU B 1 123 ? -14.32 19.672 -3.219 1 98.88 123 LEU B O 1
ATOM 3007 N N . ALA B 1 124 ? -12.648 18.312 -3.752 1 98.88 124 ALA B N 1
ATOM 3008 C CA . ALA B 1 124 ? -13.422 17.422 -4.613 1 98.88 124 ALA B CA 1
ATOM 3009 C C . ALA B 1 124 ? -13.344 15.984 -4.121 1 98.88 124 ALA B C 1
ATOM 3011 O O . ALA B 1 124 ? -12.258 15.492 -3.773 1 98.88 124 ALA B O 1
ATOM 3012 N N . THR B 1 125 ? -14.508 15.352 -4.039 1 98.81 125 THR B N 1
ATOM 3013 C CA . THR B 1 125 ? -14.508 13.961 -3.604 1 98.81 125 THR B CA 1
ATOM 3014 C C . THR B 1 125 ? -13.789 13.07 -4.617 1 98.81 125 THR B C 1
ATOM 3016 O O . THR B 1 125 ? -14.109 13.102 -5.809 1 98.81 125 THR B O 1
ATOM 3019 N N . SER B 1 126 ? -12.844 12.336 -4.172 1 98.88 126 SER B N 1
ATOM 3020 C CA . SER B 1 126 ? -12.047 11.477 -5.039 1 98.88 126 SER B CA 1
ATOM 3021 C C . SER B 1 126 ? -12.82 10.234 -5.457 1 98.88 126 SER B C 1
ATOM 3023 O O . SER B 1 126 ? -13.523 9.625 -4.641 1 98.88 126 SER B O 1
ATOM 3025 N N . PRO B 1 127 ? -12.68 9.797 -6.727 1 98.44 127 PRO B N 1
ATOM 3026 C CA . PRO B 1 127 ? -13.219 8.484 -7.105 1 98.44 127 PRO B CA 1
ATOM 3027 C C . PRO B 1 127 ? -12.383 7.328 -6.555 1 98.44 127 PRO B C 1
ATOM 3029 O O . PRO B 1 127 ? -12.828 6.18 -6.578 1 98.44 127 PRO B O 1
ATOM 3032 N N . VAL B 1 128 ? -11.164 7.586 -6.145 1 98.62 128 VAL B N 1
ATOM 3033 C CA . VAL B 1 128 ? -10.289 6.57 -5.562 1 98.62 128 VAL B CA 1
ATOM 3034 C C . VAL B 1 128 ? -10.57 6.449 -4.066 1 98.62 128 VAL B C 1
ATOM 3036 O O . VAL B 1 128 ? -10.523 7.441 -3.336 1 98.62 128 VAL B O 1
ATOM 3039 N N . ARG B 1 129 ? -10.82 5.297 -3.607 1 98.38 129 ARG B N 1
ATOM 3040 C CA . ARG B 1 129 ? -11.109 5.027 -2.201 1 98.38 129 ARG B CA 1
ATOM 3041 C C . ARG B 1 129 ? -9.914 4.352 -1.524 1 98.38 129 ARG B C 1
ATOM 3043 O O . ARG B 1 129 ? -9.062 3.771 -2.195 1 98.38 129 ARG B O 1
ATOM 3050 N N . LEU B 1 130 ? -9.891 4.496 -0.257 1 98.81 130 LEU B N 1
ATOM 3051 C CA . LEU B 1 130 ? -8.852 3.814 0.509 1 98.81 130 LEU B CA 1
ATOM 3052 C C . LEU B 1 130 ? -9.305 2.414 0.908 1 98.81 130 LEU B C 1
ATOM 3054 O O . LEU B 1 130 ? -10.453 2.219 1.31 1 98.81 130 LEU B O 1
ATOM 3058 N N . GLY B 1 131 ? -8.375 1.509 0.737 1 98.75 131 GLY B N 1
ATOM 3059 C CA . GLY B 1 131 ? -8.633 0.195 1.305 1 98.75 131 GLY B CA 1
ATOM 3060 C C . GLY B 1 131 ? -8.594 0.182 2.82 1 98.75 131 GLY B C 1
ATOM 3061 O O . GLY B 1 131 ? -7.812 0.915 3.434 1 98.75 131 GLY B O 1
ATOM 3062 N N . ARG B 1 132 ? -9.414 -0.717 3.416 1 98.56 132 ARG B N 1
ATOM 3063 C CA . ARG B 1 132 ? -9.477 -0.862 4.867 1 98.56 132 ARG B CA 1
ATOM 3064 C C . ARG B 1 132 ? -8.555 -1.984 5.344 1 98.56 132 ARG B C 1
ATOM 3066 O O . ARG B 1 132 ? -8.664 -3.119 4.871 1 98.56 132 ARG B O 1
ATOM 3073 N N . ASN B 1 133 ? -7.738 -1.677 6.289 1 98.5 133 ASN B N 1
ATOM 3074 C CA . ASN B 1 133 ? -6.863 -2.639 6.953 1 98.5 133 ASN B CA 1
ATOM 3075 C C . ASN B 1 133 ? -6.449 -2.154 8.344 1 98.5 133 ASN B C 1
ATOM 3077 O O . ASN B 1 133 ? -5.574 -1.297 8.469 1 98.5 133 ASN B O 1
ATOM 3081 N N . PRO B 1 134 ? -6.988 -2.713 9.367 1 98.25 134 PRO B N 1
ATOM 3082 C CA . PRO B 1 134 ? -6.719 -2.215 10.719 1 98.25 134 PRO B CA 1
ATOM 3083 C C . PRO B 1 134 ? -5.254 -2.369 11.125 1 98.25 134 PRO B C 1
ATOM 3085 O O . PRO B 1 134 ? -4.785 -1.681 12.031 1 98.25 134 PRO B O 1
ATOM 3088 N N . HIS B 1 135 ? -4.496 -3.254 10.477 1 98.44 135 HIS B N 1
ATOM 3089 C CA . HIS B 1 135 ? -3.09 -3.445 10.812 1 98.44 135 HIS B CA 1
ATOM 3090 C C . HIS B 1 135 ? -2.238 -2.295 10.281 1 98.44 135 HIS B C 1
ATOM 3092 O O . HIS B 1 135 ? -1.114 -2.086 10.75 1 98.44 135 HIS B O 1
ATOM 3098 N N . LEU B 1 136 ? -2.764 -1.591 9.305 1 98.75 136 LEU B N 1
ATOM 3099 C CA . LEU B 1 136 ? -1.983 -0.531 8.672 1 98.75 136 LEU B CA 1
ATOM 3100 C C . LEU B 1 136 ? -2.617 0.833 8.922 1 98.75 136 LEU B C 1
ATOM 3102 O O . LEU B 1 136 ? -1.969 1.866 8.742 1 98.75 136 LEU B O 1
ATOM 3106 N N . ALA B 1 137 ? -3.904 0.826 9.367 1 98.81 137 ALA B N 1
ATOM 3107 C CA . ALA B 1 137 ? -4.641 2.066 9.602 1 98.81 137 ALA B CA 1
ATOM 3108 C C . ALA B 1 137 ? -3.949 2.924 10.656 1 98.81 137 ALA B C 1
ATOM 3110 O O . ALA B 1 137 ? -3.473 2.406 11.672 1 98.81 137 ALA B O 1
ATOM 3111 N N . GLY B 1 138 ? -3.902 4.211 10.375 1 98.81 138 GLY B N 1
ATOM 3112 C CA . GLY B 1 138 ? -3.311 5.148 11.32 1 98.81 138 GLY B CA 1
ATOM 3113 C C . GLY B 1 138 ? -1.823 5.355 11.102 1 98.81 138 GLY B C 1
ATOM 3114 O O . GLY B 1 138 ? -1.253 6.34 11.578 1 98.81 138 GLY B O 1
ATOM 3115 N N . ILE B 1 139 ? -1.158 4.434 10.438 1 98.94 139 ILE B N 1
ATOM 3116 C CA . ILE B 1 139 ? 0.285 4.504 10.234 1 98.94 139 ILE B CA 1
ATOM 3117 C C . ILE B 1 139 ? 0.588 5.293 8.961 1 98.94 139 ILE B C 1
ATOM 3119 O O . ILE B 1 139 ? -0.033 5.07 7.922 1 98.94 139 ILE B O 1
ATOM 3123 N N . LYS B 1 140 ? 1.468 6.238 9.047 1 98.88 140 LYS B N 1
ATOM 3124 C CA . LYS B 1 140 ? 1.992 6.879 7.844 1 98.88 140 LYS B CA 1
ATOM 3125 C C . LYS B 1 140 ? 3.1 6.043 7.211 1 98.88 140 LYS B C 1
ATOM 3127 O O . LYS B 1 140 ? 4.281 6.367 7.34 1 98.88 140 LYS B O 1
ATOM 3132 N N . HIS B 1 141 ? 2.672 4.973 6.5 1 98.88 141 HIS B N 1
ATOM 3133 C CA . HIS B 1 141 ? 3.594 4.008 5.906 1 98.88 141 HIS B CA 1
ATOM 3134 C C . HIS B 1 141 ? 3.873 4.34 4.445 1 98.88 141 HIS B C 1
ATOM 3136 O O . HIS B 1 141 ? 3.299 5.285 3.898 1 98.88 141 HIS B O 1
ATOM 3142 N N . LEU B 1 142 ? 4.707 3.52 3.787 1 98.81 142 LEU B N 1
ATOM 3143 C CA . LEU B 1 142 ? 5.246 3.854 2.475 1 98.81 142 LEU B CA 1
ATOM 3144 C C . LEU B 1 142 ? 4.359 3.299 1.364 1 98.81 142 LEU B C 1
ATOM 3146 O O . LEU B 1 142 ? 4.621 3.531 0.182 1 98.81 142 LEU B O 1
ATOM 3150 N N . ASN B 1 143 ? 3.352 2.498 1.63 1 98.88 143 ASN B N 1
ATOM 3151 C CA . ASN B 1 143 ? 2.391 2.084 0.613 1 98.88 143 ASN B CA 1
ATOM 3152 C C . ASN B 1 143 ? 1.395 3.197 0.296 1 98.88 143 ASN B C 1
ATOM 3154 O O . ASN B 1 143 ? 0.314 3.256 0.885 1 98.88 143 ASN B O 1
ATOM 3158 N N . ARG B 1 144 ? 1.754 4.023 -0.721 1 98.81 144 ARG B N 1
ATOM 3159 C CA . ARG B 1 144 ? 0.985 5.242 -0.947 1 98.81 144 ARG B CA 1
ATOM 3160 C C . ARG B 1 144 ? 0.456 5.301 -2.377 1 98.81 144 ARG B C 1
ATOM 3162 O O . ARG B 1 144 ? 0.176 6.379 -2.898 1 98.81 144 ARG B O 1
ATOM 3169 N N . LEU B 1 145 ? 0.323 4.176 -3.051 1 98.88 145 LEU B N 1
ATOM 3170 C CA . LEU B 1 145 ? -0.199 4.199 -4.414 1 98.88 145 LEU B CA 1
ATOM 3171 C C . LEU B 1 145 ? -1.601 4.797 -4.449 1 98.88 145 LEU B C 1
ATOM 3173 O O . LEU B 1 145 ? -1.96 5.492 -5.402 1 98.88 145 LEU B O 1
ATOM 3177 N N . GLU B 1 146 ? -2.418 4.555 -3.391 1 98.88 146 GLU B N 1
ATOM 3178 C CA . GLU B 1 146 ? -3.748 5.152 -3.34 1 98.88 146 GLU B CA 1
ATOM 3179 C C . GLU B 1 146 ? -3.666 6.676 -3.332 1 98.88 146 GLU B C 1
ATOM 3181 O O . GLU B 1 146 ? -4.406 7.348 -4.055 1 98.88 146 GLU B O 1
ATOM 3186 N N . GLN B 1 147 ? -2.75 7.223 -2.566 1 98.75 147 GLN B N 1
ATOM 3187 C CA . GLN B 1 147 ? -2.578 8.672 -2.496 1 98.75 147 GLN B CA 1
ATOM 3188 C C . GLN B 1 147 ? -2.084 9.234 -3.826 1 98.75 147 GLN B C 1
ATOM 3190 O O . GLN B 1 147 ? -2.482 10.328 -4.23 1 98.75 147 GLN B O 1
ATOM 3195 N N . VAL B 1 148 ? -1.175 8.469 -4.453 1 98.75 148 VAL B N 1
ATOM 3196 C CA . VAL B 1 148 ? -0.683 8.883 -5.766 1 98.75 148 VAL B CA 1
ATOM 3197 C C . VAL B 1 148 ? -1.844 8.953 -6.754 1 98.75 148 VAL B C 1
ATOM 3199 O O . VAL B 1 148 ? -1.97 9.922 -7.508 1 98.75 148 VAL B O 1
ATOM 3202 N N . LEU B 1 149 ? -2.713 7.957 -6.75 1 98.81 149 LEU B N 1
ATOM 3203 C CA . LEU B 1 149 ? -3.863 7.93 -7.648 1 98.81 149 LEU B CA 1
ATOM 3204 C C . LEU B 1 149 ? -4.855 9.031 -7.289 1 98.81 149 LEU B C 1
ATOM 3206 O O . LEU B 1 149 ? -5.418 9.672 -8.18 1 98.81 149 LEU B O 1
ATOM 3210 N N . VAL B 1 150 ? -5.102 9.266 -6 1 98.88 150 VAL B N 1
ATOM 3211 C CA . VAL B 1 150 ? -5.973 10.344 -5.539 1 98.88 150 VAL B CA 1
ATOM 3212 C C . VAL B 1 150 ? -5.453 11.68 -6.062 1 98.88 150 VAL B C 1
ATOM 3214 O O . VAL B 1 150 ? -6.219 12.477 -6.617 1 98.88 150 VAL B O 1
ATOM 3217 N N . ARG B 1 151 ? -4.168 11.906 -5.906 1 98.62 151 ARG B N 1
ATOM 3218 C CA . ARG B 1 151 ? -3.559 13.148 -6.355 1 98.62 151 ARG B CA 1
ATOM 3219 C C . ARG B 1 151 ? -3.678 13.305 -7.867 1 98.62 151 ARG B C 1
ATOM 3221 O O . ARG B 1 151 ? -3.975 14.398 -8.359 1 98.62 151 ARG B O 1
ATOM 3228 N N . THR B 1 152 ? -3.449 12.242 -8.555 1 98.12 152 THR B N 1
ATOM 3229 C CA . THR B 1 152 ? -3.531 12.273 -10.008 1 98.12 152 THR B CA 1
ATOM 3230 C C . THR B 1 152 ? -4.93 12.68 -10.461 1 98.12 152 THR B C 1
ATOM 3232 O O . THR B 1 152 ? -5.074 13.516 -11.359 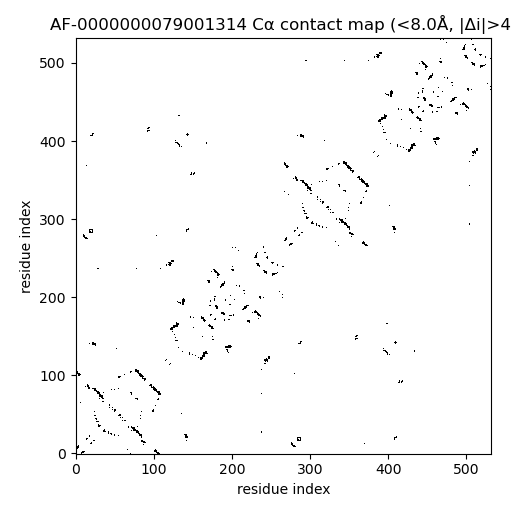1 98.12 152 THR B O 1
ATOM 3235 N N . HIS B 1 153 ? -5.957 12.141 -9.883 1 98.19 153 HIS B N 1
ATOM 3236 C CA . HIS B 1 153 ? -7.328 12.523 -10.203 1 98.19 153 HIS B CA 1
ATOM 3237 C C . HIS B 1 153 ? -7.605 13.969 -9.812 1 98.19 153 HIS B C 1
ATOM 3239 O O . HIS B 1 153 ? -8.219 14.719 -10.578 1 98.19 153 HIS B O 1
ATOM 3245 N N . LEU B 1 154 ? -7.148 14.336 -8.656 1 98.56 154 LEU B N 1
ATOM 3246 C CA . LEU B 1 154 ? -7.348 15.695 -8.148 1 98.56 154 LEU B CA 1
ATOM 3247 C C . LEU B 1 154 ? -6.805 16.734 -9.125 1 98.56 154 LEU B C 1
ATOM 3249 O O . LEU B 1 154 ? -7.445 17.75 -9.367 1 98.56 154 LEU B O 1
ATOM 3253 N N . GLU B 1 155 ? -5.695 16.406 -9.672 1 97.81 155 GLU B N 1
ATOM 3254 C CA . GLU B 1 155 ? -5.004 17.344 -10.555 1 97.81 155 GLU B CA 1
ATOM 3255 C C . GLU B 1 155 ? -5.758 17.516 -11.867 1 97.81 155 GLU B C 1
ATOM 3257 O O . GLU B 1 155 ? -5.438 18.406 -12.664 1 97.81 155 GLU B O 1
ATOM 3262 N N . GLN B 1 156 ? -6.793 16.672 -12.07 1 97.44 156 GLN B N 1
ATOM 3263 C CA . GLN B 1 156 ? -7.664 16.844 -13.227 1 97.44 156 GLN B CA 1
ATOM 3264 C C . GLN B 1 156 ? -8.875 17.719 -12.883 1 97.44 156 GLN B C 1
ATOM 3266 O O . GLN B 1 156 ? -9.75 17.922 -13.727 1 97.44 156 GLN B O 1
ATOM 3271 N N . THR B 1 157 ? -8.961 18.203 -11.688 1 97.75 157 THR B N 1
ATOM 3272 C CA . THR B 1 157 ? -10.039 19.062 -11.227 1 97.75 157 THR B CA 1
ATOM 3273 C C . THR B 1 157 ? -9.508 20.453 -10.867 1 97.75 157 THR B C 1
ATOM 3275 O O . THR B 1 157 ? -8.297 20.688 -10.898 1 97.75 157 THR B O 1
ATOM 3278 N N . SER B 1 158 ? -10.391 21.344 -10.508 1 97.75 158 SER B N 1
ATOM 3279 C CA . SER B 1 158 ? -10.008 22.688 -10.086 1 97.75 158 SER B CA 1
ATOM 3280 C C . SER B 1 158 ? -9.906 22.781 -8.57 1 97.75 158 SER B C 1
ATOM 3282 O O . SER B 1 158 ? -9.594 23.844 -8.023 1 97.75 158 SER B O 1
ATOM 3284 N N . ALA B 1 159 ? -10.133 21.672 -7.906 1 98.56 159 ALA B N 1
ATOM 3285 C CA . ALA B 1 159 ? -10.117 21.688 -6.445 1 98.56 159 ALA B CA 1
ATOM 3286 C C . ALA B 1 159 ? -8.695 21.734 -5.91 1 98.56 159 ALA B C 1
ATOM 3288 O O . ALA B 1 159 ? -7.754 21.312 -6.59 1 98.56 159 ALA B O 1
ATOM 3289 N N . ASP B 1 160 ? -8.523 22.219 -4.734 1 98.25 160 ASP B N 1
ATOM 3290 C CA . ASP B 1 160 ? -7.227 22.359 -4.086 1 98.25 160 ASP B CA 1
ATOM 3291 C C . ASP B 1 160 ? -6.781 21.047 -3.455 1 98.25 160 ASP B C 1
ATOM 3293 O O . ASP B 1 160 ? -5.586 20.766 -3.367 1 98.25 160 ASP B O 1
ATOM 3297 N N . GLU B 1 161 ? -7.719 20.312 -2.939 1 98.44 161 GLU B N 1
ATOM 3298 C CA . GLU B 1 161 ? -7.5 19.062 -2.217 1 98.44 161 GLU B CA 1
ATOM 3299 C C . GLU B 1 161 ? -8.633 18.078 -2.469 1 98.44 161 GLU B C 1
ATOM 3301 O O . GLU B 1 161 ? -9.633 18.422 -3.104 1 98.44 161 GLU B O 1
ATOM 3306 N N . ALA B 1 162 ? -8.445 16.859 -2.029 1 98.88 162 ALA B N 1
ATOM 3307 C CA . ALA B 1 162 ? -9.445 15.812 -2.27 1 98.88 162 ALA B CA 1
ATOM 3308 C C . ALA B 1 162 ? -10.086 15.352 -0.963 1 98.88 162 ALA B C 1
ATOM 3310 O O . ALA B 1 162 ? -9.398 15.211 0.053 1 98.88 162 ALA B O 1
ATOM 3311 N N . LEU B 1 163 ? -11.375 15.172 -0.95 1 98.94 163 LEU B N 1
ATOM 3312 C CA . LEU B 1 163 ? -12.039 14.359 0.058 1 98.94 163 LEU B CA 1
ATOM 3313 C C . LEU B 1 163 ? -11.961 12.875 -0.302 1 98.94 163 LEU B C 1
ATOM 3315 O O . LEU B 1 163 ? -12.344 12.477 -1.403 1 98.94 163 LEU B O 1
ATOM 3319 N N . VAL B 1 164 ? -11.492 12.078 0.591 1 98.94 164 VAL B N 1
ATOM 3320 C CA . VAL B 1 164 ? -11.266 10.672 0.279 1 98.94 164 VAL B CA 1
ATOM 3321 C C . VAL B 1 164 ? -12.07 9.797 1.23 1 98.94 164 VAL B C 1
ATOM 3323 O O . VAL B 1 164 ? -11.992 9.953 2.451 1 98.94 164 VAL B O 1
ATOM 3326 N N . LEU B 1 165 ? -12.836 8.953 0.712 1 98.88 165 LEU B N 1
ATOM 3327 C CA . LEU B 1 165 ? -13.586 7.957 1.462 1 98.88 165 LEU B CA 1
ATOM 3328 C C . LEU B 1 165 ? -12.859 6.617 1.462 1 98.88 165 LEU B C 1
ATOM 3330 O O . LEU B 1 165 ? -11.938 6.402 0.669 1 98.88 165 LEU B O 1
ATOM 3334 N N . ASP B 1 166 ? -13.203 5.758 2.395 1 98.62 166 ASP B N 1
ATOM 3335 C CA . ASP B 1 166 ? -12.664 4.402 2.314 1 98.62 166 ASP B CA 1
ATOM 3336 C C . ASP B 1 166 ? -13.578 3.5 1.49 1 98.62 166 ASP B C 1
ATOM 3338 O O . ASP B 1 166 ? -14.57 3.961 0.92 1 98.62 166 ASP B O 1
ATOM 3342 N N . SER B 1 167 ? -13.211 2.252 1.376 1 98.12 167 SER B N 1
ATOM 3343 C CA . SER B 1 167 ? -13.875 1.313 0.479 1 98.12 167 SER B CA 1
ATOM 3344 C C . SER B 1 167 ? -15.312 1.06 0.916 1 98.12 167 SER B C 1
ATOM 3346 O O . SER B 1 167 ? -16.109 0.507 0.155 1 98.12 167 SER B O 1
ATOM 3348 N N . GLU B 1 168 ? -15.664 1.444 2.131 1 97.44 168 GLU B N 1
ATOM 3349 C CA . GLU B 1 168 ? -17.031 1.277 2.604 1 97.44 168 GLU B CA 1
ATOM 3350 C C . GLU B 1 168 ? -17.828 2.582 2.492 1 97.44 168 GLU B C 1
ATOM 3352 O O . GLU B 1 168 ? -18.984 2.646 2.885 1 97.44 168 GLU B O 1
ATOM 3357 N N . GLY B 1 169 ? -17.172 3.613 2.086 1 98.06 169 GLY B N 1
ATOM 3358 C CA . GLY B 1 169 ? -17.859 4.863 1.812 1 98.06 169 GLY B CA 1
ATOM 3359 C C . GLY B 1 169 ? -17.828 5.836 2.977 1 98.06 169 GLY B C 1
ATOM 3360 O O . GLY B 1 169 ? -18.547 6.832 2.986 1 98.06 169 GLY B O 1
ATOM 3361 N N . TRP B 1 170 ? -16.984 5.578 3.955 1 98.69 170 TRP B N 1
ATOM 3362 C CA . TRP B 1 170 ? -16.875 6.469 5.102 1 98.69 170 TRP B CA 1
ATOM 3363 C C . TRP B 1 170 ? -15.852 7.566 4.84 1 98.69 170 TRP B C 1
ATOM 3365 O O . TRP B 1 170 ? -14.773 7.305 4.297 1 98.69 170 TRP B O 1
ATOM 3375 N N . VAL B 1 171 ? -16.188 8.766 5.246 1 98.88 171 VAL B N 1
ATOM 3376 C CA . VAL B 1 171 ? -15.219 9.867 5.238 1 98.88 171 VAL B CA 1
ATOM 3377 C C . VAL B 1 171 ? -13.977 9.477 6.027 1 98.88 171 VAL B C 1
ATOM 3379 O O . VAL B 1 171 ? -14.078 9.023 7.172 1 98.88 171 VAL B O 1
ATOM 3382 N N . THR B 1 172 ? -12.82 9.68 5.406 1 98.88 172 THR B N 1
ATOM 3383 C CA . THR B 1 172 ? -11.625 9.18 6.07 1 98.88 172 THR B CA 1
ATOM 3384 C C . THR B 1 172 ? -10.586 10.289 6.203 1 98.88 172 THR B C 1
ATOM 3386 O O . THR B 1 172 ? -10.078 10.547 7.301 1 98.88 172 THR B O 1
ATOM 3389 N N . GLU B 1 173 ? -10.25 10.93 5.133 1 98.88 173 GLU B N 1
ATOM 3390 C CA . GLU B 1 173 ? -9.227 11.969 5.105 1 98.88 173 GLU B CA 1
ATOM 3391 C C . GLU B 1 173 ? -9.219 12.703 3.766 1 98.88 173 GLU B C 1
ATOM 3393 O O . GLU B 1 173 ? -10.203 12.656 3.023 1 98.88 173 GLU B O 1
ATOM 3398 N N . CYS B 1 174 ? -8.234 13.523 3.545 1 98.81 174 CYS B N 1
ATOM 3399 C CA . CYS B 1 174 ? -7.941 14.125 2.25 1 98.81 174 CYS B CA 1
ATOM 3400 C C . CYS B 1 174 ? -6.793 13.406 1.556 1 98.81 174 CYS B C 1
ATOM 3402 O O . CYS B 1 174 ? -6.48 12.258 1.891 1 98.81 174 CYS B O 1
ATOM 3404 N N . CY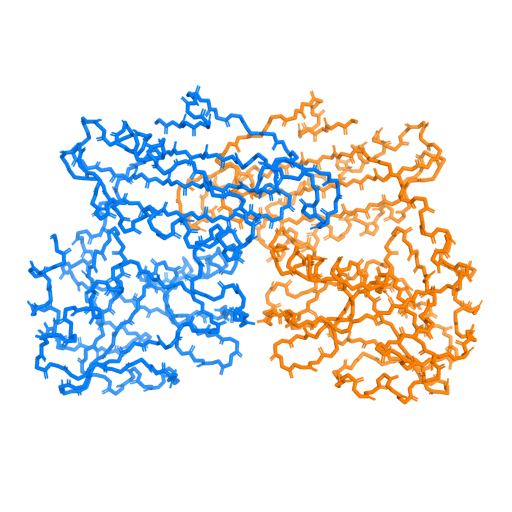S B 1 175 ? -6.266 13.969 0.483 1 98.62 175 CYS B N 1
ATOM 3405 C CA . CYS B 1 175 ? -5.102 13.375 -0.166 1 98.62 175 CYS B CA 1
ATOM 3406 C C . CYS B 1 175 ? -3.885 13.43 0.748 1 98.62 175 CYS B C 1
ATOM 3408 O O . CYS B 1 175 ? -3.178 12.43 0.904 1 98.62 175 CYS B O 1
ATOM 3410 N N . ALA B 1 176 ? -3.703 14.539 1.418 1 98 176 ALA B N 1
ATOM 3411 C CA . ALA B 1 176 ? -2.504 14.703 2.236 1 98 176 ALA B CA 1
ATOM 3412 C C . ALA B 1 176 ? -2.832 15.391 3.559 1 98 176 ALA B C 1
ATOM 3414 O O . ALA B 1 176 ? -1.989 16.094 4.125 1 98 176 ALA B O 1
ATOM 3415 N N . ALA B 1 177 ? -4.059 15.273 4.055 1 98.62 177 ALA B N 1
ATOM 3416 C CA . ALA B 1 177 ? -4.477 15.953 5.281 1 98.62 177 ALA B CA 1
ATOM 3417 C C . ALA B 1 177 ? -5.57 15.164 5.992 1 98.62 177 ALA B C 1
ATOM 3419 O O . ALA B 1 177 ? -6.188 14.273 5.406 1 98.62 177 ALA B O 1
ATOM 3420 N N . ASN B 1 178 ? -5.738 15.477 7.27 1 98.88 178 ASN B N 1
ATOM 3421 C CA . ASN B 1 178 ? -6.93 15.055 8 1 98.88 178 ASN B CA 1
ATOM 3422 C C . ASN B 1 178 ? -8.047 16.094 7.895 1 98.88 178 ASN B C 1
ATOM 3424 O O . ASN B 1 178 ? -7.836 17.188 7.387 1 98.88 178 ASN B O 1
ATOM 3428 N N . LEU B 1 179 ? -9.211 15.703 8.359 1 98.62 179 LEU B N 1
ATOM 3429 C CA . LEU B 1 179 ? -10.328 16.641 8.25 1 98.62 179 LEU B CA 1
ATOM 3430 C C . LEU B 1 179 ? -11.195 16.594 9.508 1 98.62 179 LEU B C 1
ATOM 3432 O O . LEU B 1 179 ? -11.289 15.555 10.164 1 98.62 179 LEU B O 1
ATOM 3436 N N . PHE B 1 180 ? -11.812 17.734 9.859 1 98.88 180 PHE B N 1
ATOM 3437 C CA . PHE B 1 180 ? -12.797 17.938 10.914 1 98.88 180 PHE B CA 1
ATOM 3438 C C . PHE B 1 180 ? -14.016 18.672 10.375 1 98.88 180 PHE B C 1
ATOM 3440 O O . PHE B 1 180 ? -13.906 19.453 9.43 1 98.88 180 PHE B O 1
ATOM 3447 N N . TRP B 1 181 ? -15.117 18.422 10.945 1 98.88 181 TRP B N 1
ATOM 3448 C CA . TRP B 1 181 ? -16.281 19.25 10.664 1 98.88 181 TRP B CA 1
ATOM 3449 C C . TRP B 1 181 ? -17.094 19.5 11.93 1 98.88 181 TRP B C 1
ATOM 3451 O O . TRP B 1 181 ? -16.938 18.797 12.922 1 98.88 181 TRP B O 1
ATOM 3461 N N . ARG B 1 182 ? -17.859 20.578 11.875 1 98.69 182 ARG B N 1
ATOM 3462 C CA . ARG B 1 182 ? -18.594 21.062 13.039 1 98.69 182 ARG B CA 1
ATOM 3463 C C . ARG B 1 182 ? -20.062 21.281 12.719 1 98.69 182 ARG B C 1
ATOM 3465 O O . ARG B 1 182 ? -20.406 21.797 11.641 1 98.69 182 ARG B O 1
ATOM 3472 N N . LYS B 1 183 ? -20.938 20.922 13.586 1 98 183 LYS B N 1
ATOM 3473 C CA . LYS B 1 183 ? -22.344 21.297 13.633 1 98 183 LYS B CA 1
ATOM 3474 C C . LYS B 1 183 ? -22.719 21.844 15.008 1 98 183 LYS B C 1
ATOM 3476 O O . LYS B 1 183 ? -22.844 21.094 15.977 1 98 183 LYS B O 1
ATOM 3481 N N . GLY B 1 184 ? -22.984 23.125 15.07 1 96.94 184 GLY B N 1
ATOM 3482 C CA . GLY B 1 184 ? -23.125 23.75 16.375 1 96.94 184 GLY B CA 1
ATOM 3483 C C . GLY B 1 184 ? -21.891 23.625 17.25 1 96.94 184 GLY B C 1
ATOM 3484 O O . GLY B 1 184 ? -20.797 24.016 16.844 1 96.94 184 GLY B O 1
ATOM 3485 N N . LYS B 1 185 ? -22.047 23.016 18.438 1 97.5 185 LYS B N 1
ATOM 3486 C CA . LYS B 1 185 ? -20.922 22.828 19.344 1 97.5 185 LYS B CA 1
ATOM 3487 C C . LYS B 1 185 ? -20.312 21.438 19.188 1 97.5 185 LYS B C 1
ATOM 3489 O O . LYS B 1 185 ? -19.281 21.125 19.781 1 97.5 185 LYS B O 1
ATOM 3494 N N . ALA B 1 186 ? -20.938 20.656 18.312 1 98.5 186 ALA B N 1
ATOM 3495 C CA . ALA B 1 186 ? -20.438 19.312 18.062 1 98.5 186 ALA B CA 1
ATOM 3496 C C . ALA B 1 186 ? -19.359 19.312 16.984 1 98.5 186 ALA B C 1
ATOM 3498 O O . ALA B 1 186 ? -19.547 19.906 15.922 1 98.5 186 ALA B O 1
ATOM 3499 N N . VAL B 1 187 ? -18.219 18.703 17.328 1 98.88 187 VAL B N 1
ATOM 3500 C CA . VAL B 1 187 ? -17.094 18.578 16.391 1 98.88 187 VAL B CA 1
ATOM 3501 C C . VAL B 1 187 ? -16.844 17.109 16.094 1 98.88 187 VAL B C 1
ATOM 3503 O O . VAL B 1 187 ? -16.891 16.266 16.984 1 98.88 187 VAL B O 1
ATOM 3506 N N . PHE B 1 188 ? -16.594 16.828 14.82 1 98.94 188 PHE B N 1
ATOM 3507 C CA . PHE B 1 188 ? -16.406 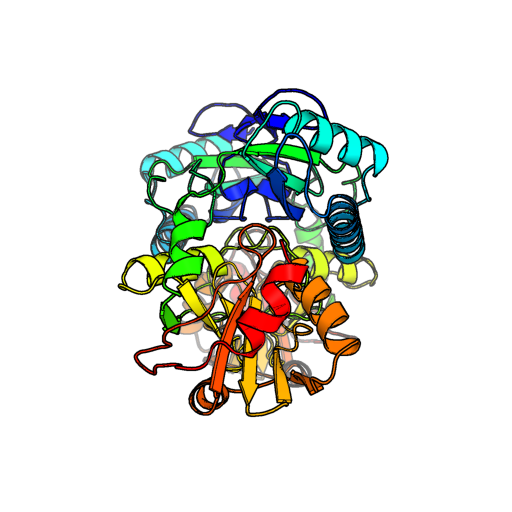15.445 14.398 1 98.94 188 PHE B CA 1
ATOM 3508 C C . PHE B 1 188 ? -15.117 15.297 13.594 1 98.94 188 PHE B C 1
ATOM 3510 O O . PHE B 1 188 ? -14.688 16.234 12.914 1 98.94 188 PHE B O 1
ATOM 3517 N N . THR B 1 189 ? -14.516 14.188 13.703 1 98.94 189 THR B N 1
ATOM 3518 C CA . THR B 1 189 ? -13.438 13.734 12.828 1 98.94 189 THR B CA 1
ATOM 3519 C C . THR B 1 189 ? -13.539 12.234 12.578 1 98.94 189 THR B C 1
ATOM 3521 O O . THR B 1 189 ? -14.094 11.5 13.398 1 98.94 189 THR B O 1
ATOM 3524 N N . PRO B 1 190 ? -13.062 11.781 11.523 1 98.88 190 PRO B N 1
ATOM 3525 C CA . PRO B 1 190 ? -13.227 10.359 11.188 1 98.88 190 PRO B CA 1
ATOM 3526 C C . PRO B 1 190 ? -12.5 9.438 12.164 1 98.88 190 PRO B C 1
ATOM 3528 O O . PRO B 1 190 ? -11.406 9.773 12.633 1 98.88 190 PRO B O 1
ATOM 3531 N N . ARG B 1 191 ? -13.156 8.312 12.43 1 98.62 191 ARG B N 1
ATOM 3532 C CA . ARG B 1 191 ? -12.398 7.207 13 1 98.62 191 ARG B CA 1
ATOM 3533 C C . ARG B 1 191 ? -11.352 6.691 12.016 1 98.62 191 ARG B C 1
ATOM 3535 O O . ARG B 1 191 ? -11.633 6.539 10.828 1 98.62 191 ARG B O 1
ATOM 3542 N N . LEU B 1 192 ? -10.172 6.453 12.523 1 98.56 192 LEU B N 1
ATOM 3543 C CA . LEU B 1 192 ? -9.102 6.051 11.625 1 98.56 192 LEU B CA 1
ATOM 3544 C C . LEU B 1 192 ? -8.57 4.672 12 1 98.56 192 LEU B C 1
ATOM 3546 O O . LEU B 1 192 ? -7.398 4.367 11.75 1 98.56 192 LEU B O 1
ATOM 3550 N N . ASP B 1 193 ? -9.359 3.809 12.578 1 98.44 193 ASP B N 1
ATOM 3551 C CA . ASP B 1 193 ? -8.945 2.473 12.992 1 98.44 193 ASP B CA 1
ATOM 3552 C C . ASP B 1 193 ? -8.984 1.497 11.82 1 98.44 193 ASP B C 1
ATOM 3554 O O . ASP B 1 193 ? -8.453 0.39 11.906 1 98.44 193 ASP B O 1
ATOM 3558 N N . GLN B 1 194 ? -9.578 1.894 10.688 1 98.44 194 GLN B N 1
ATOM 3559 C CA . GLN B 1 194 ? -9.703 0.983 9.555 1 98.44 194 GLN B CA 1
ATOM 3560 C C . GLN B 1 194 ? -8.922 1.499 8.344 1 98.44 194 GLN B C 1
ATOM 3562 O O . GLN B 1 194 ? -8.516 0.717 7.484 1 98.44 194 GLN B O 1
ATOM 3567 N N . ALA B 1 195 ? -8.734 2.76 8.242 1 98.69 195 ALA B N 1
ATOM 3568 C CA . ALA B 1 195 ? -8.039 3.391 7.117 1 98.69 195 ALA B CA 1
ATOM 3569 C C . ALA B 1 195 ? -7.605 4.809 7.469 1 98.69 195 ALA B C 1
ATOM 3571 O O . ALA B 1 195 ? -8.125 5.41 8.406 1 98.69 195 ALA B O 1
ATOM 3572 N N . GLY B 1 196 ? -6.621 5.277 6.676 1 98.75 196 GLY B N 1
ATOM 3573 C CA . GLY B 1 196 ? -6.188 6.656 6.848 1 98.75 196 GLY B CA 1
ATOM 3574 C C . GLY B 1 196 ? -4.969 6.789 7.738 1 98.75 196 GLY B C 1
ATOM 3575 O O . GLY B 1 196 ? -4.488 5.805 8.297 1 98.75 196 GLY B O 1
ATOM 3576 N N . VAL B 1 197 ? -4.477 7.965 7.855 1 98.88 197 VAL B N 1
ATOM 3577 C CA . VAL B 1 197 ? -3.301 8.289 8.656 1 98.88 197 VAL B CA 1
ATOM 3578 C C . VAL B 1 197 ? -3.723 9.086 9.898 1 98.88 197 VAL B C 1
ATOM 3580 O O . VAL B 1 197 ? -4.461 10.062 9.789 1 98.88 197 VAL B O 1
ATOM 3583 N N . ASP B 1 198 ? -3.316 8.656 11.031 1 98.81 198 ASP B N 1
ATOM 3584 C CA . ASP B 1 198 ? -3.529 9.422 12.258 1 98.81 198 ASP B CA 1
ATOM 3585 C C . ASP B 1 198 ? -2.486 10.531 12.398 1 98.81 198 ASP B C 1
ATOM 3587 O O . ASP B 1 198 ? -1.468 10.344 13.07 1 98.81 198 ASP B O 1
ATOM 3591 N N . GLY B 1 199 ? -2.803 11.68 11.789 1 98.62 199 GLY B N 1
ATOM 3592 C CA . GLY B 1 199 ? -1.845 12.766 11.672 1 98.62 199 GLY B CA 1
ATOM 3593 C C . GLY B 1 199 ? -1.491 13.406 13 1 98.62 199 GLY B C 1
ATOM 3594 O O . GLY B 1 199 ? -2.314 13.438 13.914 1 98.62 199 GLY B O 1
ATOM 3595 N N . LEU B 1 200 ? -0.344 13.992 13.055 1 98.56 200 LEU B N 1
ATOM 3596 C CA . LEU B 1 200 ? 0.136 14.602 14.289 1 98.56 200 LEU B CA 1
ATOM 3597 C C . LEU B 1 200 ? -0.674 15.852 14.625 1 98.56 200 LEU B C 1
ATOM 3599 O O . LEU B 1 200 ? -1.005 16.078 15.789 1 98.56 200 LEU B O 1
ATOM 3603 N N . MET B 1 201 ? -0.937 16.656 13.617 1 98.38 201 MET B N 1
ATOM 3604 C CA . MET B 1 201 ? -1.741 17.844 13.867 1 98.38 201 MET B CA 1
ATOM 3605 C C . MET B 1 201 ? -3.164 17.469 14.266 1 98.38 201 MET B C 1
ATOM 3607 O O . MET B 1 201 ? -3.779 18.141 15.094 1 98.38 201 MET B O 1
ATOM 3611 N N . ARG B 1 202 ? -3.732 16.438 13.648 1 98.69 202 ARG B N 1
ATOM 3612 C CA . ARG B 1 202 ? -5.016 15.898 14.094 1 98.69 202 ARG B CA 1
ATOM 3613 C C . ARG B 1 202 ? -4.988 15.57 15.578 1 98.69 202 ARG B C 1
ATOM 3615 O O . ARG B 1 202 ? -5.883 15.969 16.328 1 98.69 202 ARG B O 1
ATOM 3622 N N . ARG B 1 203 ? -3.957 14.859 16.016 1 98.44 203 ARG B N 1
ATOM 3623 C CA . ARG B 1 203 ? -3.809 14.492 17.406 1 98.44 203 ARG B CA 1
ATOM 3624 C C . ARG B 1 203 ? -3.742 15.734 18.297 1 98.44 203 ARG B C 1
ATOM 3626 O O . ARG B 1 203 ? -4.355 15.773 19.375 1 98.44 203 ARG B O 1
ATOM 3633 N N . HIS B 1 204 ? -2.955 16.656 17.859 1 98.06 204 HIS B N 1
ATOM 3634 C CA . HIS B 1 204 ? -2.82 17.906 18.609 1 98.06 204 HIS B CA 1
ATOM 3635 C C . HIS B 1 204 ? -4.168 18.594 18.766 1 98.06 204 HIS B C 1
ATOM 3637 O O . HIS B 1 204 ? -4.535 19 19.859 1 98.06 204 HIS B O 1
ATOM 3643 N N . ILE B 1 205 ? -4.926 18.688 17.703 1 98.44 205 ILE B N 1
ATOM 3644 C CA . ILE B 1 205 ? -6.227 19.344 17.688 1 98.44 205 ILE B CA 1
ATOM 3645 C C . ILE B 1 205 ? -7.199 18.594 18.594 1 98.44 205 ILE B C 1
ATOM 3647 O O . ILE B 1 205 ? -7.969 19.203 19.344 1 98.44 205 ILE B O 1
ATOM 3651 N N . ILE B 1 206 ? -7.191 17.297 18.516 1 98.69 206 ILE B N 1
ATOM 3652 C CA . ILE B 1 206 ? -8.023 16.484 19.391 1 98.69 206 ILE B CA 1
ATOM 3653 C C . ILE B 1 206 ? -7.727 16.812 20.844 1 98.69 206 ILE B C 1
ATOM 3655 O O . ILE B 1 206 ? -8.648 16.984 21.656 1 98.69 206 ILE B O 1
ATOM 3659 N N . GLY B 1 207 ? -6.453 16.906 21.203 1 98.06 207 GLY B N 1
ATOM 3660 C CA . GLY B 1 207 ? -6.082 17.297 22.547 1 98.06 207 GLY B CA 1
ATOM 3661 C C . GLY B 1 207 ? -6.645 18.641 22.953 1 98.06 207 GLY B C 1
ATOM 3662 O O . GLY B 1 207 ? -7.152 18.797 24.062 1 98.06 207 GLY B O 1
ATOM 3663 N N . LEU B 1 208 ? -6.539 19.625 22.062 1 97.81 208 LEU B N 1
ATOM 3664 C CA . LEU B 1 208 ? -7.055 20.969 22.312 1 97.81 208 LEU B CA 1
ATOM 3665 C C . LEU B 1 208 ? -8.562 20.938 22.531 1 97.81 208 LEU B C 1
ATOM 3667 O O . LEU B 1 208 ? -9.07 21.562 23.469 1 97.81 208 LEU B O 1
ATOM 3671 N N . LEU B 1 209 ? -9.258 20.219 21.688 1 98.25 209 LEU B N 1
ATOM 3672 C CA . LEU B 1 209 ? -10.711 20.172 21.734 1 98.25 209 LEU B CA 1
ATOM 3673 C C . LEU B 1 209 ? -11.195 19.469 23 1 98.25 209 LEU B C 1
ATOM 3675 O O . LEU B 1 209 ? -12.203 19.875 23.578 1 98.25 209 LEU B O 1
ATOM 3679 N N . ASN B 1 210 ? -10.445 18.484 23.422 1 97.88 210 ASN B N 1
ATOM 3680 C CA . ASN B 1 210 ? -10.82 17.75 24.641 1 97.88 210 ASN B CA 1
ATOM 3681 C C . ASN B 1 210 ? -10.719 18.625 25.875 1 97.88 210 ASN B C 1
ATOM 3683 O O . ASN B 1 210 ? -11.305 18.312 26.906 1 97.88 210 ASN B O 1
ATOM 3687 N N . GLN B 1 211 ? -10.039 19.719 25.75 1 96.88 211 GLN B N 1
ATOM 3688 C CA . GLN B 1 211 ? -9.875 20.641 26.875 1 96.88 211 GLN B CA 1
ATOM 3689 C C . GLN B 1 211 ? -10.703 21.906 26.672 1 96.88 211 GLN B C 1
ATOM 3691 O O . GLN B 1 211 ? -10.453 22.938 27.312 1 96.88 211 GLN B O 1
ATOM 3696 N N . SER B 1 212 ? -11.648 21.828 25.812 1 96.56 212 SER B N 1
ATOM 3697 C CA . SER B 1 212 ? -12.43 23 25.469 1 96.56 212 SER B CA 1
ATOM 3698 C C . SER B 1 212 ? -13.922 22.75 25.672 1 96.56 212 SER B C 1
ATOM 3700 O O . SER B 1 212 ? -14.312 21.734 26.25 1 96.56 212 SER B O 1
ATOM 3702 N N . VAL B 1 213 ? -14.742 23.734 25.219 1 96.31 213 VAL B N 1
ATOM 3703 C CA . VAL B 1 213 ? -16.188 23.656 25.375 1 96.31 213 VAL B CA 1
ATOM 3704 C C . VAL B 1 213 ? -16.797 22.875 24.219 1 96.31 213 VAL B C 1
ATOM 3706 O O . VAL B 1 213 ? -17.969 22.5 24.266 1 96.31 213 VAL B O 1
ATOM 3709 N N . TRP B 1 214 ? -15.977 22.578 23.266 1 97.5 214 TRP B N 1
ATOM 3710 C CA . TRP B 1 214 ? -16.469 21.844 22.094 1 97.5 214 TRP B CA 1
ATOM 3711 C C . TRP B 1 214 ? -16.578 20.344 22.406 1 97.5 214 TRP B C 1
ATOM 3713 O O . TRP B 1 214 ? -15.805 19.797 23.188 1 97.5 214 TRP B O 1
ATOM 3723 N N . ARG B 1 215 ? -17.562 19.703 21.75 1 98.19 215 ARG B N 1
ATOM 3724 C CA . ARG B 1 215 ? -17.812 18.281 21.953 1 98.19 215 ARG B CA 1
ATOM 3725 C C . ARG B 1 215 ? -17.266 17.453 20.781 1 98.19 215 ARG B C 1
ATOM 3727 O O . ARG B 1 215 ? -17.938 17.281 19.766 1 98.19 215 ARG B O 1
ATOM 3734 N N . LEU B 1 216 ? -16.125 16.953 21 1 98.69 216 LEU B N 1
ATOM 3735 C CA . LEU B 1 216 ? -15.453 16.203 19.938 1 98.69 216 LEU B CA 1
ATOM 3736 C C . LEU B 1 216 ? -15.891 14.75 19.938 1 98.69 216 LEU B C 1
ATOM 3738 O O . LEU B 1 216 ? -15.992 14.125 21 1 98.69 216 LEU B O 1
ATOM 3742 N N . SER B 1 217 ? -16.172 14.172 18.781 1 98.75 217 SER B N 1
ATOM 3743 C CA . SER B 1 217 ? -16.406 12.742 18.594 1 98.75 217 SER B CA 1
ATOM 3744 C C . SER B 1 217 ? -15.664 12.219 17.359 1 98.75 217 SER B C 1
ATOM 3746 O O . SER B 1 217 ? -15.688 12.844 16.297 1 98.75 217 SER B O 1
ATOM 3748 N N . GLU B 1 218 ? -14.969 11.156 17.5 1 98.75 218 GLU B N 1
ATOM 3749 C CA . GLU B 1 218 ? -14.461 10.383 16.375 1 98.75 218 GLU B CA 1
ATOM 3750 C C . GLU B 1 218 ? -15.516 9.398 15.867 1 98.75 218 GLU B C 1
ATOM 3752 O O . GLU B 1 218 ? -15.953 8.516 16.609 1 98.75 218 GLU B O 1
ATOM 3757 N N . ILE B 1 219 ? -15.883 9.547 14.562 1 98.75 219 ILE B N 1
ATOM 3758 C CA . ILE B 1 219 ? -17.031 8.766 14.125 1 98.75 219 ILE B CA 1
ATOM 3759 C C . ILE B 1 219 ? -16.797 8.234 12.719 1 98.75 219 ILE B C 1
ATOM 3761 O O . ILE B 1 219 ? -15.898 8.703 12.016 1 98.75 219 ILE B O 1
ATOM 3765 N N . ASN B 1 220 ? -17.516 7.199 12.367 1 98.69 220 ASN B N 1
ATOM 3766 C CA . ASN B 1 220 ? -17.766 6.879 10.961 1 98.69 220 ASN B CA 1
ATOM 3767 C C . ASN B 1 220 ? -18.938 7.668 10.406 1 98.69 220 ASN B C 1
ATOM 3769 O O . ASN B 1 220 ? -20.016 7.688 11.008 1 98.69 220 ASN B O 1
ATOM 3773 N N . ALA B 1 221 ? -18.734 8.359 9.32 1 98.69 221 ALA B N 1
ATOM 3774 C CA . ALA B 1 221 ? -19.812 9.141 8.719 1 98.69 221 ALA B CA 1
ATOM 3775 C C . ALA B 1 221 ? -19.734 9.094 7.195 1 98.69 221 ALA B C 1
ATOM 3777 O O . ALA B 1 221 ? -18.656 9.047 6.613 1 98.69 221 ALA B O 1
ATOM 3778 N N . PRO B 1 222 ? -20.906 9.039 6.578 1 98.25 222 PRO B N 1
ATOM 3779 C CA . PRO B 1 222 ? -20.922 9.188 5.121 1 98.25 222 PRO B CA 1
ATOM 3780 C C . PRO B 1 222 ? -20.594 10.609 4.668 1 98.25 222 PRO B C 1
ATOM 3782 O O . PRO B 1 222 ? -20.562 11.531 5.488 1 98.25 222 PRO B O 1
ATOM 3785 N N . ALA B 1 223 ? -20.375 10.766 3.396 1 97.75 223 ALA B N 1
ATOM 3786 C CA . ALA B 1 223 ? -20.047 12.078 2.842 1 97.75 223 ALA B CA 1
ATOM 3787 C C . ALA B 1 223 ? -21.172 13.07 3.082 1 97.75 223 ALA B C 1
ATOM 3789 O O . ALA B 1 223 ? -20.938 14.273 3.225 1 97.75 223 ALA B O 1
ATOM 3790 N N . SER B 1 224 ? -22.391 12.625 3.16 1 97.5 224 SER B N 1
ATOM 3791 C CA . SER B 1 224 ? -23.562 13.492 3.336 1 97.5 224 SER B CA 1
ATOM 3792 C C . SER B 1 224 ? -23.516 14.211 4.676 1 97.5 224 SER B C 1
ATOM 3794 O O . SER B 1 224 ? -24.141 15.258 4.844 1 97.5 224 SER B O 1
ATOM 3796 N N . ALA B 1 225 ? -22.797 13.641 5.621 1 97.75 225 ALA B N 1
ATOM 3797 C CA . ALA B 1 225 ? -22.625 14.305 6.91 1 97.75 225 ALA B CA 1
ATOM 3798 C C . ALA B 1 225 ? -21.953 15.664 6.75 1 97.75 225 ALA B C 1
ATOM 3800 O O . ALA B 1 225 ? -22.219 16.594 7.516 1 97.75 225 ALA B O 1
ATOM 3801 N N . LEU B 1 226 ? -21.141 15.828 5.758 1 98.5 226 LEU B N 1
ATOM 3802 C CA . LEU B 1 226 ? -20.422 17.078 5.531 1 98.5 226 LEU B CA 1
ATOM 3803 C C . LEU B 1 226 ? -21.344 18.141 4.938 1 98.5 226 LEU B C 1
ATOM 3805 O O . LEU B 1 226 ? -21.094 19.328 5.066 1 98.5 226 LEU B O 1
ATOM 3809 N N . GLU B 1 227 ? -22.406 17.703 4.305 1 96.94 227 GLU B N 1
ATOM 3810 C CA . GLU B 1 227 ? -23.359 18.641 3.723 1 96.94 227 GLU B CA 1
ATOM 3811 C C . GLU B 1 227 ? -24.125 19.391 4.809 1 96.94 227 GLU B C 1
ATOM 3813 O O . GLU B 1 227 ? -24.609 20.5 4.574 1 96.94 227 GLU B O 1
ATOM 3818 N N . GLU B 1 228 ? -24.188 18.781 5.938 1 95.62 228 GLU B N 1
ATOM 3819 C CA . GLU B 1 228 ? -24.953 19.375 7.031 1 95.62 228 GLU B CA 1
ATOM 3820 C C . GLU B 1 228 ? -24.062 20.172 7.965 1 95.62 228 GLU B C 1
ATOM 3822 O O . GLU B 1 228 ? -24.547 20.812 8.906 1 95.62 228 GLU B O 1
ATOM 3827 N N . ALA B 1 229 ? -22.844 20.188 7.727 1 98.44 229 ALA B N 1
ATOM 3828 C CA . ALA B 1 229 ? -21.891 20.828 8.633 1 98.44 229 ALA B CA 1
ATOM 3829 C C . ALA B 1 229 ? -21.938 22.344 8.508 1 98.44 229 ALA B C 1
ATOM 3831 O O . ALA B 1 229 ? -22.141 22.875 7.41 1 98.44 229 ALA B O 1
ATOM 3832 N N . ASP B 1 230 ? -21.688 23.031 9.602 1 98.38 230 ASP B N 1
ATOM 3833 C CA . ASP B 1 230 ? -21.531 24.469 9.617 1 98.38 230 ASP B CA 1
ATOM 3834 C C . ASP B 1 230 ? -20.141 24.875 9.125 1 98.38 230 ASP B C 1
ATOM 3836 O O . ASP B 1 230 ? -19.953 25.953 8.562 1 98.38 230 ASP B O 1
ATOM 3840 N N . GLU B 1 231 ? -19.234 24.047 9.445 1 98.62 231 GLU B N 1
ATOM 3841 C CA . GLU B 1 231 ? -17.812 24.328 9.211 1 98.62 231 GLU B CA 1
ATOM 3842 C C . GLU B 1 231 ? -17.047 23.047 8.938 1 98.62 231 GLU B C 1
ATOM 3844 O O . GLU B 1 231 ? -17.344 22 9.516 1 98.62 231 GLU B O 1
ATOM 3849 N N . VAL B 1 232 ? -16.109 23.125 7.992 1 98.88 232 VAL B N 1
ATOM 3850 C CA . VAL B 1 232 ? -15.141 22.062 7.738 1 98.88 232 VAL B CA 1
ATOM 3851 C C . VAL B 1 232 ? -13.734 22.641 7.668 1 98.88 232 VAL B C 1
ATOM 3853 O O . VAL B 1 232 ? -13.531 23.734 7.133 1 98.88 232 VAL B O 1
ATOM 3856 N N . PHE B 1 233 ? -12.766 22.016 8.258 1 98.81 233 PHE B N 1
ATOM 3857 C CA . PHE B 1 233 ? -11.367 22.391 8.055 1 98.81 233 PHE B CA 1
ATOM 3858 C C . PHE B 1 233 ? -10.492 21.141 7.922 1 98.81 233 PHE B C 1
ATOM 3860 O O . PHE B 1 233 ? -10.914 20.047 8.281 1 98.81 233 PHE B O 1
ATOM 3867 N N . ILE B 1 234 ? -9.305 21.328 7.332 1 98.75 234 ILE B N 1
ATOM 3868 C CA . ILE B 1 234 ? -8.336 20.25 7.172 1 98.75 234 ILE B CA 1
ATOM 3869 C C . ILE B 1 234 ? -7.023 20.625 7.855 1 98.75 234 ILE B C 1
ATOM 3871 O O . ILE B 1 234 ? -6.801 21.797 8.172 1 98.75 234 ILE B O 1
ATOM 3875 N N . CYS B 1 235 ? -6.219 19.578 8.125 1 98.5 235 CYS B N 1
ATOM 3876 C CA . CYS B 1 235 ? -4.996 19.859 8.867 1 98.5 235 CYS B CA 1
ATOM 3877 C C . CYS B 1 235 ? -3.912 18.844 8.555 1 98.5 235 CYS B C 1
ATOM 3879 O O . CYS B 1 235 ? -4.215 17.703 8.18 1 98.5 235 CYS B O 1
ATOM 3881 N N . ASN B 1 236 ? -2.707 19.25 8.602 1 97.75 236 ASN B N 1
ATOM 3882 C CA . ASN B 1 236 ? -1.521 18.406 8.68 1 97.75 236 ASN B CA 1
ATOM 3883 C C . ASN B 1 236 ? -0.352 19.141 9.328 1 97.75 236 ASN B C 1
ATOM 3885 O O . ASN B 1 236 ? -0.49 20.297 9.742 1 97.75 236 ASN B O 1
ATOM 3889 N N . ALA B 1 237 ? 0.759 18.516 9.469 1 97.06 237 ALA B N 1
ATOM 3890 C CA . ALA B 1 237 ? 1.88 19.078 10.227 1 97.06 237 ALA B CA 1
ATOM 3891 C C . ALA B 1 237 ? 2.502 20.266 9.5 1 97.06 237 ALA B C 1
ATOM 3893 O O . ALA B 1 237 ? 3.113 21.125 10.133 1 97.06 237 ALA B O 1
ATOM 3894 N N . LEU B 1 238 ? 2.367 20.344 8.18 1 96.38 238 LEU B N 1
ATOM 3895 C CA . LEU B 1 238 ? 2.951 21.438 7.41 1 96.38 238 LEU B CA 1
ATOM 3896 C C . LEU B 1 238 ? 1.975 22.609 7.285 1 96.38 238 LEU B C 1
ATOM 3898 O O . LEU B 1 238 ? 2.389 23.766 7.188 1 96.38 238 LEU B O 1
ATOM 3902 N N . MET B 1 239 ? 0.759 22.297 7.25 1 93 239 MET B N 1
ATOM 3903 C CA . MET B 1 239 ? -0.364 23.219 7.102 1 93 239 MET B CA 1
ATOM 3904 C C . MET B 1 239 ? -1.384 23.016 8.219 1 93 239 MET B C 1
ATOM 3906 O O . MET B 1 239 ? -2.424 22.391 8.008 1 93 239 MET B O 1
ATOM 3910 N N . PRO B 1 240 ? -0.923 23.578 9.352 1 89.44 240 PRO B N 1
ATOM 3911 C CA . PRO B 1 240 ? -1.562 23.047 10.562 1 89.44 240 PRO B CA 1
ATOM 3912 C C . PRO B 1 240 ? -3.086 23.125 10.508 1 89.44 240 PRO B C 1
ATOM 3914 O O . PRO B 1 240 ? -3.771 22.234 11.023 1 89.44 240 PRO B O 1
ATOM 3917 N N . LEU B 1 241 ? -3.613 24.172 9.945 1 96.19 241 LEU B N 1
ATOM 3918 C CA . LEU B 1 241 ? -5.062 24.328 9.875 1 96.19 241 LEU B CA 1
ATOM 3919 C C . LEU B 1 241 ? -5.465 25.188 8.688 1 96.19 241 LEU B C 1
ATOM 3921 O O . LEU B 1 241 ? -4.922 26.281 8.492 1 96.19 241 LEU B O 1
ATOM 3925 N N . VAL B 1 242 ? -6.332 24.609 7.891 1 97.81 242 VAL B N 1
ATOM 3926 C CA . VAL B 1 242 ? -6.836 25.328 6.715 1 97.81 242 VAL B CA 1
ATOM 3927 C C . VAL B 1 242 ? -8.352 25.172 6.637 1 97.81 242 VAL B C 1
ATOM 3929 O O . VAL B 1 242 ? -8.883 24.062 6.641 1 97.81 242 VAL B O 1
ATOM 3932 N N . PRO B 1 243 ? -9.07 26.328 6.609 1 98.31 243 PRO B N 1
ATOM 3933 C CA . PRO B 1 243 ? -10.523 26.203 6.453 1 98.31 243 PRO B CA 1
ATOM 3934 C C . PRO B 1 243 ? -10.922 25.672 5.082 1 98.31 243 PRO B C 1
ATOM 3936 O O . PRO B 1 243 ? -10.211 25.875 4.098 1 98.31 243 PRO B O 1
ATOM 3939 N N . VAL B 1 244 ? -12.023 24.938 5.031 1 98.81 244 VAL B N 1
ATOM 3940 C CA . VAL B 1 244 ? -12.586 24.469 3.773 1 98.81 244 VAL B CA 1
ATOM 3941 C C . VAL B 1 244 ? -13.734 25.375 3.34 1 98.81 244 VAL B C 1
ATOM 3943 O O . VAL B 1 244 ? -14.711 25.531 4.07 1 98.81 244 VAL B O 1
ATOM 3946 N N . ARG B 1 245 ? -13.57 25.938 2.217 1 98.12 245 ARG B N 1
ATOM 3947 C CA . ARG B 1 245 ? -14.594 26.844 1.717 1 98.12 245 ARG B CA 1
ATOM 3948 C C . ARG B 1 245 ? -15.734 26.078 1.055 1 98.12 245 ARG B C 1
ATOM 3950 O O . ARG B 1 245 ? -16.875 26.516 1.069 1 98.12 245 ARG B O 1
ATOM 3957 N N . SER B 1 246 ? -15.391 24.953 0.401 1 98.56 246 SER B N 1
ATOM 3958 C CA . SER B 1 246 ? -16.438 24.172 -0.269 1 98.56 246 SER B CA 1
ATOM 3959 C C . SER B 1 246 ? -15.977 22.734 -0.515 1 98.56 246 SER B C 1
ATOM 3961 O O . SER B 1 246 ? -14.773 22.469 -0.633 1 98.56 246 SER B O 1
ATOM 3963 N N . ILE B 1 247 ? -16.953 21.875 -0.537 1 98.81 247 ILE B N 1
ATOM 3964 C CA . ILE B 1 247 ? -16.766 20.5 -0.996 1 98.81 247 ILE B CA 1
ATOM 3965 C C . ILE B 1 247 ? -17.766 20.188 -2.105 1 98.81 247 ILE B C 1
ATOM 3967 O O . ILE B 1 247 ? -18.984 20.281 -1.898 1 98.81 247 ILE B O 1
ATOM 3971 N N . ASP B 1 248 ? -17.25 19.828 -3.23 1 98.25 248 ASP B N 1
ATOM 3972 C CA . ASP B 1 248 ? -18.094 19.516 -4.375 1 98.25 248 ASP B CA 1
ATOM 3973 C C . ASP B 1 248 ? -19.141 20.609 -4.621 1 98.25 248 ASP B C 1
ATOM 3975 O O . ASP B 1 248 ? -20.312 20.328 -4.867 1 98.25 248 ASP B O 1
ATOM 3979 N N . GLY B 1 249 ? -18.734 21.797 -4.395 1 97.12 249 GLY B N 1
ATOM 3980 C CA . GLY B 1 249 ? -19.594 22.938 -4.691 1 97.12 249 GLY B CA 1
ATOM 3981 C C . GLY B 1 249 ? -20.422 23.375 -3.502 1 97.12 249 GLY B C 1
ATOM 3982 O O . GLY B 1 249 ? -21 24.469 -3.512 1 97.12 249 GLY B O 1
ATOM 3983 N N . HIS B 1 250 ? -20.562 22.531 -2.484 1 98 250 HIS B N 1
ATOM 3984 C CA . HIS B 1 250 ? -21.266 22.938 -1.274 1 98 250 HIS B CA 1
ATOM 3985 C C . HIS B 1 250 ? -20.422 23.859 -0.409 1 98 250 HIS B C 1
ATOM 3987 O O . HIS B 1 250 ? -19.344 23.453 0.066 1 98 250 HIS B O 1
ATOM 3993 N N . ALA B 1 251 ? -20.906 24.969 -0.064 1 98 251 ALA B N 1
ATOM 3994 C CA . ALA B 1 251 ? -20.109 26 0.594 1 98 251 ALA B CA 1
ATOM 3995 C C . ALA B 1 251 ? -20.281 25.953 2.109 1 98 251 ALA B C 1
ATOM 3997 O O . ALA B 1 251 ? -21.344 25.547 2.604 1 98 251 ALA B O 1
ATOM 3998 N N . TYR B 1 252 ? -19.266 26.359 2.775 1 97.75 252 TYR B N 1
ATOM 3999 C CA . TYR B 1 252 ? -19.266 26.5 4.227 1 97.75 252 TYR B CA 1
ATOM 4000 C C . TYR B 1 252 ? -18.953 27.938 4.625 1 97.75 252 TYR B C 1
ATOM 4002 O O . TYR B 1 252 ? -17.906 28.484 4.254 1 97.75 252 TYR B O 1
ATOM 4010 N N . ALA B 1 253 ? -19.734 28.5 5.469 1 90.62 253 ALA B N 1
ATOM 4011 C CA . ALA B 1 253 ? -19.625 29.938 5.738 1 90.62 253 ALA B CA 1
ATOM 4012 C C . ALA B 1 253 ? -18.891 30.203 7.051 1 90.62 253 ALA B C 1
ATOM 4014 O O . ALA B 1 253 ? -18.172 31.188 7.184 1 90.62 253 ALA B O 1
ATOM 4015 N N . SER B 1 254 ? -19 29.281 7.898 1 96 254 SER B N 1
ATOM 4016 C CA . SER B 1 254 ? -18.5 29.531 9.25 1 96 254 SER B CA 1
ATOM 4017 C C . SER B 1 254 ? -17.016 29.219 9.352 1 96 254 SER B C 1
ATOM 4019 O O . SER B 1 254 ? -16.531 28.266 8.727 1 96 254 SER B O 1
ATOM 4021 N N . ARG B 1 255 ? -16.297 29.969 10.156 1 97.06 255 ARG B N 1
ATOM 4022 C CA . ARG B 1 255 ? -14.906 29.75 10.531 1 97.06 255 ARG B CA 1
ATOM 4023 C C . ARG B 1 255 ? -14.711 29.906 12.031 1 97.06 255 ARG B C 1
ATOM 4025 O O . ARG B 1 255 ? -13.656 30.375 12.484 1 97.06 255 ARG B O 1
ATOM 4032 N N . GLU B 1 256 ? -15.758 29.656 12.734 1 97.62 256 GLU B N 1
ATOM 4033 C CA . GLU B 1 256 ? -15.75 29.875 14.18 1 97.62 256 GLU B CA 1
ATOM 4034 C C . GLU B 1 256 ? -14.719 28.984 14.867 1 97.62 256 GLU B C 1
ATOM 4036 O O . GLU B 1 256 ? -13.883 29.453 15.633 1 97.62 256 GLU B O 1
ATOM 4041 N N . LEU B 1 257 ? -14.805 27.766 14.617 1 97.88 257 LEU B N 1
ATOM 4042 C CA . LEU B 1 257 ? -13.883 26.828 15.25 1 97.88 257 LEU B CA 1
ATOM 4043 C C . LEU B 1 257 ? -12.461 27.047 14.75 1 97.88 257 LEU B C 1
ATOM 4045 O O . LEU B 1 257 ? -11.508 26.938 15.531 1 97.88 257 LEU B O 1
ATOM 4049 N N . TYR B 1 258 ? -12.328 27.312 13.484 1 97.5 258 TYR B N 1
ATOM 4050 C CA . TYR B 1 258 ? -11.023 27.641 12.922 1 97.5 258 TYR B CA 1
ATOM 4051 C C . TYR B 1 258 ? -10.359 28.766 13.703 1 97.5 258 TYR B C 1
ATOM 4053 O O . TYR B 1 258 ? -9.203 28.656 14.117 1 97.5 258 TYR B O 1
ATOM 4061 N N . HIS B 1 259 ? -11.062 29.812 13.93 1 96.56 259 HIS B N 1
ATOM 4062 C CA . HIS B 1 259 ? -10.523 30.984 14.609 1 96.56 259 HIS B CA 1
ATOM 4063 C C . HIS B 1 259 ? -10.18 30.672 16.062 1 96.56 259 HIS B C 1
ATOM 4065 O O . HIS B 1 259 ? -9.219 31.219 16.609 1 96.56 259 HIS B O 1
ATOM 4071 N N . TYR B 1 260 ? -10.938 29.812 16.609 1 97.06 260 TYR B N 1
ATOM 4072 C CA . TYR B 1 260 ? -10.648 29.391 17.984 1 97.06 260 TYR B CA 1
ATOM 4073 C C . TYR B 1 260 ? -9.352 28.594 18.031 1 97.06 260 TYR B C 1
ATOM 4075 O O . TYR B 1 260 ? -8.547 28.766 18.953 1 97.06 260 TYR B O 1
ATOM 4083 N N . LEU B 1 261 ? -9.07 27.719 17.047 1 97.5 261 LEU B N 1
ATOM 4084 C CA . LEU B 1 261 ? -8 26.734 17.109 1 97.5 261 LEU B CA 1
ATOM 4085 C C . LEU B 1 261 ? -6.691 27.297 16.594 1 97.5 261 LEU B C 1
ATOM 4087 O O . LEU B 1 261 ? -5.613 26.906 17.047 1 97.5 261 LEU B O 1
ATOM 4091 N N . ILE B 1 262 ? -6.707 28.188 15.641 1 95.12 262 ILE B N 1
ATOM 4092 C CA . ILE B 1 262 ? -5.555 28.562 14.828 1 95.12 262 ILE B CA 1
ATOM 4093 C C . ILE B 1 262 ? -4.473 29.156 15.727 1 95.12 262 ILE B C 1
ATOM 4095 O O . ILE B 1 262 ? -3.279 28.906 15.523 1 95.12 262 ILE B O 1
ATOM 4099 N N . PRO B 1 263 ? -4.766 29.953 16.812 1 94.31 263 PRO B N 1
ATOM 4100 C CA . PRO B 1 263 ? -3.709 30.5 17.672 1 94.31 263 PRO B CA 1
ATOM 4101 C C . PRO B 1 263 ? -2.947 29.422 18.422 1 94.31 263 PRO B C 1
ATOM 4103 O O . PRO B 1 263 ? -1.83 29.656 18.891 1 94.31 263 PRO B O 1
ATOM 4106 N N . HIS B 1 264 ? -3.541 28.234 18.484 1 94.62 264 HIS B N 1
ATOM 4107 C CA . HIS B 1 264 ? -2.947 27.172 19.297 1 94.62 264 HIS B CA 1
ATOM 4108 C C . HIS B 1 264 ? -2.273 26.125 18.406 1 94.62 264 HIS B C 1
ATOM 4110 O O . HIS B 1 264 ? -1.739 25.141 18.906 1 94.62 264 HIS B O 1
ATOM 4116 N N . CYS B 1 265 ? -2.318 26.266 17.125 1 90.31 265 CYS B N 1
ATOM 4117 C CA . CYS B 1 265 ? -1.761 25.297 16.188 1 90.31 265 CYS B CA 1
ATOM 4118 C C . CYS B 1 265 ? -0.514 25.844 15.516 1 90.31 265 CYS B C 1
ATOM 4120 O O . CYS B 1 265 ? 0.213 25.109 14.844 1 90.31 265 CYS B O 1
ATOM 4122 N N . GLU B 1 266 ? -0.222 27.047 15.609 1 77.88 266 GLU B N 1
ATOM 4123 C CA . GLU B 1 266 ? 0.904 27.688 14.938 1 77.88 266 GLU B CA 1
ATOM 4124 C C . GLU B 1 266 ? 2.188 27.547 15.75 1 77.88 266 GLU B C 1
ATOM 4126 O O . GLU B 1 266 ? 2.143 27.453 16.969 1 77.88 266 GLU B O 1
#

Nearest PDB structures (foldseek):
  6bb9-assembly1_B  TM=9.897E-01  e=1.748E-42  Salmonella enterica subsp. enterica serovar Typhimurium
  1i2k-assembly1_A  TM=9.860E-01  e=7.339E-42  Escherichia coli
  1et0-assembly1_A  TM=9.867E-01  e=3.794E-40  Escherichia coli
  2y4r-assembly1_B  TM=9.412E-01  e=1.776E-29  Pseudomonas aeruginosa PAO1
  3lul-assembly1_A  TM=8.816E-01  e=8.080E-20  Legionella pneumophila subsp. pneumophila str. Philadelphia 1

Radius of gyration: 24.14 Å; Cα contacts (8 Å, |Δi|>4): 1277; chains: 2; bounding box: 51×69×53 Å

Organism: Cronobacter sakazakii (strain ATCC BAA-894) (NCBI:txid290339)

Sequence (532 aa):
MLLINGIEQDCLSATDRAVQFGDGCFTTARVRDGVVHLLEAHLARLHEGCERLLIPVPDIDTLRDEMRQAAQGQGSAVVKVIISRGAGKRGYSIAGCSAPTRIVSRGTYPDFYSEWRERGVSLATSPVRLGRNPHLAGIKHLNRLEQVLVRTHLEQTSADEALVLDSEGWVTECCAANLFWRKGKAVFTPRLDQAGVDGLMRRHIIGLLNQSVWRLSEINAPASALEEADEVFICNALMPLVPVRSIDGHAYASRELYHYLIPHCEMLLINGIEQDCLSATDRAVQFGDGCFTTARVRDGVVHLLEAHLARLHEGCERLLIPVPDIDTLRDEMRQAAQGQGSAVVKVIISRGAGKRGYSIAGCSAPTRIVSRGTYPDFYSEWRERGVSLATSPVRLGRNPHLAGIKHLNRLEQVLVRTHLEQTSADEALVLDSEGWVTECCAANLFWRKGKAVFTPRLDQAGVDGLMRRHIIGLLNQSVWRLSEINAPASALEEADEVFICNALMPLVPVRSIDGHAYASRELYHYLIPHCE

InterPro domains:
  IPR001544 Aminotransferase class IV [PF01063] (24-247)
  IPR017824 Aminodeoxychorismate lyase, class IV [TIGR03461] (3-261)
  IPR017824 Aminodeoxychorismate lyase, class IV [cd01559] (16-261)
  IPR018300 Aminotransferase, class IV, conserved site [PS00770] (173-202)
  IPR036038 Aminotransferase-like, PLP-dependent enzymes [SSF56752] (3-256)
  IPR043131 Branched-chain-amino-acid aminotransferase-like, N-terminal [G3DSA:3.30.470.10] (1-111)
  IPR043132 Branched-chain-amino-acid aminotransferase-like, C-terminal [G3DSA:3.20.10.10] (112-266)
  IPR050571 Class-IV Pyridoxal-Phosphate-Dependent Aminotransferase [PTHR42743] (8-252)

Secondary structure (DSSP, 8-state):
-EEETTEE--EEETTBHHHHH--EEEEEEEEETTEETTHHHHHHHHHHHHHHHTPPPPPHHHHHHHHHHHHTT-SEEEEEEEEE--B--SSS--TT---PEEEEEEEPPPTHHHHHHHH-EEEEE-S--BPP-TTTTB--BS--HHHHHHHHHHTTSS-SEEEEEBTTS-EEE-SS-EEEEEETTEEEEE--SSSSB--HHHHHHHHHHHTSSSEEEEE---THHHHT-SEEEEE-SSS--EEEEEETTEE----HHHHHHGGGT-/-EEETTEE--EEETTBHHHHH--EEEEEEEEETTEETTHHHHHHHHHHHHHHHTPPPPPHHHHHHHHHHHHTT-SEEEEEEEEE--B--SSS--TT---PEEEEEEEPPPTHHHHHHHH-EEEEE-S--BPP-TTTTB--BS--HHHHHHHHHHTTSS-SEEEEEBTTS-EEE-SS-EEEEEETTEEEEE--SSSSB--HHHHHHHHHHHTSSSEEEEE---THHHHT-SEEEEE-SSS--EEEEEETTEE----HHHHHHGGGT-

Foldseek 3Di:
DKDKVNHPDDDADCQFVCNVPLAWAKDKFKAAQLDTPPLVVRLVLRVVLCVLSVAPRDDSVSVSVLQSVLSGPDHIKMKMKIKTLTGDDDDDDSPPSHDIMIMIDIGGQDPCLVVLAVPNWEEEAFPQAAEWDLSCWQTRTRPQVSLVNRVVVCVVDPTPWYFHHHPVQWGAAISAWFKWFADVLEIEGEDGSTHDHNAPLVVVVVVVQVPDSGHYDHYTDHPVVRLNTQWMWIAHNSNGIGTHQYYPRRGHDDCVVVVVCVVVRD/DKDKPNHPDDDADCQFVCNVPLAWAKDKFKAAPLDTPPLVVRLVLRVVLCVLSVAPRDDSVSVSVLQSVLSGPDHIKMKMKIKTLTGDDDDDDSPPSHDIMIMIDIGGQDPCLVVLAVPNWEEEAFPQAAEWDLSCWQTRTRPLVSLVNRVVVCVVDPTPWYFHHHPVQWGAAISAWFKWFADVLEIEGEDGSTHDHNAPLVVVVVVVQVPDSGHYDHYTDHPVVRLNTQWMWIAHNSNSIGTHQYYPRRGHDDCPVVVVCVVVRD